Protein AF-A0A3C1SID0-F1 (afdb_monomer_lite)

Sequence (744 aa):
VKEECPIIIKNGMWEGTVKTEGSDLTQPIKFYFADDVISSLFAQLEASCTGAAIMTGTAMITVTDNKFTYTEQDTEISGTFKTAEEAEGKWFARIGDKTVSGTWTAKFKAEAATPETDGDKDGFTVSQGDCDDTKAEIKPGAAEECGSSVDKNCDGFKTTCVPDADKDKVKSGVFLFGLAKGIEYATATQAGLTDEKGKFKYLADEEITFFIGKITLGKLKAKAAITPLDLLGETDPKAAKVINLCRFLLTLDTDNDAKNGIVIPEKLRLRSYAKDVIVDFASDKFECDVRELIAILTPLRDAGLGMLALTARVDDLLKAALDEAAKYEDKDGDGYSIIDGDCDDTNKDIYPGKGDCPAKDDPTADKDKDGVTVKDGDCDDNNPAIHKGATDICGNGIDEDCDGTDLICTVPDTITSGDWSGETDQKQPISFTVKDNQVTALTIKMDYVGEFSDKCVKSNLLMTGDAVIEIKDGKFVFSKSNVEIIGTFTSAAEANGTWFYQNDVCEGKGKGTWTAKTTADASDADGDGFTKEQGDCDDTNPDVYPGASEIAGDGIDQDCDGSDLVKDDPDDVNKGTWSLLIGAENLDKAKYKAAFITVRAVAVHGEKWHGWKIIAEPKKTLKLFDIESKEAQLLLEDLKSGLDGKYDEIRLILSEKPADGEEYANYVVDADGKKHQLKVDSHHHSGIKIKYKFTIVKGKTTNMKIVVDAAKSIKEQHNYWKLEPVFKVVSSELIDTPAGTTTP

Radius of gyration: 34.82 Å; chains: 1; bounding box: 83×72×101 Å

Foldseek 3Di:
DDPDPAAPADFAKKKWWWDWPPDPDIDMWMWGDDDQWGQFTADADDDDPPDDGLDGDRAGWHQDSQKTWDDDDQKIWIKGDPHNFKMKTKMWGDDDPDIIITIIIITDDPPPPPVFDLQCPLPDGVLLQFPDSPDNQAEAQHDADACDPDRRNSQPAHAHADDPVCPVQKDKAAEQFLLEWFWWKDWNHFTDTQHSRRIGIDHAQIKMWTAQQNETLAIDGDDRYHYLCNRHVHDDCPQQLSLLSNLVQCLQAQQSQSLSGRYRDPSLSSNVSSDPAYQDSNDPSNQVRCVVVQQRRQCPGLLGRDGRHDSLVRVPRNVSSVVVVQQRDQQCPLPAGVVNVFPCSPDNQGGVPGDPSDRPDPQPDQQCPLPHGVVNQFPDSVDSQAEQPRDAPASPSHNRNNPVDRHHQQQEPAADFAKKWWAWPVRWIWIFGDDPQWTQKTWTWDQDDDDFDPQDDGDGPTDIDSHGWHQGSQKTWDDDDFKIWIKGASYNFKIKTKMWGQDPSGRDIDITMIIMTDPPDDQCQCPLRDGVVNQFPDSNHNQAEQPHDAPAPPADRRNNPVDRHHPPDVCQLWFFAEWEWEAADQDDLQWFFWKKFFFQFKWFAAPVDDDIDTQDGPRDIATNYGPVPRDTDTGDGDRDTDQFHKTFKMWRHTDQDPDPPDPGNIWTQTSVRDTFHADFPDDPRRTDMDGHIDGGGIQWYKYWYKYWHCVQQWDDDPPGIYGPTDMDTDDIDTDPDGPPDDDD

pLDDT: mean 75.94, std 15.12, range [30.05, 96.94]

Structure (mmCIF, N/CA/C/O backbone):
data_AF-A0A3C1SID0-F1
#
_entry.id   AF-A0A3C1SID0-F1
#
loop_
_atom_site.group_PDB
_atom_site.id
_atom_site.type_symbol
_atom_site.label_atom_id
_atom_site.label_alt_id
_atom_site.label_comp_id
_atom_site.label_asym_id
_atom_site.label_entity_id
_atom_site.label_seq_id
_atom_site.pdbx_PDB_ins_code
_atom_site.Cartn_x
_atom_site.Cartn_y
_atom_site.Cartn_z
_atom_site.occupancy
_atom_site.B_iso_or_equiv
_atom_site.auth_seq_id
_atom_site.auth_comp_id
_atom_site.auth_asym_id
_atom_site.auth_atom_id
_atom_site.pdbx_PDB_model_num
ATOM 1 N N . VAL A 1 1 ? 35.321 30.404 -8.728 1.00 36.41 1 VAL A N 1
ATOM 2 C CA . VAL A 1 1 ? 33.900 30.618 -9.080 1.00 36.41 1 VAL A CA 1
ATOM 3 C C . VAL A 1 1 ? 33.143 30.603 -7.762 1.00 36.41 1 VAL A C 1
ATOM 5 O O . VAL A 1 1 ? 33.511 29.799 -6.920 1.00 36.41 1 VAL A O 1
ATOM 8 N N . LYS A 1 2 ? 32.249 31.564 -7.493 1.00 37.03 2 LYS A N 1
ATOM 9 C CA . LYS A 1 2 ? 31.419 31.528 -6.277 1.00 37.03 2 LYS A CA 1
ATOM 10 C C . LYS A 1 2 ? 30.417 30.391 -6.467 1.00 37.03 2 LYS A C 1
ATOM 12 O O . LYS A 1 2 ? 29.497 30.563 -7.255 1.00 37.03 2 LYS A O 1
ATOM 17 N N . GLU A 1 3 ? 30.631 29.256 -5.819 1.00 41.12 3 GLU A N 1
ATOM 18 C CA . GLU A 1 3 ? 29.535 28.323 -5.564 1.00 41.12 3 GLU A CA 1
ATOM 19 C C . GLU A 1 3 ? 28.606 29.028 -4.572 1.00 41.12 3 GLU A C 1
ATOM 21 O O . GLU A 1 3 ? 29.029 29.443 -3.490 1.00 41.12 3 GLU A O 1
ATOM 26 N N . GLU A 1 4 ? 27.381 29.321 -5.003 1.00 51.31 4 GLU A N 1
ATOM 27 C CA . GLU A 1 4 ? 26.340 29.802 -4.101 1.00 51.31 4 GLU A CA 1
ATOM 28 C C . GLU A 1 4 ? 25.990 28.640 -3.167 1.00 51.31 4 GLU A C 1
ATOM 30 O O . GLU A 1 4 ? 25.708 27.543 -3.641 1.00 51.31 4 GLU A O 1
ATOM 35 N N . CYS A 1 5 ? 26.067 28.847 -1.848 1.00 49.78 5 CYS A N 1
ATOM 36 C CA . CYS A 1 5 ? 25.684 27.811 -0.892 1.00 49.78 5 CYS A CA 1
ATOM 37 C C . CYS A 1 5 ? 24.243 27.339 -1.174 1.00 49.78 5 CYS A C 1
ATOM 39 O O . CYS A 1 5 ? 23.394 28.188 -1.472 1.00 49.78 5 CYS A O 1
ATOM 41 N N . PRO A 1 6 ? 23.944 26.034 -1.043 1.00 60.16 6 PRO A N 1
ATOM 42 C CA . PRO A 1 6 ? 22.582 25.530 -1.181 1.00 60.16 6 PRO A CA 1
ATOM 43 C C . PRO A 1 6 ? 21.640 26.252 -0.207 1.00 60.16 6 PRO A C 1
ATOM 45 O O . PRO A 1 6 ? 21.997 26.543 0.939 1.00 60.16 6 PRO A O 1
ATOM 48 N N . ILE A 1 7 ? 20.451 26.603 -0.695 1.00 70.12 7 ILE A N 1
ATOM 49 C CA . ILE A 1 7 ? 19.401 27.236 0.099 1.00 70.12 7 ILE A CA 1
ATOM 50 C C . ILE A 1 7 ? 18.854 26.166 1.037 1.00 70.12 7 ILE A C 1
ATOM 52 O O . ILE A 1 7 ? 18.384 25.133 0.579 1.00 70.12 7 ILE A O 1
ATOM 56 N N . ILE A 1 8 ? 18.873 26.432 2.342 1.00 64.81 8 ILE A N 1
ATOM 57 C CA . ILE A 1 8 ? 18.177 25.588 3.318 1.00 64.81 8 ILE A CA 1
ATOM 58 C C . ILE A 1 8 ? 16.676 25.829 3.133 1.00 64.81 8 ILE A C 1
ATOM 60 O O . ILE A 1 8 ? 16.179 26.918 3.440 1.00 64.81 8 ILE A O 1
ATOM 64 N N . ILE A 1 9 ? 15.974 24.847 2.575 1.00 67.38 9 ILE A N 1
ATOM 65 C CA . ILE A 1 9 ? 14.542 24.931 2.272 1.00 67.38 9 ILE A CA 1
ATOM 66 C C . ILE A 1 9 ? 13.753 24.666 3.556 1.00 67.38 9 ILE A C 1
ATOM 68 O O . ILE A 1 9 ? 14.124 23.823 4.369 1.00 67.38 9 ILE A O 1
ATOM 72 N N . LYS A 1 10 ? 12.662 25.405 3.779 1.00 65.62 10 LYS A N 1
ATOM 73 C CA . LYS A 1 10 ? 11.808 25.169 4.947 1.00 65.62 10 LYS A CA 1
ATOM 74 C C . LYS A 1 10 ? 10.896 23.958 4.752 1.00 65.62 10 LYS A C 1
ATOM 76 O O . LYS A 1 10 ? 10.112 23.919 3.800 1.00 65.62 10 LYS A O 1
ATOM 81 N N . ASN A 1 11 ? 10.942 23.047 5.725 1.00 61.53 11 ASN A N 1
ATOM 82 C CA . ASN A 1 11 ? 9.984 21.955 5.875 1.00 61.53 11 ASN A CA 1
ATOM 83 C C . ASN A 1 11 ? 8.583 22.509 6.174 1.00 61.53 11 ASN A C 1
ATOM 85 O O . ASN A 1 11 ? 8.425 23.394 7.020 1.00 61.53 11 ASN A O 1
ATOM 89 N N . GLY A 1 12 ? 7.567 21.972 5.506 1.00 60.78 12 GLY A N 1
ATOM 90 C CA . GLY A 1 12 ? 6.165 22.335 5.686 1.00 60.78 12 GLY A CA 1
ATOM 91 C C . GLY A 1 12 ? 5.446 22.665 4.378 1.00 60.78 12 GLY A C 1
ATOM 92 O O . GLY A 1 12 ? 5.913 22.341 3.287 1.00 60.78 12 GLY A O 1
ATOM 93 N N . MET A 1 13 ? 4.276 23.295 4.497 1.00 67.62 13 MET A N 1
ATOM 94 C CA . MET A 1 13 ? 3.398 23.597 3.366 1.00 67.62 13 MET A CA 1
ATOM 95 C C . MET A 1 13 ? 3.890 24.817 2.582 1.00 67.62 13 MET A C 1
ATOM 97 O O . MET A 1 13 ? 4.217 25.860 3.143 1.00 67.62 13 MET A O 1
ATOM 101 N N . TRP A 1 14 ? 3.853 24.719 1.265 1.00 76.44 14 TRP A N 1
ATOM 102 C CA . TRP A 1 14 ? 4.059 25.811 0.328 1.00 76.44 14 TRP A CA 1
ATOM 103 C C . TRP A 1 14 ? 2.776 26.026 -0.457 1.00 76.44 14 TRP A C 1
ATOM 105 O O . TRP A 1 14 ? 2.171 25.066 -0.923 1.00 76.44 14 TRP A O 1
ATOM 115 N N . GLU A 1 15 ? 2.351 27.277 -0.611 1.00 79.50 15 GLU A N 1
ATOM 116 C CA . GLU A 1 15 ? 1.135 27.634 -1.344 1.00 79.50 15 GLU A CA 1
ATOM 117 C C . GLU A 1 15 ? 1.422 28.739 -2.358 1.00 79.50 15 GLU A C 1
ATOM 119 O O . GLU A 1 15 ? 2.206 29.660 -2.114 1.00 79.50 15 GLU A O 1
ATOM 124 N N . GLY A 1 16 ? 0.739 28.697 -3.494 1.00 84.25 16 GLY A N 1
ATOM 125 C CA . GLY A 1 16 ? 0.733 29.813 -4.426 1.00 84.25 16 GLY A CA 1
ATOM 126 C C . GLY A 1 16 ? -0.195 29.587 -5.599 1.00 84.25 16 GLY A C 1
ATOM 127 O O . GLY A 1 16 ? -1.290 29.051 -5.434 1.00 84.25 16 GLY A O 1
ATOM 128 N N . THR A 1 17 ? 0.225 30.010 -6.787 1.00 82.19 17 THR A N 1
ATOM 129 C CA . THR A 1 17 ? -0.633 29.992 -7.972 1.00 82.19 17 THR A CA 1
ATOM 130 C C . THR A 1 17 ? 0.069 29.443 -9.200 1.00 82.19 17 THR A C 1
ATOM 132 O O . THR A 1 17 ? 1.182 29.856 -9.519 1.00 82.19 17 THR A O 1
ATOM 135 N N . VAL A 1 18 ? -0.633 28.593 -9.940 1.00 78.62 18 VAL A N 1
ATOM 136 C CA . VAL A 1 18 ? -0.347 28.216 -11.320 1.00 78.62 18 VAL A CA 1
ATOM 137 C C . VAL A 1 18 ? -1.076 29.158 -12.268 1.00 78.62 18 VAL A C 1
ATOM 139 O O . VAL A 1 18 ? -2.241 29.495 -12.058 1.00 78.62 18 VAL A O 1
ATOM 142 N N . LYS A 1 19 ? -0.408 29.551 -13.347 1.00 82.19 19 LYS A N 1
ATOM 143 C CA . LYS A 1 19 ? -0.963 30.313 -14.461 1.00 82.19 19 LYS A CA 1
ATOM 144 C C . LYS A 1 19 ? -0.736 29.549 -15.758 1.00 82.19 19 LYS A C 1
ATOM 146 O O . LYS A 1 19 ? 0.366 29.054 -15.989 1.00 82.19 19 LYS A O 1
ATOM 151 N N . THR A 1 20 ? -1.758 29.490 -16.608 1.00 80.62 20 THR A N 1
ATOM 152 C CA . THR A 1 20 ? -1.648 28.896 -17.952 1.00 80.62 20 THR A CA 1
ATOM 153 C C . THR A 1 20 ? -1.215 29.952 -18.960 1.00 80.62 20 THR A C 1
ATOM 155 O O . THR A 1 20 ? -1.708 31.082 -18.944 1.00 80.62 20 THR A O 1
ATOM 158 N N . GLU A 1 21 ? -0.297 29.597 -19.849 1.00 80.44 21 GLU A N 1
ATOM 159 C CA . GLU A 1 21 ? 0.147 30.467 -20.930 1.00 80.44 21 GLU A CA 1
ATOM 160 C C . GLU A 1 21 ? -1.025 30.809 -21.864 1.00 80.44 21 GLU A C 1
ATOM 162 O O . GLU A 1 21 ? -1.796 29.945 -22.275 1.00 80.44 21 GLU A O 1
ATOM 167 N N . GLY A 1 22 ? -1.209 32.099 -22.161 1.00 74.38 22 GLY A N 1
ATOM 168 C CA . GLY A 1 22 ? -2.338 32.575 -22.970 1.00 74.38 22 GLY A CA 1
ATOM 169 C C . GLY A 1 22 ? -3.696 32.615 -22.253 1.00 74.38 22 GLY A C 1
ATOM 170 O O . GLY A 1 22 ? -4.696 32.910 -22.904 1.00 74.38 22 GLY A O 1
ATOM 171 N N . SER A 1 23 ? -3.745 32.367 -20.938 1.00 73.25 23 SER A N 1
ATOM 172 C CA . SER A 1 23 ? -4.952 32.484 -20.110 1.00 73.25 23 SER A CA 1
ATOM 173 C C . SER A 1 23 ? -4.747 33.439 -18.932 1.00 73.25 23 SER A C 1
ATOM 175 O O . SER A 1 23 ? -3.660 33.530 -18.356 1.00 73.25 23 SER A O 1
ATOM 177 N N . ASP A 1 24 ? -5.820 34.124 -18.538 1.00 71.56 24 ASP A N 1
ATOM 178 C CA . ASP A 1 24 ? -5.871 34.909 -17.298 1.00 71.56 24 ASP A CA 1
ATOM 179 C C . ASP A 1 24 ? -6.313 34.068 -16.089 1.00 71.56 24 ASP A C 1
ATOM 181 O O . ASP A 1 24 ? -6.341 34.565 -14.965 1.00 71.56 24 ASP A O 1
ATOM 185 N N . LEU A 1 25 ? -6.635 32.786 -16.300 1.00 59.47 25 LEU A N 1
ATOM 186 C CA . LEU A 1 25 ? -6.980 31.864 -15.223 1.00 59.47 25 LEU A CA 1
ATOM 187 C C . LEU A 1 25 ? -5.739 31.526 -14.388 1.00 59.47 25 LEU A C 1
ATOM 189 O O . LEU A 1 25 ? -4.736 31.017 -14.898 1.00 59.47 25 LEU A O 1
ATOM 193 N N . THR A 1 26 ? -5.847 31.783 -13.087 1.00 68.44 26 THR A N 1
ATOM 194 C CA . THR A 1 26 ? -4.884 31.376 -12.062 1.00 68.44 26 THR A CA 1
ATOM 195 C C . THR A 1 26 ? -5.528 30.373 -11.120 1.00 68.44 26 THR A C 1
ATOM 197 O O . THR A 1 26 ? -6.659 30.590 -10.684 1.00 68.44 26 THR A O 1
ATOM 200 N N . GLN A 1 27 ? -4.812 29.307 -10.783 1.00 65.12 27 GLN A N 1
ATOM 201 C CA . GLN A 1 27 ? -5.307 28.218 -9.938 1.00 65.12 27 GLN A CA 1
ATOM 202 C C . GLN A 1 27 ? -4.327 27.919 -8.808 1.00 65.12 27 GLN A C 1
ATOM 204 O O . GLN A 1 27 ? -3.146 28.218 -8.963 1.00 65.12 27 GLN A O 1
ATOM 209 N N . PRO A 1 28 ? -4.769 27.398 -7.656 1.00 65.06 28 PRO A N 1
ATOM 210 C CA . PRO A 1 28 ? -3.870 27.164 -6.534 1.00 65.06 28 PRO A CA 1
ATOM 211 C C . PRO A 1 28 ? -2.872 26.025 -6.814 1.00 65.06 28 PRO A C 1
ATOM 213 O O . PRO A 1 28 ? -3.239 24.979 -7.348 1.00 65.06 28 PRO A O 1
ATOM 216 N N . ILE A 1 29 ? -1.615 26.221 -6.403 1.00 68.06 29 ILE A N 1
ATOM 217 C CA . ILE A 1 29 ? -0.611 25.154 -6.247 1.00 68.06 29 ILE A CA 1
ATOM 218 C C . ILE A 1 29 ? -0.297 25.001 -4.762 1.00 68.06 29 ILE A C 1
ATOM 220 O O . ILE A 1 29 ? -0.174 26.006 -4.055 1.00 68.06 29 ILE A O 1
ATOM 224 N N . LYS A 1 30 ? -0.163 23.761 -4.294 1.00 66.31 30 LYS A N 1
ATOM 225 C CA . LYS A 1 30 ? 0.343 23.438 -2.963 1.00 66.31 30 LYS A CA 1
ATOM 226 C C . LYS A 1 30 ? 1.439 22.383 -3.065 1.00 66.31 30 LYS A C 1
ATOM 228 O O . LYS A 1 30 ? 1.326 21.470 -3.867 1.00 66.31 30 LYS A O 1
ATOM 233 N N . PHE A 1 31 ? 2.478 22.452 -2.252 1.00 66.25 31 PHE A N 1
ATOM 234 C CA . PHE A 1 31 ? 3.400 21.326 -2.085 1.00 66.25 31 PHE A CA 1
ATOM 235 C C . PHE A 1 31 ? 3.932 21.274 -0.666 1.00 66.25 31 PHE A C 1
ATOM 237 O O . PHE A 1 31 ? 4.086 22.312 -0.031 1.00 66.25 31 PHE A O 1
ATOM 244 N N . TYR A 1 32 ? 4.171 20.072 -0.156 1.00 60.19 32 TYR A N 1
ATOM 245 C CA . TYR A 1 32 ? 4.720 19.873 1.178 1.00 60.19 32 TYR A CA 1
ATOM 246 C C . TYR A 1 32 ? 6.170 19.405 1.075 1.00 60.19 32 TYR A C 1
ATOM 248 O O . TYR A 1 32 ? 6.500 18.524 0.278 1.00 60.19 32 TYR A O 1
ATOM 256 N N . PHE A 1 33 ? 7.022 20.022 1.886 1.00 59.66 33 PHE A N 1
ATOM 257 C CA . PHE A 1 33 ? 8.459 19.785 1.929 1.00 59.66 33 PHE A CA 1
ATOM 258 C C . PHE A 1 33 ? 8.845 19.120 3.253 1.00 59.66 33 PHE A C 1
ATOM 260 O O . PHE A 1 33 ? 8.410 19.585 4.310 1.00 59.66 33 PHE A O 1
ATOM 267 N N . ALA A 1 34 ? 9.652 18.059 3.219 1.00 50.84 34 ALA A N 1
ATOM 268 C CA . ALA A 1 34 ? 10.202 17.425 4.417 1.00 50.84 34 ALA A CA 1
ATOM 269 C C . ALA A 1 34 ? 11.617 16.894 4.146 1.00 50.84 34 ALA A C 1
ATOM 271 O O . ALA A 1 34 ? 11.814 16.161 3.185 1.00 50.84 34 ALA A O 1
ATOM 272 N N . ASP A 1 35 ? 12.570 17.271 5.000 1.00 49.28 35 ASP A N 1
ATOM 273 C CA . ASP A 1 35 ? 13.945 16.749 5.061 1.00 49.28 35 ASP A CA 1
ATOM 274 C C . ASP A 1 35 ? 14.668 16.736 3.702 1.00 49.28 35 ASP A C 1
ATOM 276 O O . ASP A 1 35 ? 15.162 15.715 3.239 1.00 49.28 35 ASP A O 1
ATOM 280 N N . ASP A 1 36 ? 14.700 17.906 3.053 1.00 46.41 36 ASP A N 1
ATOM 281 C CA . ASP A 1 36 ? 15.330 18.158 1.744 1.00 46.41 36 ASP A CA 1
ATOM 282 C C . ASP A 1 36 ? 14.719 17.395 0.545 1.00 46.41 36 ASP A C 1
ATOM 284 O O . ASP A 1 36 ? 15.232 17.464 -0.577 1.00 46.41 36 ASP A O 1
ATOM 288 N N . VAL A 1 37 ? 13.555 16.767 0.740 1.00 46.47 37 VAL A N 1
ATOM 289 C CA . VAL A 1 37 ? 12.754 16.111 -0.300 1.00 46.47 37 VAL A CA 1
ATOM 290 C C . VAL A 1 37 ? 11.397 16.817 -0.437 1.00 46.47 37 VAL A C 1
ATOM 292 O O . VAL A 1 37 ? 10.715 17.106 0.555 1.00 46.47 37 VAL A O 1
ATOM 295 N N . ILE A 1 38 ? 10.953 17.092 -1.674 1.00 49.75 38 ILE A N 1
ATOM 296 C CA . ILE A 1 38 ? 9.526 17.391 -1.888 1.00 49.75 38 ILE A CA 1
ATOM 297 C C . ILE A 1 38 ? 8.803 16.078 -1.657 1.00 49.75 38 ILE A C 1
ATOM 299 O O . ILE A 1 38 ? 8.960 15.160 -2.450 1.00 49.75 38 ILE A O 1
ATOM 303 N N . SER A 1 39 ? 8.045 15.978 -0.574 1.00 40.03 39 SER A N 1
ATOM 304 C CA . SER A 1 39 ? 7.340 14.751 -0.219 1.00 40.03 39 SER A CA 1
ATOM 305 C C . SER A 1 39 ? 5.943 14.717 -0.851 1.00 40.03 39 SER A C 1
ATOM 307 O O . SER A 1 39 ? 5.402 13.654 -1.134 1.00 40.03 39 SER A O 1
ATOM 309 N N . SER A 1 40 ? 5.365 15.871 -1.202 1.00 40.34 40 SER A N 1
ATOM 310 C CA . SER A 1 40 ? 4.150 15.917 -2.026 1.00 40.34 40 SER A CA 1
ATOM 311 C C . SER A 1 40 ? 4.061 17.181 -2.881 1.00 40.34 40 SER A C 1
ATOM 313 O O . SER A 1 40 ? 4.346 18.276 -2.397 1.00 40.34 40 SER A O 1
ATOM 315 N N . LEU A 1 41 ? 3.641 17.049 -4.147 1.00 43.28 41 LEU A N 1
ATOM 316 C CA . LEU A 1 41 ? 3.474 18.165 -5.083 1.00 43.28 41 LEU A CA 1
ATOM 317 C C . LEU A 1 41 ? 2.067 18.167 -5.693 1.00 43.28 41 LEU A C 1
ATOM 319 O O . LEU A 1 41 ? 1.676 17.250 -6.409 1.00 43.28 41 LEU A O 1
ATOM 323 N N . PHE A 1 42 ? 1.305 19.230 -5.435 1.00 47.84 42 PHE A N 1
ATOM 324 C CA . PHE A 1 42 ? -0.082 19.388 -5.873 1.00 47.84 42 PHE A CA 1
ATOM 325 C C . PHE A 1 42 ? -0.245 20.628 -6.756 1.00 47.84 42 PHE A C 1
ATOM 327 O O . PHE A 1 42 ? -0.273 21.756 -6.267 1.00 47.84 42 PHE A O 1
ATOM 334 N N . ALA A 1 43 ? -0.432 20.433 -8.062 1.00 42.72 43 ALA A N 1
ATOM 335 C CA . ALA A 1 43 ? -0.761 21.506 -8.999 1.00 42.72 43 ALA A CA 1
ATOM 336 C C . ALA A 1 43 ? -2.137 21.248 -9.624 1.00 42.72 43 ALA A C 1
ATOM 338 O O . ALA A 1 43 ? -2.278 20.431 -10.536 1.00 42.72 43 ALA A O 1
ATOM 339 N N . GLN A 1 44 ? -3.167 21.935 -9.120 1.00 40.75 44 GLN A N 1
ATOM 340 C CA . GLN A 1 44 ? -4.531 21.761 -9.611 1.00 40.75 44 GLN A CA 1
ATOM 341 C C . GLN A 1 44 ? -4.813 22.732 -10.758 1.00 40.75 44 GLN A C 1
ATOM 343 O O . GLN A 1 44 ? -4.573 23.933 -10.634 1.00 40.75 44 GLN A O 1
ATOM 348 N N . LEU A 1 45 ? -5.310 22.190 -11.875 1.00 37.97 45 LEU A N 1
ATOM 349 C CA . LEU A 1 45 ? -5.636 22.964 -13.070 1.00 37.97 45 LEU A CA 1
ATOM 350 C C . LEU A 1 45 ? -7.093 22.881 -13.533 1.00 37.97 45 LEU A C 1
ATOM 352 O O . LEU A 1 45 ? -7.391 23.612 -14.463 1.00 37.97 45 LEU A O 1
ATOM 356 N N . GLU A 1 46 ? -7.985 22.128 -12.865 1.00 34.78 46 GLU A N 1
ATOM 357 C CA . GLU A 1 46 ? -9.442 22.378 -12.756 1.00 34.78 46 GLU A CA 1
ATOM 358 C C . GLU A 1 46 ? -10.055 21.603 -11.554 1.00 34.78 46 GLU A C 1
ATOM 360 O O . GLU A 1 46 ? -9.436 20.720 -10.956 1.00 34.78 46 GLU A O 1
ATOM 365 N N . ALA A 1 47 ? -11.285 21.957 -11.159 1.00 33.75 47 ALA A N 1
ATOM 366 C CA . ALA A 1 47 ? -11.962 21.575 -9.910 1.00 33.75 47 ALA A CA 1
ATOM 367 C C . ALA A 1 47 ? -12.615 20.167 -9.879 1.00 33.75 47 ALA A C 1
ATOM 369 O O . ALA A 1 47 ? -13.678 20.007 -9.271 1.00 33.75 47 ALA A O 1
ATOM 370 N N . SER A 1 48 ? -12.040 19.138 -10.517 1.00 34.72 48 SER A N 1
ATOM 371 C CA . SER A 1 48 ? -12.644 17.792 -10.502 1.00 34.72 48 SER A CA 1
ATOM 372 C C . SER A 1 48 ? -11.648 16.660 -10.232 1.00 34.72 48 SER A C 1
ATOM 374 O O . SER A 1 48 ? -10.565 16.617 -10.804 1.00 34.72 48 SER A O 1
ATOM 376 N N . CYS A 1 49 ? -12.043 15.731 -9.358 1.00 45.44 49 CYS A N 1
ATOM 377 C CA . CYS A 1 49 ? -11.270 14.545 -8.970 1.00 45.44 49 CYS A CA 1
ATOM 378 C C . CYS A 1 49 ? -11.406 13.377 -9.963 1.00 45.44 49 CYS A C 1
ATOM 380 O O . CYS A 1 49 ? -10.899 12.296 -9.707 1.00 45.44 49 CYS A O 1
ATOM 382 N N . THR A 1 50 ? -12.096 13.582 -11.087 1.00 37.22 50 THR A N 1
ATOM 383 C CA . THR A 1 50 ? -12.347 12.556 -12.115 1.00 37.22 50 THR A CA 1
ATOM 384 C C . THR A 1 50 ? -12.140 13.075 -13.544 1.00 37.22 50 THR A C 1
ATOM 386 O O . THR A 1 50 ? -12.505 12.410 -14.510 1.00 37.22 50 THR A O 1
ATOM 389 N N . GLY A 1 51 ? -11.530 14.252 -13.722 1.00 31.61 51 GLY A N 1
ATOM 390 C CA . GLY A 1 51 ? -11.324 14.840 -15.044 1.00 31.61 51 GLY A CA 1
ATOM 391 C C . GLY A 1 51 ? -10.304 15.975 -15.043 1.00 31.61 51 GLY A C 1
ATOM 392 O O . GLY A 1 51 ? -10.503 16.996 -14.390 1.00 31.61 51 GLY A O 1
ATOM 393 N N . ALA A 1 52 ? -9.227 15.771 -15.807 1.00 34.62 52 ALA A N 1
ATOM 394 C CA . ALA A 1 52 ? -8.168 16.733 -16.123 1.00 34.62 52 ALA A CA 1
ATOM 395 C C . ALA A 1 52 ? -7.518 17.429 -14.909 1.00 34.62 52 ALA A C 1
ATOM 397 O O . ALA A 1 52 ? -7.442 18.655 -14.831 1.00 34.62 52 ALA A O 1
ATOM 398 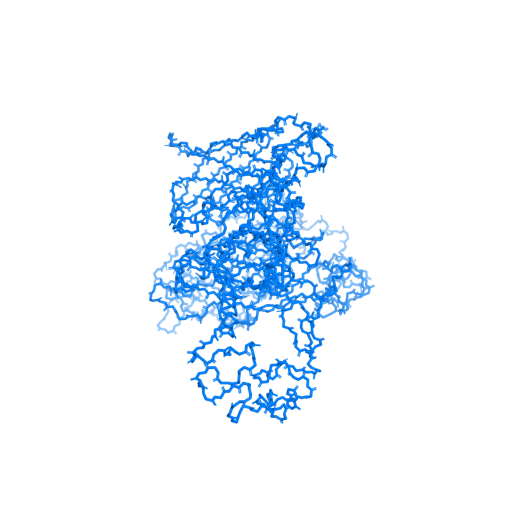N N . ALA A 1 53 ? -6.976 16.639 -13.981 1.00 34.56 53 ALA A N 1
ATOM 399 C CA . ALA A 1 53 ? -5.849 17.111 -13.187 1.00 34.56 53 ALA A CA 1
ATOM 400 C C . ALA A 1 53 ? -4.604 17.175 -14.086 1.00 34.56 53 ALA A C 1
ATOM 402 O O . ALA A 1 53 ? -4.394 16.283 -14.903 1.00 34.56 53 ALA A O 1
ATOM 403 N N . ILE A 1 54 ? -3.788 18.222 -13.949 1.00 43.56 54 ILE A N 1
ATOM 404 C CA . ILE A 1 54 ? -2.506 18.288 -14.658 1.00 43.56 54 ILE A CA 1
ATOM 405 C C . ILE A 1 54 ? -1.445 17.477 -13.909 1.00 43.56 54 ILE A C 1
ATOM 407 O O . ILE A 1 54 ? -0.714 16.732 -14.548 1.00 43.56 54 ILE A O 1
ATOM 411 N N . MET A 1 55 ? -1.434 17.519 -12.572 1.00 47.81 55 MET A N 1
ATOM 412 C CA . MET A 1 55 ? -0.608 16.653 -11.720 1.00 47.81 55 MET A CA 1
ATOM 413 C C . MET A 1 55 ? -1.341 16.348 -10.417 1.00 47.81 55 MET A C 1
ATOM 415 O O . MET A 1 55 ? -1.719 17.274 -9.692 1.00 47.81 55 MET A O 1
ATOM 419 N N . THR A 1 56 ? -1.485 15.073 -10.069 1.00 38.97 56 THR A N 1
ATOM 420 C CA . THR A 1 56 ? -1.783 14.663 -8.692 1.00 38.97 56 THR A CA 1
ATOM 421 C C . THR A 1 56 ? -0.924 13.458 -8.355 1.00 38.97 56 THR A C 1
ATOM 423 O O . THR A 1 56 ? -1.272 12.341 -8.723 1.00 38.97 56 THR A O 1
ATOM 426 N N . GLY A 1 57 ? 0.161 13.696 -7.623 1.00 41.06 57 GLY A N 1
ATOM 427 C CA . GLY A 1 57 ? 1.048 12.644 -7.150 1.00 41.06 57 GLY A CA 1
ATOM 428 C C . GLY A 1 57 ? 1.796 13.086 -5.895 1.00 41.06 57 GLY A C 1
ATOM 429 O O . GLY A 1 57 ? 2.261 14.220 -5.788 1.00 41.06 57 GLY A O 1
ATOM 430 N N . THR A 1 58 ? 1.904 12.192 -4.916 1.00 41.00 58 THR A N 1
ATOM 431 C CA . THR A 1 58 ? 3.010 12.234 -3.959 1.00 41.00 58 THR A CA 1
ATOM 432 C C . THR A 1 58 ? 4.216 11.667 -4.690 1.00 41.00 58 THR A C 1
ATOM 434 O O . THR A 1 58 ? 4.213 10.498 -5.067 1.00 41.00 58 THR A O 1
ATOM 437 N N . ALA A 1 59 ? 5.211 12.502 -4.955 1.00 42.03 59 ALA A N 1
ATOM 438 C CA . ALA A 1 59 ? 6.462 12.081 -5.556 1.00 42.03 59 ALA A CA 1
ATOM 439 C C . ALA A 1 59 ? 7.593 12.613 -4.696 1.00 42.03 59 ALA A C 1
ATOM 441 O O . ALA A 1 59 ? 7.561 13.787 -4.344 1.00 42.03 59 ALA A O 1
ATOM 442 N N . MET A 1 60 ? 8.559 11.751 -4.383 1.00 45.22 60 MET A N 1
ATOM 443 C CA . MET A 1 60 ? 9.824 12.133 -3.765 1.00 45.22 60 MET A CA 1
ATOM 444 C C . MET A 1 60 ? 10.649 12.847 -4.836 1.00 45.22 60 MET A C 1
ATOM 446 O O . MET A 1 60 ? 11.223 12.200 -5.709 1.00 45.22 60 MET A O 1
ATOM 450 N N . ILE A 1 61 ? 10.637 14.181 -4.839 1.00 54.25 61 ILE A N 1
ATOM 451 C CA . ILE A 1 61 ? 11.396 14.957 -5.826 1.00 54.25 61 ILE A CA 1
ATOM 452 C C . ILE A 1 61 ? 12.680 15.438 -5.166 1.00 54.25 61 ILE A C 1
ATOM 454 O O . ILE A 1 61 ? 12.653 16.295 -4.277 1.00 54.25 61 ILE A O 1
ATOM 458 N N . THR A 1 62 ? 13.802 14.888 -5.625 1.00 53.69 62 THR A N 1
ATOM 459 C CA . THR A 1 62 ? 15.137 15.301 -5.197 1.00 53.69 62 THR A CA 1
ATOM 460 C C . THR A 1 62 ? 15.415 16.722 -5.670 1.00 53.69 62 THR A C 1
ATOM 462 O O . THR A 1 62 ? 15.255 17.046 -6.851 1.00 53.69 62 THR A O 1
ATOM 465 N N . VAL A 1 63 ? 15.851 17.579 -4.748 1.00 59.69 63 VAL A N 1
ATOM 466 C CA . VAL A 1 63 ? 16.293 18.932 -5.080 1.00 59.69 63 VAL A CA 1
ATOM 467 C C . VAL A 1 63 ? 17.802 18.947 -5.246 1.00 59.69 63 VAL A C 1
ATOM 469 O O . VAL A 1 63 ? 18.549 18.625 -4.329 1.00 59.69 63 VAL A O 1
ATOM 472 N N . THR A 1 64 ? 18.261 19.361 -6.422 1.00 62.94 64 THR A N 1
ATOM 473 C CA . THR A 1 64 ? 19.686 19.522 -6.725 1.00 62.94 64 THR A CA 1
ATOM 474 C C . THR A 1 64 ? 19.924 20.953 -7.175 1.00 62.94 64 THR A C 1
ATOM 476 O O . THR A 1 64 ? 19.185 21.483 -8.005 1.00 62.94 64 THR A O 1
ATOM 479 N N . ASP A 1 65 ? 20.921 21.616 -6.591 1.00 74.06 65 ASP A N 1
ATOM 480 C CA . ASP A 1 65 ? 21.261 23.015 -6.885 1.00 74.06 65 ASP A CA 1
ATOM 481 C C . ASP A 1 65 ? 20.061 23.976 -6.802 1.00 74.06 65 ASP A C 1
ATOM 483 O O . ASP A 1 65 ? 19.855 24.832 -7.668 1.00 74.06 65 ASP A O 1
ATOM 487 N N . ASN A 1 66 ? 19.243 23.827 -5.751 1.00 75.81 66 ASN A N 1
ATOM 488 C CA . ASN A 1 66 ? 18.019 24.606 -5.513 1.00 75.81 66 ASN A CA 1
ATOM 489 C C . ASN A 1 66 ? 16.949 24.447 -6.609 1.00 75.81 66 ASN A C 1
ATOM 491 O O . ASN A 1 66 ? 16.061 25.296 -6.739 1.00 75.81 66 ASN A O 1
ATOM 495 N N . LYS A 1 67 ? 17.021 23.387 -7.417 1.00 78.81 67 LYS A N 1
ATOM 496 C CA . LYS A 1 67 ? 16.085 23.103 -8.506 1.00 78.81 67 LYS A CA 1
ATOM 497 C C . LYS A 1 67 ? 15.478 21.728 -8.358 1.00 78.81 67 LYS A C 1
ATOM 499 O O . LYS A 1 67 ? 16.100 20.812 -7.835 1.00 78.81 67 LYS A O 1
ATOM 504 N N . PHE A 1 68 ? 14.278 21.592 -8.894 1.00 75.25 68 PHE A N 1
ATOM 505 C CA . PHE A 1 68 ? 13.607 20.312 -8.997 1.00 75.25 68 PHE A CA 1
ATOM 506 C C . PHE A 1 68 ? 12.911 20.196 -10.345 1.00 75.25 68 PHE A C 1
ATOM 508 O O . PHE A 1 68 ? 12.486 21.201 -10.922 1.00 75.25 68 PHE A O 1
ATOM 515 N N . THR A 1 69 ? 12.797 18.970 -10.837 1.00 72.44 69 THR A N 1
ATOM 516 C CA . THR A 1 69 ? 11.965 18.625 -11.989 1.00 72.44 69 THR A CA 1
ATOM 517 C C . THR A 1 69 ? 11.216 17.358 -11.642 1.00 72.44 69 THR A C 1
ATOM 519 O O . THR A 1 69 ? 11.790 16.435 -11.074 1.00 72.44 69 THR A O 1
ATOM 522 N N . TYR A 1 70 ? 9.932 17.341 -11.950 1.00 67.69 70 TYR A N 1
ATOM 523 C CA . TYR A 1 70 ? 9.067 16.203 -11.736 1.00 67.69 70 TYR A CA 1
ATOM 524 C C . TYR A 1 70 ? 8.234 15.966 -12.982 1.00 67.69 70 TYR A C 1
ATOM 526 O O . TYR A 1 70 ? 7.567 16.880 -13.468 1.00 67.69 70 TYR A O 1
ATOM 534 N N . THR A 1 71 ? 8.270 14.732 -13.470 1.00 62.09 71 THR A N 1
ATOM 535 C CA . THR A 1 71 ? 7.601 14.316 -14.697 1.00 62.09 71 THR A CA 1
ATOM 536 C C . THR A 1 71 ? 6.694 13.134 -14.388 1.00 62.09 71 THR A C 1
ATOM 538 O O . THR A 1 71 ? 7.129 12.118 -13.845 1.00 62.09 71 THR A O 1
ATOM 541 N N . GLU A 1 72 ? 5.421 13.251 -14.748 1.00 57.22 72 GLU A N 1
ATOM 542 C CA . GLU A 1 72 ? 4.432 12.192 -14.626 1.00 57.22 72 GLU A CA 1
ATOM 543 C C . GLU A 1 72 ? 3.637 12.060 -15.925 1.00 57.22 72 GLU A C 1
ATOM 545 O O . GLU A 1 72 ? 2.880 12.951 -16.301 1.00 57.22 72 GLU A O 1
ATOM 550 N N . GLN A 1 73 ? 3.794 10.912 -16.596 1.00 64.69 73 GLN A N 1
ATOM 551 C CA . GLN A 1 73 ? 3.142 10.600 -17.872 1.00 64.69 73 GLN A CA 1
ATOM 552 C C . GLN A 1 73 ? 3.357 11.711 -18.916 1.00 64.69 73 GLN A C 1
ATOM 554 O O . GLN A 1 73 ? 4.452 11.872 -19.446 1.00 64.69 73 GLN A O 1
ATOM 559 N N . ASP A 1 74 ? 2.296 12.459 -19.199 1.00 61.47 74 ASP A N 1
ATOM 560 C CA . ASP A 1 74 ? 2.202 13.509 -20.202 1.00 61.47 74 ASP A CA 1
ATOM 561 C C . ASP A 1 74 ? 2.457 14.911 -19.618 1.00 61.47 74 ASP A C 1
ATOM 563 O O . ASP A 1 74 ? 2.331 15.911 -20.331 1.00 61.47 74 ASP A O 1
ATOM 567 N N . THR A 1 75 ? 2.820 15.000 -18.337 1.00 58.59 75 THR A N 1
ATOM 568 C CA . THR A 1 75 ? 3.001 16.255 -17.612 1.00 58.59 75 THR A CA 1
ATOM 569 C C . THR A 1 75 ? 4.387 16.368 -16.987 1.00 58.59 75 THR A C 1
ATOM 571 O O . THR A 1 75 ? 4.938 15.406 -16.467 1.00 58.59 75 THR A O 1
ATOM 574 N N . GLU A 1 76 ? 4.936 17.578 -16.969 1.00 76.44 76 GLU A N 1
ATOM 575 C CA . GLU A 1 76 ? 6.109 17.942 -16.181 1.00 76.44 76 GLU A CA 1
ATOM 576 C C . GLU A 1 76 ? 5.866 19.247 -15.429 1.00 76.44 76 GLU A C 1
ATOM 578 O O . GLU A 1 76 ? 5.186 20.166 -15.898 1.00 76.44 76 GLU A O 1
ATOM 583 N N . ILE A 1 77 ? 6.484 19.349 -14.263 1.00 78.56 77 ILE A N 1
ATOM 584 C CA . ILE A 1 77 ? 6.634 20.573 -13.502 1.00 78.56 77 ILE A CA 1
ATOM 585 C C . ILE A 1 77 ? 8.089 20.695 -13.060 1.00 78.56 77 ILE A C 1
ATOM 587 O O . ILE A 1 77 ? 8.687 19.767 -12.527 1.00 78.56 77 ILE A O 1
ATOM 591 N N . SER A 1 78 ? 8.669 21.865 -13.264 1.00 83.62 78 SER A N 1
ATOM 592 C CA . SER A 1 78 ? 10.014 22.188 -12.807 1.00 83.62 78 SER A CA 1
ATOM 593 C C . SER A 1 78 ? 9.987 23.468 -12.000 1.00 83.62 78 SER A C 1
ATOM 595 O O . SER A 1 78 ? 9.160 24.351 -12.241 1.00 83.62 78 SER A O 1
ATOM 597 N N . GLY A 1 79 ? 10.880 23.567 -11.023 1.00 85.19 79 GLY A N 1
ATOM 598 C CA . GLY A 1 79 ? 10.945 24.684 -10.095 1.00 85.19 79 GLY A CA 1
ATOM 599 C C . GLY A 1 79 ? 12.358 25.069 -9.711 1.00 85.19 79 GLY A C 1
ATOM 600 O O . GLY A 1 79 ? 13.311 24.303 -9.846 1.00 85.19 79 GLY A O 1
ATOM 601 N N . THR A 1 80 ? 12.498 26.297 -9.231 1.00 87.56 80 THR A N 1
ATOM 602 C CA . THR A 1 80 ? 13.721 26.816 -8.625 1.00 87.56 80 THR A CA 1
ATOM 603 C C . THR A 1 80 ? 13.363 27.560 -7.346 1.00 87.56 80 THR A C 1
ATOM 605 O O . THR A 1 80 ? 12.552 28.492 -7.369 1.00 87.56 80 THR A O 1
ATOM 608 N N . PHE A 1 81 ? 14.005 27.184 -6.244 1.00 83.75 81 PHE A N 1
ATOM 609 C CA . PHE A 1 81 ? 13.962 27.927 -4.992 1.00 83.75 81 PHE A CA 1
ATOM 610 C C . PHE A 1 81 ? 14.783 29.202 -5.154 1.00 83.75 81 PHE A C 1
ATOM 612 O O . PHE A 1 81 ? 15.971 29.168 -5.473 1.00 83.75 81 PHE A O 1
ATOM 619 N N . LYS A 1 82 ? 14.128 30.349 -4.985 1.00 87.31 82 LYS A N 1
ATOM 620 C CA . LYS A 1 82 ? 14.783 31.665 -5.014 1.00 87.31 82 LYS A CA 1
ATOM 621 C C . LYS A 1 82 ? 15.294 32.049 -3.639 1.00 87.31 82 LYS A C 1
ATOM 623 O O . LYS A 1 82 ? 16.312 32.725 -3.525 1.00 87.31 82 LYS A O 1
ATOM 628 N N . THR A 1 83 ? 14.564 31.635 -2.610 1.00 85.25 83 THR A N 1
ATOM 629 C CA . THR A 1 83 ? 14.902 31.818 -1.200 1.00 85.25 83 THR A CA 1
ATOM 630 C C . THR A 1 83 ? 14.419 30.602 -0.408 1.00 85.25 83 THR A C 1
ATOM 632 O O . THR A 1 83 ? 13.743 29.732 -0.957 1.00 85.25 83 THR A O 1
ATOM 635 N N . ALA A 1 84 ? 14.705 30.566 0.896 1.00 77.88 84 ALA A N 1
ATOM 636 C CA . ALA A 1 84 ? 14.175 29.550 1.810 1.00 77.88 84 ALA A CA 1
ATOM 637 C C . ALA A 1 84 ? 12.632 29.542 1.907 1.00 77.88 84 ALA A C 1
ATOM 639 O O . ALA A 1 84 ? 12.067 28.618 2.484 1.00 77.88 84 ALA A O 1
ATOM 640 N N . GLU A 1 85 ? 11.953 30.569 1.375 1.00 84.00 85 GLU A N 1
ATOM 641 C CA . GLU A 1 85 ? 10.503 30.772 1.496 1.00 84.00 85 GLU A CA 1
ATOM 642 C C . GLU A 1 85 ? 9.803 31.102 0.169 1.00 84.00 85 GLU A C 1
ATOM 644 O O . GLU A 1 85 ? 8.590 31.297 0.158 1.00 84.00 85 GLU A O 1
ATOM 649 N N . GLU A 1 86 ? 10.523 31.184 -0.953 1.00 88.56 86 GLU A N 1
ATOM 650 C CA . GLU A 1 86 ? 9.946 31.527 -2.257 1.00 88.56 86 GLU A CA 1
ATOM 651 C C . GLU A 1 86 ? 10.486 30.622 -3.364 1.00 88.56 86 GLU A C 1
ATOM 653 O O . GLU A 1 86 ? 11.698 30.441 -3.512 1.00 88.56 86 GLU A O 1
ATOM 658 N N . ALA A 1 87 ? 9.568 30.099 -4.173 1.00 88.50 87 ALA A N 1
ATOM 659 C CA . ALA A 1 87 ? 9.858 29.249 -5.313 1.00 88.50 87 ALA A CA 1
ATOM 660 C C . ALA A 1 87 ? 9.004 29.658 -6.515 1.00 88.50 87 ALA A C 1
ATOM 662 O O . ALA A 1 87 ? 7.877 30.144 -6.388 1.00 88.50 87 ALA A O 1
ATOM 663 N N . GLU A 1 88 ? 9.548 29.448 -7.703 1.00 92.38 88 GLU A N 1
ATOM 664 C CA . GLU A 1 88 ? 8.832 29.639 -8.959 1.00 92.38 88 GLU A CA 1
ATOM 665 C C . GLU A 1 88 ? 9.244 28.570 -9.955 1.00 92.38 88 GLU A C 1
ATOM 667 O O . GLU A 1 88 ? 10.305 27.954 -9.826 1.00 92.38 88 GLU A O 1
ATOM 672 N N . GLY A 1 89 ? 8.430 28.386 -10.983 1.00 90.38 89 GLY A N 1
ATOM 673 C CA . GLY A 1 89 ? 8.710 27.353 -11.949 1.00 90.38 89 GLY A CA 1
ATOM 674 C C . GLY A 1 89 ? 7.820 27.364 -13.171 1.00 90.38 89 GLY A C 1
ATOM 675 O O . GLY A 1 89 ? 7.032 28.286 -13.413 1.00 90.38 89 GLY A O 1
ATOM 676 N N . LYS A 1 90 ? 7.987 26.315 -13.967 1.00 88.44 90 LYS A N 1
ATOM 677 C CA . LYS A 1 90 ? 7.232 26.060 -15.186 1.00 88.44 90 LYS A CA 1
ATOM 678 C C . LYS A 1 90 ? 6.525 24.727 -15.080 1.00 88.44 90 LYS A C 1
ATOM 680 O O . LYS A 1 90 ? 6.922 23.861 -14.309 1.00 88.44 90 LYS A O 1
ATOM 685 N N . TRP A 1 91 ? 5.480 24.582 -15.870 1.00 83.75 91 TRP A N 1
ATOM 686 C CA . TRP A 1 91 ? 4.808 23.310 -16.052 1.00 83.75 91 TRP A CA 1
ATOM 687 C C . TRP A 1 91 ? 4.403 23.157 -17.515 1.00 83.75 91 TRP A C 1
ATOM 689 O O . TRP A 1 91 ? 4.197 24.153 -18.222 1.00 83.75 91 TRP A O 1
ATOM 699 N N . PHE A 1 92 ? 4.281 21.916 -17.962 1.00 79.06 92 PHE A N 1
ATOM 700 C CA . PHE A 1 92 ? 3.679 21.566 -19.238 1.00 79.06 92 PHE A CA 1
ATOM 701 C C . PHE A 1 92 ? 2.885 20.277 -19.110 1.00 79.06 92 PHE A C 1
ATOM 703 O O . PHE A 1 92 ? 3.257 19.417 -18.329 1.00 79.06 92 PHE A O 1
ATOM 710 N N . ALA A 1 93 ? 1.810 20.143 -19.879 1.00 66.25 93 ALA A N 1
ATOM 711 C CA . ALA A 1 93 ? 0.973 18.952 -19.925 1.00 66.25 93 ALA A CA 1
ATOM 712 C C . ALA A 1 93 ? 0.544 18.661 -21.358 1.00 66.25 93 ALA A C 1
ATOM 714 O O . ALA A 1 93 ? 0.241 19.581 -22.127 1.00 66.25 93 ALA A O 1
ATOM 715 N N . ARG A 1 94 ? 0.468 17.387 -21.721 1.00 59.88 94 ARG A N 1
ATOM 716 C CA . ARG A 1 94 ? -0.082 16.935 -22.991 1.00 59.88 94 ARG A CA 1
ATOM 717 C C . ARG A 1 94 ? -1.504 16.420 -22.771 1.00 59.88 94 ARG A C 1
ATOM 719 O O . ARG A 1 94 ? -1.753 15.517 -21.988 1.00 59.88 94 ARG A O 1
ATOM 726 N N . ILE A 1 95 ? -2.460 17.034 -23.462 1.00 56.72 95 ILE A N 1
ATOM 727 C CA . ILE A 1 95 ? -3.883 16.690 -23.415 1.00 56.72 95 ILE A CA 1
ATOM 728 C C . ILE A 1 95 ? -4.283 16.256 -24.827 1.00 56.72 95 ILE A C 1
ATOM 730 O O . ILE A 1 95 ? -4.538 17.084 -25.711 1.00 56.72 95 ILE A O 1
ATOM 734 N N . GLY A 1 96 ? -4.278 14.941 -25.059 1.00 61.00 96 GLY A N 1
ATOM 735 C CA . GLY A 1 96 ? -4.411 14.360 -26.397 1.00 61.00 96 GLY A CA 1
ATOM 736 C C . GLY A 1 96 ? -3.251 14.777 -27.312 1.00 61.00 96 GLY A C 1
ATOM 737 O O . GLY A 1 96 ? -2.081 14.577 -26.993 1.00 61.00 96 GLY A O 1
ATOM 738 N N . ASP A 1 97 ? -3.559 15.406 -28.448 1.00 63.06 97 ASP A N 1
ATOM 739 C CA . ASP A 1 97 ? -2.548 15.887 -29.408 1.00 63.06 97 ASP A CA 1
ATOM 740 C C . ASP A 1 97 ? -2.024 17.304 -29.111 1.00 63.06 97 ASP A C 1
ATOM 742 O O . ASP A 1 97 ? -1.258 17.863 -29.900 1.00 63.06 97 ASP A O 1
ATOM 746 N N . LYS A 1 98 ? -2.460 17.933 -28.014 1.00 54.59 98 LYS A N 1
ATOM 747 C CA . LYS A 1 98 ? -2.103 19.318 -27.681 1.00 54.59 98 LYS A CA 1
ATOM 748 C C . LYS A 1 98 ? -1.202 19.373 -26.461 1.00 54.59 98 LYS A C 1
ATOM 750 O O . LYS A 1 98 ? -1.487 18.729 -25.461 1.00 54.59 98 LYS A O 1
ATOM 755 N N . THR A 1 99 ? -0.184 20.222 -26.516 1.00 74.44 99 THR A N 1
ATOM 756 C CA . THR A 1 99 ? 0.613 20.600 -25.346 1.00 74.44 99 THR A CA 1
ATOM 757 C C . THR A 1 99 ? 0.120 21.939 -24.814 1.00 74.44 99 THR A C 1
ATOM 759 O O . THR A 1 99 ? -0.037 22.894 -25.578 1.00 74.44 99 THR A O 1
ATOM 762 N N . VAL A 1 100 ? -0.131 22.000 -23.512 1.00 74.38 100 VAL A N 1
ATOM 763 C CA . VAL A 1 100 ? -0.402 23.222 -22.751 1.00 74.38 100 VAL A CA 1
ATOM 764 C C . VAL A 1 100 ? 0.746 23.461 -21.777 1.00 74.38 100 VAL A C 1
ATOM 766 O O . VAL A 1 100 ? 1.367 22.515 -21.304 1.00 74.38 100 VAL A O 1
ATOM 769 N N . SER A 1 101 ? 1.055 24.720 -21.495 1.00 83.00 101 SER A N 1
ATOM 770 C CA . SER A 1 101 ? 2.174 25.108 -20.635 1.00 83.00 101 SER A CA 1
ATOM 771 C C . SER A 1 101 ? 1.821 26.318 -19.793 1.00 83.00 101 SER A C 1
ATOM 773 O O . SER A 1 101 ? 0.838 27.022 -20.043 1.00 83.00 101 SER A O 1
ATOM 775 N N . GLY A 1 102 ? 2.647 26.588 -18.790 1.00 84.19 102 GLY A N 1
ATOM 776 C CA . GLY A 1 102 ? 2.526 27.801 -18.011 1.00 84.19 102 GLY A CA 1
ATOM 777 C C . GLY A 1 102 ? 3.595 27.947 -16.941 1.00 84.19 102 GLY A C 1
ATOM 778 O O . GLY A 1 102 ? 4.639 27.296 -16.961 1.00 84.19 102 GLY A O 1
ATOM 779 N N . THR A 1 103 ? 3.329 28.850 -16.004 1.00 89.12 103 THR A N 1
ATOM 780 C CA . THR A 1 103 ? 4.239 29.201 -14.909 1.00 89.12 103 THR A CA 1
ATOM 781 C C . THR A 1 103 ? 3.534 29.056 -13.580 1.00 89.12 103 THR A C 1
ATOM 783 O O . THR A 1 103 ? 2.322 29.249 -13.506 1.00 89.12 103 THR A O 1
ATOM 786 N N . TRP A 1 104 ? 4.278 28.808 -12.515 1.00 89.31 104 TRP A N 1
ATOM 787 C CA . TRP A 1 104 ? 3.736 28.826 -11.164 1.00 89.31 104 TRP A CA 1
ATOM 788 C C . TRP A 1 104 ? 4.667 29.571 -10.211 1.00 89.31 104 TRP A C 1
ATOM 790 O O . TRP A 1 104 ? 5.864 29.716 -10.462 1.00 89.31 104 TRP A O 1
ATOM 800 N N . THR A 1 105 ? 4.092 30.055 -9.120 1.00 89.94 105 THR A N 1
ATOM 801 C CA . THR A 1 105 ? 4.806 30.631 -7.981 1.00 89.94 105 THR A CA 1
ATOM 802 C C . THR A 1 105 ? 4.265 30.015 -6.705 1.00 89.94 105 THR A C 1
ATOM 804 O O . THR A 1 105 ? 3.081 29.685 -6.637 1.00 89.94 105 THR A O 1
ATOM 807 N N . ALA A 1 106 ? 5.117 29.861 -5.699 1.00 86.19 106 ALA A N 1
ATOM 808 C CA . ALA A 1 106 ? 4.717 29.418 -4.374 1.00 86.19 106 ALA A CA 1
ATOM 809 C C . ALA A 1 106 ? 5.574 30.076 -3.299 1.00 86.19 106 ALA A C 1
ATOM 811 O O . ALA A 1 106 ? 6.743 30.406 -3.515 1.00 86.19 106 ALA A O 1
ATOM 812 N N . LYS A 1 107 ? 4.972 30.257 -2.129 1.00 87.75 107 LYS A N 1
ATOM 813 C CA . LYS A 1 107 ? 5.656 30.713 -0.928 1.00 87.75 107 LYS A CA 1
ATOM 814 C C . LYS A 1 107 ? 5.479 29.702 0.182 1.00 87.75 107 LYS A C 1
ATOM 816 O O . LYS A 1 107 ? 4.418 29.084 0.286 1.00 87.75 107 LYS A O 1
ATOM 821 N N . PHE A 1 108 ? 6.492 29.583 1.027 1.00 80.00 108 PHE A N 1
ATOM 822 C CA . PHE A 1 108 ? 6.375 28.830 2.258 1.00 80.00 108 PHE A CA 1
ATOM 823 C C . PHE A 1 108 ? 5.261 29.442 3.100 1.00 80.00 108 PHE A C 1
ATOM 825 O O . PHE A 1 108 ? 5.307 30.613 3.489 1.00 80.00 108 PHE A O 1
ATOM 832 N N . LYS A 1 109 ? 4.247 28.635 3.375 1.00 75.88 109 LYS A N 1
ATOM 833 C CA . LYS A 1 109 ? 3.242 28.939 4.369 1.00 75.88 109 LYS A CA 1
ATOM 834 C C . LYS A 1 109 ? 3.708 28.274 5.643 1.00 75.88 109 LYS A C 1
ATOM 836 O O . LYS A 1 109 ? 3.478 27.087 5.860 1.00 75.88 109 LYS A O 1
ATOM 841 N N . ALA A 1 110 ? 4.346 29.072 6.492 1.00 60.28 110 ALA A N 1
ATOM 842 C CA . ALA A 1 110 ? 4.490 28.683 7.878 1.00 60.28 110 ALA A CA 1
ATOM 843 C C . ALA A 1 110 ? 3.096 28.269 8.372 1.00 60.28 110 ALA A C 1
ATOM 845 O O . ALA A 1 110 ? 2.158 29.075 8.313 1.00 60.28 110 ALA A O 1
ATOM 846 N N . GLU A 1 111 ? 2.947 27.023 8.845 1.00 54.03 111 GLU A N 1
ATOM 847 C CA . GLU A 1 111 ? 1.917 26.773 9.850 1.00 54.03 111 GLU A CA 1
ATOM 848 C C . GLU A 1 111 ? 2.101 27.880 10.881 1.00 54.03 111 GLU A C 1
ATOM 850 O O . GLU A 1 111 ? 3.240 28.254 11.183 1.00 54.03 111 GLU A O 1
ATOM 855 N N . ALA A 1 112 ? 1.008 28.494 11.322 1.00 42.59 112 ALA A N 1
ATOM 856 C CA . ALA A 1 112 ? 1.079 29.510 12.352 1.00 42.59 112 ALA A CA 1
ATOM 857 C C . ALA A 1 112 ? 1.545 28.834 13.648 1.00 42.59 112 ALA A C 1
ATOM 859 O O . ALA A 1 112 ? 0.754 28.579 14.539 1.00 42.59 112 ALA A O 1
ATOM 860 N N . ALA A 1 113 ? 2.839 28.542 13.741 1.00 43.88 113 ALA A N 1
ATOM 861 C CA . ALA A 1 113 ? 3.547 28.426 14.981 1.00 43.88 113 ALA A CA 1
ATOM 862 C C . ALA A 1 113 ? 3.605 29.858 15.502 1.00 43.88 113 ALA A C 1
ATOM 864 O O . ALA A 1 113 ? 4.565 30.609 15.308 1.00 43.88 113 ALA A O 1
ATOM 865 N N . THR A 1 114 ? 2.534 30.257 16.180 1.00 42.06 114 THR A N 1
ATOM 866 C CA . THR A 1 114 ? 2.758 30.914 17.458 1.00 42.06 114 THR A CA 1
ATOM 867 C C . THR A 1 114 ? 3.862 30.102 18.147 1.00 42.06 114 THR A C 1
ATOM 869 O O . THR A 1 114 ? 3.755 28.877 18.191 1.00 42.06 114 THR A O 1
ATOM 872 N N . PRO A 1 115 ? 4.989 30.704 18.568 1.00 46.81 115 PRO A N 1
ATOM 873 C CA . PRO A 1 115 ? 5.903 30.011 19.459 1.00 46.81 115 PRO A CA 1
ATOM 874 C C . PRO A 1 115 ? 5.131 29.799 20.758 1.00 46.81 115 PRO A C 1
ATOM 876 O O . PRO A 1 115 ? 5.165 30.629 21.663 1.00 46.81 115 PRO A O 1
ATOM 879 N N . GLU A 1 116 ? 4.330 28.746 20.777 1.00 59.06 116 GLU A N 1
ATOM 880 C CA . GLU A 1 116 ? 3.693 28.223 21.959 1.00 59.06 116 GLU A CA 1
ATOM 881 C C . GLU A 1 116 ? 4.810 27.538 22.715 1.00 59.06 116 GLU A C 1
ATOM 883 O O . GLU A 1 116 ? 5.489 26.632 22.234 1.00 59.06 116 GLU A O 1
ATOM 888 N N . THR A 1 117 ? 5.115 28.122 23.859 1.00 75.31 117 THR A N 1
ATOM 889 C CA . THR A 1 117 ? 5.924 27.459 24.856 1.00 75.31 117 THR A CA 1
ATOM 890 C C . THR A 1 117 ? 5.033 26.415 25.493 1.00 75.31 117 THR A C 1
ATOM 892 O O . THR A 1 117 ? 4.051 26.828 26.098 1.00 75.31 117 THR A O 1
ATOM 895 N N . ASP A 1 118 ? 5.419 25.145 25.383 1.00 82.94 118 ASP A N 1
ATOM 896 C CA . ASP A 1 118 ? 4.952 24.060 26.253 1.00 82.94 118 ASP A CA 1
ATOM 897 C C . ASP A 1 118 ? 5.054 24.550 27.711 1.00 82.94 118 ASP A C 1
ATOM 899 O O . ASP A 1 118 ? 6.152 24.749 28.265 1.00 82.94 118 ASP A O 1
ATOM 903 N N . GLY A 1 119 ? 3.903 24.958 28.240 1.00 84.25 119 GLY A N 1
ATOM 904 C CA . GLY A 1 119 ? 3.781 25.820 29.406 1.00 84.25 119 GLY A CA 1
ATOM 905 C C . GLY A 1 119 ? 3.977 25.053 30.704 1.00 84.25 119 GLY A C 1
ATOM 906 O O . GLY A 1 119 ? 4.491 25.613 31.684 1.00 84.25 119 GLY A O 1
ATOM 907 N N . ASP A 1 120 ? 3.655 23.766 30.692 1.00 87.25 120 ASP A N 1
ATOM 908 C CA . ASP A 1 120 ? 3.804 22.845 31.815 1.00 87.25 120 ASP A CA 1
ATOM 909 C C . ASP A 1 120 ? 4.911 21.793 31.629 1.00 87.25 120 ASP A C 1
ATOM 911 O O . ASP A 1 120 ? 5.301 21.145 32.609 1.00 87.25 120 ASP A O 1
ATOM 915 N N . LYS A 1 121 ? 5.531 21.752 30.444 1.00 87.75 121 LYS A N 1
ATOM 916 C CA . LYS A 1 121 ? 6.680 20.914 30.069 1.00 87.75 121 LYS A CA 1
ATOM 917 C C . LYS A 1 121 ? 6.356 19.435 29.998 1.00 87.75 121 LYS A C 1
ATOM 919 O O . LYS A 1 121 ? 7.198 18.603 30.366 1.00 87.75 121 LYS A O 1
ATOM 924 N N . ASP A 1 122 ? 5.152 19.108 29.570 1.00 83.31 122 ASP A N 1
ATOM 925 C CA . ASP A 1 122 ? 4.706 17.733 29.437 1.00 83.31 122 ASP A CA 1
ATOM 926 C C . ASP A 1 122 ? 4.957 17.122 28.052 1.00 83.31 122 ASP A C 1
ATOM 928 O O . ASP A 1 122 ? 4.759 15.912 27.875 1.00 83.31 122 ASP A O 1
ATOM 932 N N . GLY A 1 123 ? 5.478 17.940 27.131 1.00 82.56 123 GLY A N 1
ATOM 933 C CA . GLY A 1 123 ? 5.806 17.584 25.760 1.00 82.56 123 GLY A CA 1
ATOM 934 C C . GLY A 1 123 ? 4.752 17.988 24.729 1.00 82.56 123 GLY A C 1
ATOM 935 O O . GLY A 1 123 ? 4.998 17.741 23.544 1.00 82.56 123 GLY A O 1
ATOM 936 N N . PHE A 1 124 ? 3.634 18.592 25.142 1.00 82.56 124 PHE A N 1
ATOM 937 C CA . PHE A 1 124 ? 2.538 19.011 24.275 1.00 82.56 124 PHE A CA 1
ATOM 938 C C . PHE A 1 124 ? 2.273 20.514 24.382 1.00 82.56 124 PHE A C 1
ATOM 940 O O . PHE A 1 124 ? 2.363 21.119 25.435 1.00 82.56 124 PHE A O 1
ATOM 947 N N . THR A 1 125 ? 1.966 21.140 23.250 1.00 84.19 125 THR A N 1
ATOM 948 C CA . THR A 1 125 ? 1.447 22.512 23.185 1.00 84.19 125 THR A CA 1
ATOM 949 C C . THR A 1 125 ? -0.037 22.503 22.838 1.00 84.19 125 THR A C 1
ATOM 951 O O . THR A 1 125 ? -0.566 21.512 22.318 1.00 84.19 125 THR A O 1
ATOM 954 N N . VAL A 1 126 ? -0.712 23.648 22.993 1.00 79.88 126 VAL A N 1
ATOM 955 C CA . VAL A 1 126 ? -2.113 23.805 22.548 1.00 79.88 126 VAL A CA 1
ATOM 956 C C . VAL A 1 126 ? -2.297 23.397 21.083 1.00 79.88 126 VAL A C 1
ATOM 958 O O . VAL A 1 126 ? -3.205 22.645 20.722 1.00 79.88 126 VAL A O 1
ATOM 961 N N . SER A 1 127 ? -1.392 23.846 20.217 1.00 70.44 127 SER A N 1
ATOM 962 C CA . SER A 1 127 ? -1.354 23.482 18.797 1.00 70.44 127 SER A CA 1
ATOM 963 C C . SER A 1 127 ? -1.048 22.007 18.523 1.00 70.44 127 SER A C 1
ATOM 965 O O . SER A 1 127 ? -1.331 21.546 17.421 1.00 70.44 127 SER A O 1
ATOM 967 N N . GLN A 1 128 ? -0.515 21.253 19.487 1.00 74.25 128 GLN A N 1
ATOM 968 C CA . GLN A 1 128 ? -0.322 19.800 19.410 1.00 74.25 128 GLN A CA 1
ATOM 969 C C . GLN A 1 128 ? -1.499 19.006 19.997 1.00 74.25 128 GLN A C 1
ATOM 971 O O . GLN A 1 128 ? -1.460 17.777 19.997 1.00 74.25 128 GLN A O 1
ATOM 976 N N . GLY A 1 129 ? -2.566 19.689 20.424 1.00 77.69 129 GLY A N 1
ATOM 977 C CA . GLY A 1 129 ? -3.773 19.063 20.954 1.00 77.69 129 GLY A CA 1
ATOM 978 C C . GLY A 1 129 ? -3.956 19.206 22.458 1.00 77.69 129 GLY A C 1
ATOM 979 O O . GLY A 1 129 ? -4.939 18.678 22.972 1.00 77.69 129 GLY A O 1
ATOM 980 N N . ASP A 1 130 ? -3.055 19.905 23.151 1.00 86.50 130 ASP A N 1
ATOM 981 C CA . ASP A 1 130 ? -3.205 20.169 24.576 1.00 86.50 130 ASP A CA 1
ATOM 982 C C . ASP A 1 130 ? -4.380 21.122 24.846 1.00 86.50 130 ASP A C 1
ATOM 984 O O . ASP A 1 130 ? -4.454 22.252 24.355 1.00 86.50 130 ASP A O 1
ATOM 988 N N . CYS A 1 131 ? -5.348 20.639 25.616 1.00 86.94 131 CYS A N 1
ATOM 989 C CA . CYS A 1 131 ? -6.532 21.390 25.986 1.00 86.94 131 CYS A CA 1
ATOM 990 C C . CYS A 1 131 ? -6.326 22.285 27.226 1.00 86.94 131 CYS A C 1
ATOM 992 O O . CYS A 1 131 ? -7.168 23.159 27.470 1.00 86.94 131 CYS A O 1
ATOM 994 N N . ASP A 1 132 ? -5.225 22.129 27.973 1.00 89.19 132 ASP A N 1
ATOM 995 C CA . ASP A 1 132 ? -4.791 23.001 29.071 1.00 89.19 132 ASP A CA 1
ATOM 996 C C . ASP A 1 132 ? -3.262 22.938 29.289 1.00 89.19 132 ASP A C 1
ATOM 998 O O . ASP A 1 132 ? -2.804 22.372 30.278 1.00 89.19 132 ASP A O 1
ATOM 1002 N N . ASP A 1 133 ? -2.518 23.661 28.439 1.00 87.12 133 ASP A N 1
ATOM 1003 C CA . ASP A 1 133 ? -1.039 23.847 28.398 1.00 87.12 133 ASP A CA 1
ATOM 1004 C C . ASP A 1 133 ? -0.442 24.553 29.645 1.00 87.12 133 ASP A C 1
ATOM 1006 O O . ASP A 1 133 ? 0.573 25.253 29.625 1.00 87.12 133 ASP A O 1
ATOM 1010 N N . THR A 1 134 ? -1.154 24.484 30.768 1.00 92.00 134 THR A N 1
ATOM 1011 C CA . THR A 1 134 ? -0.698 24.909 32.092 1.00 92.00 134 THR A CA 1
ATOM 1012 C C . THR A 1 134 ? -0.691 23.765 33.107 1.00 92.00 134 THR A C 1
ATOM 1014 O O . THR A 1 134 ? -0.298 23.992 34.262 1.00 92.00 134 THR A O 1
ATOM 1017 N N . LYS A 1 135 ? -1.121 22.558 32.714 1.00 91.44 135 LYS A N 1
ATOM 1018 C CA . LYS A 1 135 ? -1.236 21.369 33.562 1.00 91.44 135 LYS A CA 1
ATOM 1019 C C . LYS A 1 135 ? -0.759 20.100 32.847 1.00 91.44 135 LYS A C 1
ATOM 1021 O O . LYS A 1 135 ? -1.538 19.445 32.173 1.00 91.44 135 LYS A O 1
ATOM 1026 N N . ALA A 1 136 ? 0.431 19.629 33.222 1.00 91.25 136 ALA A N 1
ATOM 1027 C CA . ALA A 1 136 ? 1.094 18.465 32.623 1.00 91.25 136 ALA A CA 1
ATOM 1028 C C . ALA A 1 136 ? 0.328 17.120 32.694 1.00 91.25 136 ALA A C 1
ATOM 1030 O O . ALA A 1 136 ? 0.761 16.094 32.144 1.00 91.25 136 ALA A O 1
ATOM 1031 N N . GLU A 1 137 ? -0.742 17.068 33.493 1.00 89.62 137 GLU A N 1
ATOM 1032 C CA . GLU A 1 137 ? -1.675 15.947 33.598 1.00 89.62 137 GLU A CA 1
ATOM 1033 C C . GLU A 1 137 ? -2.879 16.012 32.637 1.00 89.62 137 GLU A C 1
ATOM 1035 O O . GLU A 1 137 ? -3.659 15.056 32.617 1.00 89.62 137 GLU A O 1
ATOM 1040 N N . ILE A 1 138 ? -3.055 17.113 31.900 1.00 90.25 138 ILE A N 1
ATOM 1041 C CA . ILE A 1 138 ? -4.093 17.323 30.887 1.00 90.25 138 ILE A CA 1
ATOM 1042 C C . ILE A 1 138 ? -3.389 17.422 29.538 1.00 90.25 138 ILE A C 1
ATOM 1044 O O . ILE A 1 138 ? -2.804 18.444 29.240 1.00 90.25 138 ILE A O 1
ATOM 1048 N N . LYS A 1 139 ? -3.432 16.355 28.742 1.00 87.56 139 LYS A N 1
ATOM 1049 C CA . LYS A 1 139 ? -2.806 16.294 27.419 1.00 87.56 139 LYS A CA 1
ATOM 1050 C C . LYS A 1 139 ? -3.353 15.142 26.591 1.00 87.56 139 LYS A C 1
ATOM 1052 O O . LYS A 1 139 ? -3.800 14.147 27.168 1.00 87.56 139 LYS A O 1
ATOM 1057 N N . PRO A 1 140 ? -3.227 15.198 25.259 1.00 84.44 140 PRO A N 1
ATOM 1058 C CA . PRO A 1 140 ? -3.540 14.086 24.375 1.00 84.44 140 PRO A CA 1
ATOM 1059 C C . PRO A 1 140 ? -3.040 12.726 24.888 1.00 84.44 140 PRO A C 1
ATOM 1061 O O . PRO A 1 140 ? -1.853 12.536 25.153 1.00 84.44 140 PRO A O 1
ATOM 1064 N N . GLY A 1 141 ? -3.955 11.763 25.024 1.00 75.19 141 GLY A N 1
ATOM 1065 C CA . GLY A 1 141 ? -3.624 10.388 25.420 1.00 75.19 141 GLY A CA 1
ATOM 1066 C C . GLY A 1 141 ? -3.364 10.160 26.917 1.00 75.19 141 GLY A C 1
ATOM 1067 O O . GLY A 1 141 ? -2.981 9.049 27.297 1.00 75.19 141 GLY A O 1
ATOM 1068 N N . ALA A 1 142 ? -3.579 11.155 27.787 1.00 84.31 142 ALA A N 1
ATOM 1069 C CA . ALA A 1 142 ? -3.538 10.945 29.235 1.00 84.31 142 ALA A CA 1
ATOM 1070 C C . ALA A 1 142 ? -4.549 9.875 29.701 1.00 84.31 142 ALA A C 1
ATOM 1072 O O . ALA A 1 142 ? -5.530 9.561 29.034 1.00 84.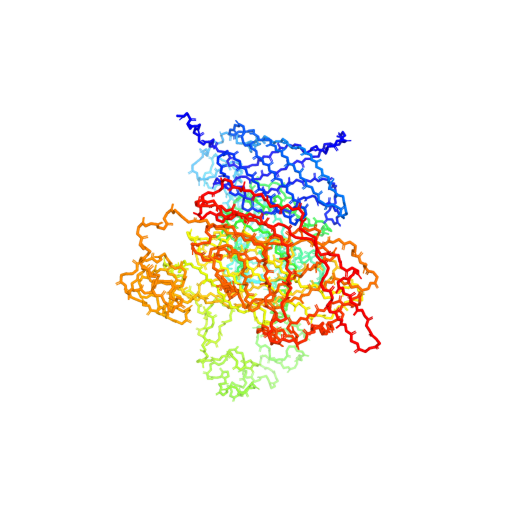31 142 ALA A O 1
ATOM 1073 N N . ALA A 1 143 ? -4.334 9.302 30.886 1.00 78.94 143 ALA A N 1
ATOM 1074 C CA . ALA A 1 143 ? -5.333 8.421 31.481 1.00 78.94 143 ALA A CA 1
ATOM 1075 C C . ALA A 1 143 ? -6.481 9.243 32.090 1.00 78.94 143 ALA A C 1
ATOM 1077 O O . ALA A 1 143 ? -6.255 10.104 32.944 1.00 78.94 143 ALA A O 1
ATOM 1078 N N . GLU A 1 144 ? -7.713 8.922 31.702 1.00 79.94 144 GLU A N 1
ATOM 1079 C CA . GLU A 1 144 ? -8.919 9.530 32.256 1.00 79.94 144 GLU A CA 1
ATOM 1080 C C . GLU A 1 144 ? -9.131 9.157 33.731 1.00 79.94 144 GLU A C 1
ATOM 1082 O O . GLU A 1 144 ? -9.085 7.987 34.130 1.00 79.94 144 GLU A O 1
ATOM 1087 N N . GLU A 1 145 ? -9.423 10.162 34.560 1.00 74.56 145 GLU A N 1
ATOM 1088 C CA . GLU A 1 145 ? -9.855 9.943 35.938 1.00 74.56 145 GLU A CA 1
ATOM 1089 C C . GLU A 1 145 ? -11.379 9.829 36.003 1.00 74.56 145 GLU A C 1
ATOM 1091 O O . GLU A 1 145 ? -12.113 10.813 35.943 1.00 74.56 145 GLU A O 1
ATOM 1096 N N . CYS A 1 146 ? -11.838 8.596 36.201 1.00 71.69 146 CYS A N 1
ATOM 1097 C CA . CYS A 1 146 ? -13.209 8.225 36.539 1.00 71.69 146 CYS A CA 1
ATOM 1098 C C . CYS A 1 146 ? -13.910 9.258 37.445 1.00 71.69 146 CYS A C 1
ATOM 1100 O O . CYS A 1 146 ? -13.499 9.483 38.587 1.00 71.69 146 CYS A O 1
ATOM 1102 N N . GLY A 1 147 ? -15.015 9.837 36.960 1.00 68.38 147 GLY A N 1
ATOM 1103 C CA . GLY A 1 147 ? -15.869 10.736 37.749 1.00 68.38 147 GLY A CA 1
ATOM 1104 C C . GLY A 1 147 ? -15.360 12.177 37.855 1.00 68.38 147 GLY A C 1
ATOM 1105 O O . GLY A 1 147 ? -15.997 12.997 38.522 1.00 68.38 147 GLY A O 1
ATOM 1106 N N . SER A 1 148 ? -14.252 12.498 37.184 1.00 76.62 148 SER A N 1
ATOM 1107 C CA . SER A 1 148 ? -13.809 13.869 36.957 1.00 76.62 148 SER A CA 1
ATOM 1108 C C . SER A 1 148 ? -14.681 14.553 35.900 1.00 76.62 148 SER A C 1
ATOM 1110 O O . SER A 1 148 ? -15.152 13.938 34.947 1.00 76.62 148 SER A O 1
ATOM 1112 N N . SER A 1 149 ? -14.902 15.861 36.050 1.00 76.62 149 SER A N 1
ATOM 1113 C CA . SER A 1 149 ? -15.496 16.694 34.993 1.00 76.62 149 SER A CA 1
ATOM 1114 C C . SER A 1 149 ? -14.450 17.280 34.037 1.00 76.62 149 SER A C 1
ATOM 1116 O O . SER A 1 149 ? -14.809 18.077 33.161 1.00 76.62 149 SER A O 1
ATOM 1118 N N . VAL A 1 150 ? -13.175 16.965 34.268 1.00 84.81 150 VAL A N 1
ATOM 1119 C CA . VAL A 1 150 ? -12.023 17.369 33.462 1.00 84.81 150 VAL A CA 1
ATOM 1120 C C . VAL A 1 150 ? -11.756 16.263 32.455 1.00 84.81 150 VAL A C 1
ATOM 1122 O O . VAL A 1 150 ? -11.592 15.121 32.863 1.00 84.81 150 VAL A O 1
ATOM 1125 N N . ASP A 1 151 ? -11.742 16.643 31.186 1.00 85.62 151 ASP A N 1
ATOM 1126 C CA . ASP A 1 151 ? -11.224 15.843 30.079 1.00 85.62 151 ASP A CA 1
ATOM 1127 C C . ASP A 1 151 ? -9.698 15.975 30.144 1.00 85.62 151 ASP A C 1
ATOM 1129 O O . ASP A 1 151 ? -9.166 17.068 29.940 1.00 85.62 151 ASP A O 1
ATOM 1133 N N . LYS A 1 152 ? -9.026 14.925 30.618 1.00 87.06 152 LYS A N 1
ATOM 1134 C CA . LYS A 1 152 ? -7.572 14.903 30.800 1.00 87.06 152 LYS A CA 1
ATOM 1135 C C . LYS A 1 152 ? -6.864 14.496 29.528 1.00 87.06 152 LYS A C 1
ATOM 1137 O O . LYS A 1 152 ? -5.729 14.906 29.338 1.00 87.06 152 LYS A O 1
ATOM 1142 N N . ASN A 1 153 ? -7.481 13.652 28.713 1.00 83.88 153 ASN A N 1
ATOM 1143 C CA . ASN A 1 153 ? -6.846 13.116 27.517 1.00 83.88 153 ASN A CA 1
ATOM 1144 C C . ASN A 1 153 ? -7.136 13.937 26.251 1.00 83.88 153 ASN A C 1
ATOM 1146 O O . ASN A 1 153 ? -6.660 13.574 25.177 1.00 83.88 153 ASN A O 1
ATOM 1150 N N . CYS A 1 154 ? -7.873 15.041 26.400 1.00 85.81 154 CYS A N 1
ATOM 1151 C CA . CYS A 1 154 ? -8.251 15.996 25.366 1.00 85.81 154 CYS A CA 1
ATOM 1152 C C . CYS A 1 154 ? -9.013 15.357 24.192 1.00 85.81 154 CYS A C 1
ATOM 1154 O O . CYS A 1 154 ? -8.969 15.863 23.064 1.00 85.81 154 CYS A O 1
ATOM 1156 N N . ASP A 1 155 ? -9.728 14.259 24.458 1.00 81.88 155 ASP A N 1
ATOM 1157 C CA . ASP A 1 155 ? -10.509 13.520 23.463 1.00 81.88 155 ASP A CA 1
ATOM 1158 C C . ASP A 1 155 ? -11.938 14.059 23.277 1.00 81.88 155 ASP A C 1
ATOM 1160 O O . ASP A 1 155 ? -12.660 13.657 22.360 1.00 81.88 155 ASP A O 1
ATOM 1164 N N . GLY A 1 156 ? -12.344 15.030 24.101 1.00 82.62 156 GLY A N 1
ATOM 1165 C CA . GLY A 1 156 ? -13.678 15.624 24.086 1.00 82.62 156 GLY A CA 1
ATOM 1166 C C . GLY A 1 156 ? -14.738 14.780 24.798 1.00 82.62 156 GLY A C 1
ATOM 1167 O O . GLY A 1 156 ? -15.898 15.206 24.895 1.00 82.62 156 GLY A O 1
ATOM 1168 N N . PHE A 1 157 ? -14.364 13.615 25.324 1.00 81.75 157 PHE A N 1
ATOM 1169 C CA . PHE A 1 157 ? -15.188 12.731 26.131 1.00 81.75 157 PHE A CA 1
ATOM 1170 C C . PHE A 1 157 ? -14.816 12.863 27.609 1.00 81.75 157 PHE A C 1
ATOM 1172 O O . PHE A 1 157 ? -13.745 13.297 28.009 1.00 81.75 157 PHE A O 1
ATOM 1179 N N . LYS A 1 158 ? -15.789 12.570 28.472 1.00 82.88 158 LYS A N 1
ATOM 1180 C CA . LYS A 1 158 ? -15.604 12.618 29.925 1.00 82.88 158 LYS A CA 1
ATOM 1181 C C . LYS A 1 158 ? -16.098 11.322 30.498 1.00 82.88 158 LYS A C 1
ATOM 1183 O O . LYS A 1 158 ? -17.289 11.013 30.396 1.00 82.88 158 LYS A O 1
ATOM 1188 N N . THR A 1 159 ? -15.189 10.585 31.113 1.00 77.69 159 THR A N 1
ATOM 1189 C CA . THR A 1 159 ? -15.499 9.237 31.565 1.00 77.69 159 THR A CA 1
ATOM 1190 C C . THR A 1 159 ? -16.187 9.287 32.925 1.00 77.69 159 THR A C 1
ATOM 1192 O O . THR A 1 159 ? -15.608 9.693 33.940 1.00 77.69 159 THR A O 1
ATOM 1195 N N . THR A 1 160 ? -17.454 8.874 32.978 1.00 81.00 160 THR A N 1
ATOM 1196 C CA . THR A 1 160 ? -18.157 8.745 34.259 1.00 81.00 160 THR A CA 1
ATOM 1197 C C . THR A 1 160 ? -17.761 7.452 34.953 1.00 81.00 160 THR A C 1
ATOM 1199 O O . THR A 1 160 ? -17.369 6.474 34.320 1.00 81.00 160 THR A O 1
ATOM 1202 N N . CYS A 1 161 ? -17.842 7.430 36.281 1.00 77.44 161 CYS A N 1
ATOM 1203 C CA . CYS A 1 161 ? -17.486 6.220 36.994 1.00 77.44 161 CYS A CA 1
ATOM 1204 C C . CYS A 1 161 ? -18.463 5.081 36.763 1.00 77.44 161 CYS A C 1
ATOM 1206 O O . CYS A 1 161 ? -19.666 5.247 36.954 1.00 77.44 161 CYS A O 1
ATOM 1208 N N . VAL A 1 162 ? -17.906 3.897 36.492 1.00 78.38 162 VAL A N 1
ATOM 1209 C CA . VAL A 1 162 ? -18.629 2.636 36.641 1.00 78.38 162 VAL A CA 1
ATOM 1210 C C . VAL A 1 162 ? -19.037 2.501 38.110 1.00 78.38 162 VAL A C 1
ATOM 1212 O O . VAL A 1 162 ? -18.155 2.477 38.979 1.00 78.38 162 VAL A O 1
ATOM 1215 N N . PRO A 1 163 ? -20.341 2.419 38.426 1.00 76.06 163 PRO A N 1
ATOM 1216 C CA . PRO A 1 163 ? -20.784 2.125 39.783 1.00 76.06 163 PRO A CA 1
ATOM 1217 C C . PRO A 1 163 ? -20.137 0.828 40.287 1.00 76.06 163 PRO A C 1
ATOM 1219 O O . PRO A 1 163 ? -20.005 -0.124 39.525 1.00 76.06 163 PRO A O 1
ATOM 1222 N N . ASP A 1 164 ? -19.769 0.737 41.571 1.00 72.62 164 ASP A N 1
ATOM 1223 C CA . ASP A 1 164 ? -19.107 -0.467 42.117 1.00 72.62 164 ASP A CA 1
ATOM 1224 C C . ASP A 1 164 ? -19.893 -1.764 41.845 1.00 72.62 164 ASP A C 1
ATOM 1226 O O . ASP A 1 164 ? -19.297 -2.810 41.615 1.00 72.62 164 ASP A O 1
ATOM 1230 N N . ALA A 1 165 ? -21.227 -1.686 41.811 1.00 75.69 165 ALA A N 1
ATOM 1231 C CA . ALA A 1 165 ? -22.113 -2.810 41.499 1.00 75.69 165 ALA A CA 1
ATOM 1232 C C . ALA A 1 165 ? -22.041 -3.296 40.036 1.00 75.69 165 ALA A C 1
ATOM 1234 O O . ALA A 1 165 ? -22.530 -4.384 39.728 1.00 75.69 165 ALA A O 1
ATOM 1235 N N . ASP A 1 166 ? -21.463 -2.492 39.143 1.00 80.06 166 ASP A N 1
ATOM 1236 C CA . ASP A 1 166 ? -21.383 -2.742 37.705 1.00 80.06 166 ASP A CA 1
ATOM 1237 C C . ASP A 1 166 ? -19.942 -2.998 37.229 1.00 80.06 166 ASP A C 1
ATOM 1239 O O . ASP A 1 166 ? -19.742 -3.346 36.069 1.00 80.06 166 ASP A O 1
ATOM 1243 N N . LYS A 1 167 ? -18.934 -2.910 38.113 1.00 79.25 167 LYS A N 1
ATOM 1244 C CA . LYS A 1 167 ? -17.526 -3.196 37.770 1.00 79.25 167 LYS A CA 1
ATOM 1245 C C . LYS A 1 167 ? -17.329 -4.608 37.222 1.00 79.25 167 LYS A C 1
ATOM 1247 O O . LYS A 1 167 ? -16.649 -4.781 36.217 1.00 79.25 167 LYS A O 1
ATOM 1252 N N . ASP A 1 168 ? -17.990 -5.594 37.824 1.00 84.44 168 ASP A N 1
ATOM 1253 C CA . ASP A 1 168 ? -17.945 -6.992 37.374 1.00 84.44 168 ASP A CA 1
ATOM 1254 C C . ASP A 1 168 ? -18.771 -7.238 36.094 1.00 84.44 168 ASP A C 1
ATOM 1256 O O . ASP A 1 168 ? -18.755 -8.339 35.545 1.00 84.44 168 ASP A O 1
ATOM 1260 N N . LYS A 1 169 ? -19.513 -6.227 35.614 1.00 88.06 169 LYS A N 1
ATOM 1261 C CA . LYS A 1 169 ? -20.319 -6.287 34.384 1.00 88.06 169 LYS A CA 1
ATOM 1262 C C . LYS A 1 169 ? -19.607 -5.689 33.175 1.00 88.06 169 LYS A C 1
ATOM 1264 O O . LYS A 1 169 ? -20.168 -5.748 32.080 1.00 88.06 169 LYS A O 1
ATOM 1269 N N . VAL A 1 170 ? -18.416 -5.108 33.356 1.00 90.50 170 VAL A N 1
ATOM 1270 C CA . VAL A 1 170 ? -17.594 -4.611 32.247 1.00 90.50 170 VAL A CA 1
ATOM 1271 C C . VAL A 1 170 ? -17.247 -5.789 31.345 1.00 90.50 170 VAL A C 1
ATOM 1273 O O . VAL A 1 170 ? -16.630 -6.764 31.773 1.00 90.50 170 VAL A O 1
ATOM 1276 N N . LYS A 1 171 ? -17.678 -5.695 30.091 1.00 92.44 171 LYS A N 1
ATOM 1277 C CA . LYS A 1 171 ? -17.412 -6.677 29.046 1.00 92.44 171 LYS A CA 1
ATOM 1278 C C . LYS A 1 171 ? -16.236 -6.213 28.197 1.00 92.44 171 LYS A C 1
ATOM 1280 O O . LYS A 1 171 ? -15.912 -5.025 28.148 1.00 92.44 171 LYS A O 1
ATOM 1285 N N . SER A 1 172 ? -15.639 -7.165 27.495 1.00 92.56 172 SER A N 1
ATOM 1286 C CA . SER A 1 172 ? -14.691 -6.885 26.423 1.00 92.56 172 SER A CA 1
ATOM 1287 C C . SER A 1 172 ? -15.344 -7.178 25.078 1.00 92.56 172 SER A C 1
ATOM 1289 O O . SER A 1 172 ? -16.108 -8.136 24.958 1.00 92.56 172 SER A O 1
ATOM 1291 N N . GLY A 1 173 ? -15.056 -6.347 24.084 1.00 94.06 173 GLY A N 1
ATOM 1292 C CA . GLY A 1 173 ? -15.415 -6.565 22.685 1.00 94.06 173 GLY A CA 1
ATOM 1293 C C . GLY A 1 173 ? -14.180 -6.479 21.797 1.00 94.06 173 GLY A C 1
ATOM 1294 O O . GLY A 1 173 ? -13.093 -6.174 22.289 1.00 94.06 173 GLY A O 1
ATOM 1295 N N . VAL A 1 174 ? -14.344 -6.764 20.508 1.00 94.38 174 VAL A N 1
ATOM 1296 C CA . VAL A 1 174 ? -13.274 -6.739 19.505 1.00 94.38 174 VAL A CA 1
ATOM 1297 C C . VAL A 1 174 ? -13.686 -5.879 18.315 1.00 94.38 174 VAL A C 1
ATOM 1299 O O . VAL A 1 174 ? -14.784 -6.039 17.778 1.00 94.38 174 VAL A O 1
ATOM 1302 N N . PHE A 1 175 ? -12.817 -4.954 17.912 1.00 95.69 175 PHE A N 1
ATOM 1303 C CA . PHE A 1 175 ? -12.933 -4.245 16.643 1.00 95.69 175 PHE A CA 1
ATOM 1304 C C . PHE A 1 175 ? -12.309 -5.101 15.534 1.00 95.69 175 PHE A C 1
ATOM 1306 O O . PHE A 1 175 ? -11.098 -5.328 15.508 1.00 95.69 175 PHE A O 1
ATOM 1313 N N . LEU A 1 176 ? -13.147 -5.614 14.637 1.00 92.94 176 LEU A N 1
ATOM 1314 C CA . LEU A 1 176 ? -12.771 -6.573 13.605 1.00 92.94 176 LEU A CA 1
ATOM 1315 C C . LEU A 1 176 ? -12.521 -5.847 12.285 1.00 92.94 176 LEU A C 1
ATOM 1317 O O . LEU A 1 176 ? -13.436 -5.631 11.496 1.00 92.94 176 LEU A O 1
ATOM 1321 N N . PHE A 1 177 ? -11.266 -5.456 12.076 1.00 91.62 177 PHE A N 1
ATOM 1322 C CA . PHE A 1 177 ? -10.682 -5.096 10.782 1.00 91.62 177 PHE A CA 1
ATOM 1323 C C . PHE A 1 177 ? -9.159 -5.056 10.952 1.00 91.62 177 PHE A C 1
ATOM 1325 O O . PHE A 1 177 ? -8.642 -4.127 11.571 1.00 91.62 177 PHE A O 1
ATOM 1332 N N . GLY A 1 178 ? -8.459 -6.107 10.508 1.00 82.81 178 GLY A N 1
ATOM 1333 C CA . GLY A 1 178 ? -7.006 -6.239 10.690 1.00 82.81 178 GLY A CA 1
ATOM 1334 C C . GLY A 1 178 ? -6.539 -6.129 12.149 1.00 82.81 178 GLY A C 1
ATOM 1335 O O . GLY A 1 178 ? -5.489 -5.558 12.387 1.00 82.81 178 GLY A O 1
ATOM 1336 N N . LEU A 1 179 ? -7.344 -6.572 13.129 1.00 82.56 179 LEU A N 1
ATOM 1337 C CA . LEU A 1 179 ? -7.041 -6.500 14.575 1.00 82.56 179 LEU A CA 1
ATOM 1338 C C . LEU A 1 179 ? -6.469 -5.142 15.037 1.00 82.56 179 LEU A C 1
ATOM 1340 O O . LEU A 1 179 ? -5.526 -5.089 15.822 1.00 82.56 179 LEU A O 1
ATOM 1344 N N . ALA A 1 180 ? -7.040 -4.043 14.537 1.00 86.38 180 ALA A N 1
ATOM 1345 C CA . ALA A 1 180 ? -6.421 -2.729 14.632 1.00 86.38 180 ALA A CA 1
ATOM 1346 C C . ALA A 1 180 ? -6.079 -2.297 16.073 1.00 86.38 180 ALA A C 1
ATOM 1348 O O . ALA A 1 180 ? -6.974 -2.071 16.897 1.00 86.38 180 ALA A O 1
ATOM 1349 N N . LYS A 1 181 ? -4.784 -2.119 16.351 1.00 93.25 181 LYS A N 1
ATOM 1350 C CA . LYS A 1 181 ? -4.218 -1.607 17.603 1.00 93.25 181 LYS A CA 1
ATOM 1351 C C . LYS A 1 181 ? -4.157 -0.088 17.582 1.00 93.25 181 LYS A C 1
ATOM 1353 O O . LYS A 1 181 ? -3.696 0.529 16.620 1.00 93.25 181 LYS A O 1
ATOM 1358 N N . GLY A 1 182 ? -4.516 0.520 18.707 1.00 91.75 182 GLY A N 1
ATOM 1359 C CA . GLY A 1 182 ? -4.338 1.950 18.907 1.00 91.75 182 GLY A CA 1
ATOM 1360 C C . GLY A 1 182 ? -5.422 2.818 18.274 1.00 91.75 182 GLY A C 1
ATOM 1361 O O . GLY A 1 182 ? -5.181 4.011 18.111 1.00 91.75 182 GLY A O 1
ATOM 1362 N N . ILE A 1 183 ? -6.591 2.261 17.943 1.00 95.00 183 ILE A N 1
ATOM 1363 C CA . ILE A 1 183 ? -7.805 3.053 17.715 1.00 95.00 183 ILE A CA 1
ATOM 1364 C C . ILE A 1 183 ? -8.339 3.478 19.084 1.00 95.00 183 ILE A C 1
ATOM 1366 O O . ILE A 1 183 ? -8.430 2.659 20.003 1.00 95.00 183 ILE A O 1
ATOM 1370 N N . GLU A 1 184 ? -8.687 4.750 19.232 1.00 93.38 184 GLU A N 1
ATOM 1371 C CA . GLU A 1 184 ? -9.282 5.264 20.462 1.00 93.38 184 GLU A CA 1
ATOM 1372 C C . GLU A 1 184 ? -10.772 4.926 20.505 1.00 93.38 184 GLU A C 1
ATOM 1374 O O . GLU A 1 184 ? -11.473 4.964 19.488 1.00 93.38 184 GLU A O 1
ATOM 1379 N N . TYR A 1 185 ? -11.263 4.572 21.690 1.00 94.00 185 TYR A N 1
ATOM 1380 C CA . TYR A 1 185 ? -12.680 4.348 21.926 1.00 94.00 185 TYR A CA 1
ATOM 1381 C C . TYR A 1 185 ? -13.137 5.017 23.215 1.00 94.00 185 TYR A C 1
ATOM 1383 O O . TYR A 1 185 ? -12.411 5.045 24.209 1.00 94.00 185 TYR A O 1
ATOM 1391 N N . ALA A 1 186 ? -14.383 5.482 23.210 1.00 92.38 186 ALA A N 1
ATOM 1392 C CA . ALA A 1 186 ? -15.046 6.016 24.389 1.00 92.38 186 ALA A CA 1
ATOM 1393 C C . ALA A 1 186 ? -16.519 5.597 24.440 1.00 92.38 186 ALA A C 1
ATOM 1395 O O . ALA A 1 186 ? -17.231 5.564 23.433 1.00 92.38 186 ALA A O 1
ATOM 1396 N N . THR A 1 187 ? -16.975 5.305 25.649 1.00 92.06 187 THR A N 1
ATOM 1397 C CA . THR A 1 187 ? -18.368 5.094 26.054 1.00 92.06 187 THR A CA 1
ATOM 1398 C C . THR A 1 187 ? -18.684 6.060 27.199 1.00 92.06 187 THR A C 1
ATOM 1400 O O . THR A 1 187 ? -17.848 6.874 27.591 1.00 92.06 187 THR A O 1
ATOM 1403 N N . ALA A 1 188 ? -19.876 5.972 27.790 1.00 87.88 188 ALA A N 1
ATOM 1404 C CA . ALA A 1 188 ? -20.195 6.780 28.966 1.00 87.88 188 ALA A CA 1
ATOM 1405 C C . ALA A 1 188 ? -19.282 6.478 30.176 1.00 87.88 188 ALA A C 1
ATOM 1407 O O . ALA A 1 188 ? -19.072 7.366 31.010 1.00 87.88 188 ALA A O 1
ATOM 1408 N N . THR A 1 189 ? -18.755 5.250 30.291 1.00 88.12 189 THR A N 1
ATOM 1409 C CA . THR A 1 189 ? -18.003 4.800 31.479 1.00 88.12 189 THR A CA 1
ATOM 1410 C C . THR A 1 189 ? -16.637 4.170 31.204 1.00 88.12 189 THR A C 1
ATOM 1412 O O . THR A 1 189 ? -15.848 4.006 32.135 1.00 88.12 189 THR A O 1
ATOM 1415 N N . GLN A 1 190 ? -16.345 3.808 29.957 1.00 89.00 190 GLN A N 1
ATOM 1416 C CA . GLN A 1 190 ? -15.064 3.261 29.501 1.00 89.00 190 GLN A CA 1
ATOM 1417 C C . GLN A 1 190 ? -14.436 4.187 28.465 1.00 89.00 190 GLN A C 1
ATOM 1419 O O . GLN A 1 190 ? -15.142 4.668 27.582 1.00 89.00 190 GLN A O 1
ATOM 1424 N N . ALA A 1 191 ? -13.119 4.343 28.511 1.00 89.06 191 ALA A N 1
ATOM 1425 C CA . ALA A 1 191 ? -12.328 4.938 27.443 1.00 89.06 191 ALA A CA 1
ATOM 1426 C C . ALA A 1 191 ? -10.970 4.231 27.364 1.00 89.06 191 ALA A C 1
ATOM 1428 O O . ALA A 1 191 ? -10.504 3.660 28.358 1.00 89.06 191 ALA A O 1
ATOM 1429 N N . GLY A 1 192 ? -10.342 4.239 26.193 1.00 89.50 192 GLY A N 1
ATOM 1430 C CA . GLY A 1 192 ? -9.006 3.683 26.024 1.00 89.50 192 GLY A CA 1
ATOM 1431 C C . GLY A 1 192 ? -8.611 3.461 24.572 1.00 89.50 192 GLY A C 1
ATOM 1432 O O . GLY A 1 192 ? -9.224 3.986 23.648 1.00 89.50 192 GLY A O 1
ATOM 1433 N N . LEU A 1 193 ? -7.571 2.650 24.393 1.00 92.38 193 LEU A N 1
ATOM 1434 C CA . LEU A 1 193 ? -7.055 2.227 23.094 1.00 92.38 193 LEU A CA 1
ATOM 1435 C C . LEU A 1 193 ? -7.373 0.755 22.860 1.00 92.38 193 LEU A C 1
ATOM 1437 O O . LEU A 1 193 ? -7.317 -0.045 23.801 1.00 92.38 193 LEU A O 1
ATOM 1441 N N . THR A 1 194 ? -7.666 0.393 21.614 1.00 95.50 194 THR A N 1
ATOM 1442 C CA . THR A 1 194 ? -7.690 -1.011 21.210 1.00 95.50 194 THR A CA 1
ATOM 1443 C C . THR A 1 194 ? -6.304 -1.641 21.369 1.00 95.50 194 THR A C 1
ATOM 1445 O O . THR A 1 194 ? -5.284 -1.011 21.066 1.00 95.50 194 THR A O 1
ATOM 1448 N N . ASP A 1 195 ? -6.252 -2.874 21.877 1.00 90.81 195 ASP A N 1
ATOM 1449 C CA . ASP A 1 195 ? -4.999 -3.628 22.018 1.00 90.81 195 ASP A CA 1
ATOM 1450 C C . ASP A 1 195 ? -4.574 -4.320 20.705 1.00 90.81 195 ASP A C 1
ATOM 1452 O O . ASP A 1 195 ? -5.199 -4.137 19.665 1.00 90.81 195 ASP A O 1
ATOM 1456 N N . GLU A 1 196 ? -3.506 -5.123 20.748 1.00 87.88 196 GLU A N 1
ATOM 1457 C CA . GLU A 1 196 ? -2.976 -5.905 19.606 1.00 87.88 196 GLU A CA 1
ATOM 1458 C C . GLU A 1 196 ? -3.979 -6.884 18.987 1.00 87.88 196 GLU A C 1
ATOM 1460 O O . GLU A 1 196 ? -3.749 -7.407 17.904 1.00 87.88 196 GLU A O 1
ATOM 1465 N N . LYS A 1 197 ? -5.089 -7.158 19.676 1.00 87.06 197 LYS A N 1
ATOM 1466 C CA . LYS A 1 197 ? -6.166 -8.024 19.197 1.00 87.06 197 LYS A CA 1
ATOM 1467 C C . LYS A 1 197 ? -7.431 -7.224 18.899 1.00 87.06 197 LYS A C 1
ATOM 1469 O O . LYS A 1 197 ? -8.509 -7.808 18.871 1.00 87.06 197 LYS A O 1
ATOM 1474 N N . GLY A 1 198 ? -7.331 -5.900 18.760 1.00 92.00 198 GLY A N 1
ATOM 1475 C CA . GLY A 1 198 ? -8.468 -5.008 18.550 1.00 92.00 198 GLY A CA 1
ATOM 1476 C C . GLY A 1 198 ? -9.420 -4.906 19.749 1.00 92.00 198 GLY A C 1
ATOM 1477 O O . GLY A 1 198 ? -10.560 -4.466 19.577 1.00 92.00 198 GLY A O 1
ATOM 1478 N N . LYS A 1 199 ? -9.030 -5.342 20.958 1.00 94.81 199 LYS A N 1
ATOM 1479 C CA . LYS A 1 199 ? -9.970 -5.423 22.087 1.00 94.81 199 LYS A CA 1
ATOM 1480 C C . LYS A 1 199 ? -10.253 -4.069 22.712 1.00 94.81 199 LYS A C 1
ATOM 1482 O O . LYS A 1 199 ? -9.344 -3.293 22.984 1.00 94.81 199 LYS A O 1
ATOM 1487 N N . PHE A 1 200 ? -11.514 -3.852 23.061 1.00 95.12 200 PHE A N 1
ATOM 1488 C CA . PHE A 1 200 ? -11.994 -2.690 23.806 1.00 95.12 200 PHE A CA 1
ATOM 1489 C C . PHE A 1 200 ? -12.892 -3.123 24.971 1.00 95.12 200 PHE A C 1
ATOM 1491 O O . PHE A 1 200 ? -13.338 -4.271 25.035 1.00 95.12 200 PHE A O 1
ATOM 1498 N N . LYS A 1 201 ? -13.169 -2.210 25.905 1.00 94.00 201 LYS A N 1
ATOM 1499 C CA . LYS A 1 201 ? -14.046 -2.441 27.064 1.00 94.00 201 LYS A CA 1
ATOM 1500 C C . LYS A 1 201 ? -15.333 -1.636 26.947 1.00 94.00 201 LYS A C 1
ATOM 1502 O O . LYS A 1 201 ? -15.312 -0.511 26.458 1.00 94.00 201 LYS A O 1
ATOM 1507 N N . TYR A 1 202 ? -16.439 -2.193 27.430 1.00 94.25 202 TYR A N 1
ATOM 1508 C CA . TYR A 1 202 ? -17.743 -1.522 27.437 1.00 94.25 202 TYR A CA 1
ATOM 1509 C C . TYR A 1 202 ? -18.675 -2.107 28.509 1.00 94.25 202 TYR A C 1
ATOM 1511 O O . TYR A 1 202 ? -18.498 -3.253 28.934 1.00 94.25 202 TYR A O 1
ATOM 1519 N N . LEU A 1 203 ? -19.699 -1.359 28.927 1.00 92.12 203 LEU A N 1
ATOM 1520 C CA . LEU A 1 203 ? -20.884 -1.943 29.565 1.00 92.12 203 LEU A CA 1
ATOM 1521 C C . LEU A 1 203 ? -21.982 -2.167 28.523 1.00 92.12 203 LEU A C 1
ATOM 1523 O O . LEU A 1 203 ? -22.124 -1.410 27.565 1.00 92.12 203 LEU A O 1
ATOM 1527 N N . ALA A 1 204 ? -22.780 -3.221 28.711 1.00 89.31 204 ALA A N 1
ATOM 1528 C CA . ALA A 1 204 ? -23.907 -3.505 27.826 1.00 89.31 204 ALA A CA 1
ATOM 1529 C C . ALA A 1 204 ? -24.858 -2.296 27.721 1.00 89.31 204 ALA A C 1
ATOM 1531 O O . ALA A 1 204 ? -25.053 -1.572 28.695 1.00 89.31 204 ALA A O 1
ATOM 1532 N N . ASP A 1 205 ? -25.448 -2.111 26.539 1.00 88.50 205 ASP A N 1
ATOM 1533 C CA . ASP A 1 205 ? -26.349 -1.003 26.182 1.00 88.50 205 ASP A CA 1
ATOM 1534 C C . ASP A 1 205 ? -25.726 0.401 26.117 1.00 88.50 205 ASP A C 1
ATOM 1536 O O . ASP A 1 205 ? -26.413 1.340 25.701 1.00 88.50 205 ASP A O 1
ATOM 1540 N N . GLU A 1 206 ? -24.442 0.565 26.448 1.00 93.69 206 GLU A N 1
ATOM 1541 C CA . GLU A 1 206 ? -23.740 1.822 26.199 1.00 93.69 206 GLU A CA 1
ATOM 1542 C C . GLU A 1 206 ? -23.515 2.052 24.705 1.00 93.69 206 GLU A C 1
ATOM 1544 O O . GLU A 1 206 ? -23.350 1.130 23.904 1.00 93.69 206 GLU A O 1
ATOM 1549 N N . GLU A 1 207 ? -23.489 3.323 24.330 1.00 95.69 207 GLU A N 1
ATOM 1550 C CA . GLU A 1 207 ? -23.038 3.739 23.015 1.00 95.69 207 GLU A CA 1
ATOM 1551 C C . GLU A 1 207 ? -21.517 3.901 23.043 1.00 95.69 207 GLU A C 1
ATOM 1553 O O . GLU A 1 207 ? -20.978 4.535 23.952 1.00 95.69 207 GLU A O 1
ATOM 1558 N N . ILE A 1 208 ? -20.836 3.324 22.058 1.00 96.50 208 ILE A N 1
ATOM 1559 C CA . ILE A 1 208 ? -19.391 3.413 21.874 1.00 96.50 208 ILE A CA 1
ATOM 1560 C C . ILE A 1 208 ? -19.080 4.239 20.632 1.00 96.50 208 ILE A C 1
ATOM 1562 O O . ILE A 1 208 ? -19.736 4.102 19.597 1.00 96.50 208 ILE A O 1
ATOM 1566 N N . THR A 1 209 ? -18.079 5.105 20.748 1.00 95.88 209 THR A N 1
ATOM 1567 C CA . THR A 1 209 ? -17.521 5.898 19.649 1.00 95.88 209 THR A CA 1
ATOM 1568 C C . THR A 1 209 ? -16.088 5.451 19.423 1.00 95.88 209 THR A C 1
ATOM 1570 O O . THR A 1 209 ? -15.343 5.359 20.395 1.00 95.88 209 THR A O 1
ATOM 1573 N N . PHE A 1 210 ? -15.710 5.198 18.170 1.00 96.12 210 PHE A N 1
ATOM 1574 C CA . PHE A 1 210 ? -14.320 4.953 17.778 1.00 96.12 210 PHE A CA 1
ATOM 1575 C C . PHE A 1 210 ? -13.770 6.168 17.034 1.00 96.12 210 PHE A C 1
ATOM 1577 O O . PHE A 1 210 ? -14.469 6.756 16.200 1.00 96.12 210 PHE A O 1
ATOM 1584 N N . PHE A 1 211 ? -12.529 6.545 17.327 1.00 93.69 211 PHE A N 1
ATOM 1585 C CA . PHE A 1 211 ? -11.887 7.734 16.778 1.00 93.69 211 PHE A CA 1
ATOM 1586 C C . PHE A 1 211 ? -10.355 7.608 16.736 1.00 93.69 211 PHE A C 1
ATOM 1588 O O . PHE A 1 211 ? -9.767 6.667 17.266 1.00 93.69 211 PHE A O 1
ATOM 1595 N N . ILE A 1 212 ? -9.719 8.540 16.026 1.00 91.75 212 ILE A N 1
ATOM 1596 C CA . ILE A 1 212 ? -8.264 8.705 15.932 1.00 91.75 212 ILE A CA 1
ATOM 1597 C C . ILE A 1 212 ? -7.987 10.195 16.104 1.00 91.75 212 ILE A C 1
ATOM 1599 O O . ILE A 1 212 ? -8.271 10.992 15.205 1.00 91.75 212 ILE A O 1
ATOM 1603 N N . GLY A 1 213 ? -7.484 10.594 17.266 1.00 86.56 213 GLY A N 1
ATOM 1604 C CA . GLY A 1 213 ? -7.464 11.993 17.669 1.00 86.56 213 GLY A CA 1
ATOM 1605 C C . GLY A 1 213 ? -8.854 12.619 17.552 1.00 86.56 213 GLY A C 1
ATOM 1606 O O . GLY A 1 213 ? -9.841 12.096 18.056 1.00 86.56 213 GLY A O 1
ATOM 1607 N N . LYS A 1 214 ? -8.975 13.710 16.792 1.00 83.62 214 LYS A N 1
ATOM 1608 C CA . LYS A 1 214 ? -10.274 14.358 16.526 1.00 83.62 214 LYS A CA 1
ATOM 1609 C C . LYS A 1 214 ? -11.105 13.713 15.409 1.00 83.62 214 LYS A C 1
ATOM 1611 O O . LYS A 1 214 ? -12.232 14.143 15.157 1.00 83.62 214 LYS A O 1
ATOM 1616 N N . ILE A 1 215 ? -10.583 12.699 14.720 1.00 90.44 215 ILE A N 1
ATOM 1617 C CA . ILE A 1 215 ? -11.264 12.068 13.586 1.00 90.44 215 ILE A CA 1
ATOM 1618 C C . ILE A 1 215 ? -12.194 10.978 14.107 1.00 90.44 215 ILE A C 1
ATOM 1620 O O . ILE A 1 215 ? -11.753 9.902 14.499 1.00 90.44 215 ILE A O 1
ATOM 1624 N N . THR A 1 216 ? -13.499 11.234 14.080 1.00 92.88 216 THR A N 1
ATOM 1625 C CA . THR A 1 216 ? -14.504 10.219 14.423 1.00 92.88 216 THR A CA 1
ATOM 1626 C C . THR A 1 216 ? -14.636 9.195 13.296 1.00 92.88 216 THR A C 1
ATOM 1628 O O . THR A 1 216 ? -14.956 9.562 12.169 1.00 92.88 216 THR A O 1
ATOM 1631 N N . LEU A 1 217 ? -14.440 7.910 13.606 1.00 95.69 217 LEU A N 1
ATOM 1632 C CA . LEU A 1 217 ? -14.622 6.799 12.663 1.00 95.69 217 LEU A CA 1
ATOM 1633 C C . LEU A 1 217 ? -16.086 6.353 12.591 1.00 95.69 217 LEU A C 1
ATOM 1635 O O . LEU A 1 217 ? -16.590 6.018 11.522 1.00 95.69 217 LEU A O 1
ATOM 1639 N N . GLY A 1 218 ? -16.778 6.371 13.731 1.00 94.94 218 GLY A N 1
ATOM 1640 C CA . GLY A 1 218 ? -18.211 6.111 13.813 1.00 94.94 218 GLY A CA 1
ATOM 1641 C C . GLY A 1 218 ? -18.683 5.829 15.234 1.00 94.94 218 GLY A C 1
ATOM 1642 O O . GLY A 1 218 ? -17.917 5.919 16.199 1.00 94.94 218 GLY A O 1
ATOM 1643 N N . LYS A 1 219 ? -19.973 5.508 15.358 1.00 95.44 219 LYS A N 1
ATOM 1644 C CA . LYS A 1 219 ? -20.657 5.358 16.642 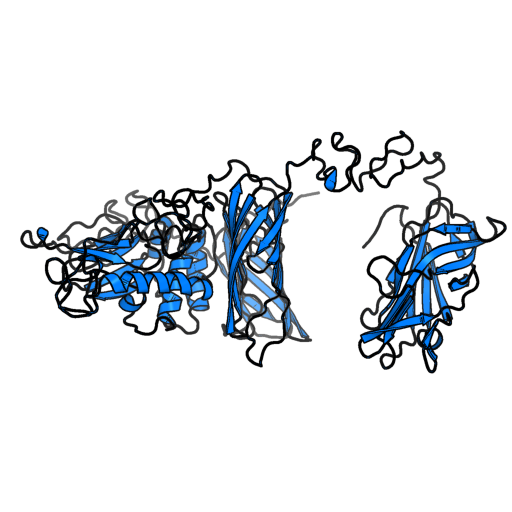1.00 95.44 219 LYS A CA 1
ATOM 1645 C C . LYS A 1 219 ? -21.801 4.356 16.547 1.00 95.44 219 LYS A C 1
ATOM 1647 O O . LYS A 1 219 ? -22.569 4.389 15.589 1.00 95.44 219 LYS A O 1
ATOM 1652 N N . LEU A 1 220 ? -21.945 3.508 17.559 1.00 96.94 220 LEU A N 1
ATOM 1653 C CA . LEU A 1 220 ? -22.998 2.494 17.641 1.00 96.94 220 LEU A CA 1
ATOM 1654 C C . LEU A 1 220 ? -23.227 2.038 19.082 1.00 96.94 220 LEU A C 1
ATOM 1656 O O . LEU A 1 220 ? -22.457 2.362 19.982 1.00 96.94 220 LEU A O 1
ATOM 1660 N N . LYS A 1 221 ? -24.261 1.224 19.307 1.00 96.69 221 LYS A N 1
ATOM 1661 C CA . LYS A 1 221 ? -24.382 0.473 20.563 1.00 96.69 221 LYS A CA 1
ATOM 1662 C C . LYS A 1 221 ? -23.272 -0.568 20.661 1.00 96.69 221 LYS A C 1
ATOM 1664 O O . LYS A 1 221 ? -23.085 -1.356 19.736 1.00 96.69 221 LYS A O 1
ATOM 1669 N N . ALA A 1 222 ? -22.573 -0.583 21.788 1.00 95.00 222 ALA A N 1
ATOM 1670 C CA . ALA A 1 222 ? -21.468 -1.493 22.021 1.00 95.00 222 ALA A CA 1
ATOM 1671 C C . ALA A 1 222 ? -21.937 -2.959 22.006 1.00 95.00 222 ALA A C 1
ATOM 1673 O O . ALA A 1 222 ? -22.953 -3.316 22.610 1.00 95.00 222 ALA A O 1
ATOM 1674 N N . LYS A 1 223 ? -21.177 -3.807 21.310 1.00 93.94 223 LYS A N 1
ATOM 1675 C CA . LYS A 1 223 ? -21.402 -5.253 21.187 1.00 93.94 223 LYS A CA 1
ATOM 1676 C C . LYS A 1 223 ? -20.071 -6.009 21.194 1.00 93.94 223 LYS A C 1
ATOM 1678 O O . LYS A 1 223 ? -19.011 -5.394 21.158 1.00 93.94 223 LYS A O 1
ATOM 1683 N N . ALA A 1 224 ? -20.123 -7.339 21.278 1.00 92.00 224 ALA A N 1
ATOM 1684 C CA . ALA A 1 224 ? -18.934 -8.183 21.432 1.00 92.00 224 ALA A CA 1
ATOM 1685 C C . ALA A 1 224 ? -17.984 -8.145 20.220 1.00 92.00 224 ALA A C 1
ATOM 1687 O O . ALA A 1 224 ? -16.775 -8.227 20.406 1.00 92.00 224 ALA A O 1
ATOM 1688 N N . ALA A 1 225 ? -18.518 -7.960 19.014 1.00 93.62 225 ALA A N 1
ATOM 1689 C CA . ALA A 1 225 ? -17.758 -7.847 17.774 1.00 93.62 225 ALA A CA 1
ATOM 1690 C C . ALA A 1 225 ? -18.300 -6.683 16.941 1.00 93.62 225 ALA A C 1
ATOM 1692 O O . ALA A 1 225 ? -19.503 -6.622 16.681 1.00 93.62 225 ALA A O 1
ATOM 1693 N N . ILE A 1 226 ? -17.430 -5.747 16.561 1.00 96.12 226 ILE A N 1
ATOM 1694 C CA . ILE A 1 226 ? -17.781 -4.549 15.790 1.00 96.12 226 ILE A CA 1
ATOM 1695 C C . ILE A 1 226 ? -16.922 -4.510 14.532 1.00 96.12 226 ILE A C 1
ATOM 1697 O O . ILE A 1 226 ? -15.701 -4.426 14.621 1.00 96.12 226 ILE A O 1
ATOM 1701 N N . THR A 1 227 ? -17.563 -4.537 13.369 1.00 96.19 227 THR A N 1
ATOM 1702 C CA . THR A 1 227 ? -16.917 -4.369 12.059 1.00 96.19 227 THR A CA 1
ATOM 1703 C C . THR A 1 227 ? -17.049 -2.921 11.558 1.00 96.19 227 THR A C 1
ATOM 1705 O O . THR A 1 227 ? -17.895 -2.168 12.056 1.00 96.19 227 THR A O 1
ATOM 1708 N N . PRO A 1 228 ? -16.294 -2.510 10.521 1.00 96.50 228 PRO A N 1
ATOM 1709 C CA . PRO A 1 228 ? -16.531 -1.247 9.813 1.00 96.50 228 PRO A CA 1
ATOM 1710 C C . PRO A 1 228 ? -17.971 -1.094 9.295 1.00 96.50 228 PRO A C 1
ATOM 1712 O O . PRO A 1 228 ? -18.491 0.019 9.226 1.00 96.50 228 PRO A O 1
ATOM 1715 N N . LEU A 1 229 ? -18.629 -2.211 8.964 1.00 95.88 229 LEU A N 1
ATOM 1716 C CA . LEU A 1 229 ? -20.021 -2.244 8.520 1.00 95.88 229 LEU A CA 1
ATOM 1717 C C . LEU A 1 229 ? -20.974 -1.816 9.639 1.00 95.88 229 LEU A C 1
ATOM 1719 O O . LEU A 1 229 ? -21.787 -0.908 9.462 1.00 95.88 229 LEU A O 1
ATOM 1723 N N . ASP A 1 230 ? -20.802 -2.423 10.815 1.00 95.75 230 ASP A N 1
ATOM 1724 C CA . ASP A 1 230 ? -21.580 -2.116 12.014 1.00 95.75 230 ASP A CA 1
ATOM 1725 C C . ASP A 1 230 ? -21.384 -0.671 12.458 1.00 95.75 230 ASP A C 1
ATOM 1727 O O . ASP A 1 230 ? -22.348 0.031 12.765 1.00 95.75 230 ASP A O 1
ATOM 1731 N N . LEU A 1 231 ? -20.121 -0.232 12.479 1.00 96.44 231 LEU A N 1
ATOM 1732 C CA . LEU A 1 231 ? -19.712 1.086 12.950 1.00 96.44 231 LEU A CA 1
ATOM 1733 C C . LEU A 1 231 ? -20.368 2.217 12.145 1.00 96.44 231 LEU A C 1
ATOM 1735 O O . LEU A 1 231 ? -20.663 3.281 12.693 1.00 96.44 231 LEU A O 1
ATOM 1739 N N . LEU A 1 232 ? -20.613 1.975 10.854 1.00 96.00 232 LEU A N 1
ATOM 1740 C CA . LEU A 1 232 ? -21.250 2.922 9.942 1.00 96.00 232 LEU A CA 1
ATOM 1741 C C . LEU A 1 232 ? -22.748 2.652 9.726 1.00 96.00 232 LEU A C 1
ATOM 1743 O O . LEU A 1 232 ? -23.386 3.400 8.977 1.00 96.00 232 LEU A O 1
ATOM 1747 N N . GLY A 1 233 ? -23.309 1.617 10.359 1.00 94.75 233 GLY A N 1
ATOM 1748 C CA . GLY A 1 233 ? -24.710 1.220 10.217 1.00 94.75 233 GLY A CA 1
ATOM 1749 C C . GLY A 1 233 ? -25.077 0.773 8.800 1.00 94.75 233 GLY A C 1
ATOM 1750 O O . GLY A 1 233 ? -26.151 1.122 8.313 1.00 94.75 233 GLY A O 1
ATOM 1751 N N . GLU A 1 234 ? -24.174 0.063 8.123 1.00 95.81 234 GLU A N 1
ATOM 1752 C CA . GLU A 1 234 ? -24.382 -0.461 6.771 1.00 95.81 234 GLU A CA 1
ATOM 1753 C C . GLU A 1 234 ? -24.677 -1.953 6.747 1.00 95.81 234 GLU A C 1
ATOM 1755 O O . GLU A 1 234 ? -24.452 -2.680 7.709 1.00 95.81 234 GLU A O 1
ATOM 1760 N N . THR A 1 235 ? -25.189 -2.402 5.603 1.00 92.38 235 THR A N 1
ATOM 1761 C CA . THR A 1 235 ? -25.408 -3.830 5.314 1.00 92.38 235 THR A CA 1
ATOM 1762 C C . THR A 1 235 ? -24.672 -4.292 4.062 1.00 92.38 235 THR A C 1
ATOM 1764 O O . THR A 1 235 ? -24.430 -5.484 3.904 1.00 92.38 235 THR A O 1
ATOM 1767 N N . ASP A 1 236 ? -24.290 -3.362 3.182 1.00 93.88 236 ASP A N 1
ATOM 1768 C CA . ASP A 1 236 ? -23.526 -3.663 1.978 1.00 93.88 236 ASP A CA 1
ATOM 1769 C C . ASP A 1 236 ? -22.027 -3.423 2.229 1.00 93.88 236 ASP A C 1
ATOM 1771 O O . ASP A 1 236 ? -21.620 -2.266 2.381 1.00 93.88 236 ASP A O 1
ATOM 1775 N N . PRO A 1 237 ? -21.175 -4.467 2.240 1.00 92.06 237 PRO A N 1
ATOM 1776 C CA . PRO A 1 237 ? -19.728 -4.303 2.395 1.00 92.06 237 PRO A CA 1
ATOM 1777 C C . PRO A 1 237 ? -19.074 -3.519 1.257 1.00 92.06 237 PRO A C 1
ATOM 1779 O O . PRO A 1 237 ? -17.945 -3.059 1.403 1.00 92.06 237 PRO A O 1
ATOM 1782 N N . LYS A 1 238 ? -19.779 -3.319 0.139 1.00 91.50 238 LYS A N 1
ATOM 1783 C CA . LYS A 1 238 ? -19.324 -2.501 -0.990 1.00 91.50 238 LYS A CA 1
ATOM 1784 C C . LYS A 1 238 ? -19.790 -1.047 -0.910 1.00 91.50 238 LYS A C 1
ATOM 1786 O O . LYS A 1 238 ? -19.465 -0.266 -1.806 1.00 91.50 238 LYS A O 1
ATOM 1791 N N . ALA A 1 239 ? -20.523 -0.656 0.137 1.00 94.38 239 ALA A N 1
ATOM 1792 C CA . ALA A 1 239 ? -20.941 0.727 0.326 1.00 94.38 239 ALA A CA 1
ATOM 1793 C C . ALA A 1 239 ? -19.718 1.660 0.385 1.00 94.38 239 ALA A C 1
ATOM 1795 O O . ALA A 1 239 ? -18.756 1.399 1.108 1.00 94.38 239 ALA A O 1
ATOM 1796 N N . ALA A 1 240 ? -19.774 2.784 -0.339 1.00 91.94 240 ALA A N 1
ATOM 1797 C CA . ALA A 1 240 ? -18.633 3.691 -0.501 1.00 91.94 240 ALA A CA 1
ATOM 1798 C C . ALA A 1 240 ? -18.012 4.123 0.837 1.00 91.94 240 ALA A C 1
ATOM 1800 O O . ALA A 1 240 ? -16.796 4.084 0.982 1.00 91.94 240 ALA A O 1
ATOM 1801 N N . LYS A 1 241 ? -18.832 4.441 1.849 1.00 95.50 241 LYS A N 1
ATOM 1802 C CA . LYS A 1 241 ? -18.325 4.831 3.174 1.00 95.50 241 LYS A CA 1
ATOM 1803 C C . LYS A 1 241 ? -17.616 3.719 3.939 1.00 95.50 241 LYS A C 1
ATOM 1805 O O . LYS A 1 241 ? -16.671 4.010 4.662 1.00 95.50 241 LYS A O 1
ATOM 1810 N N . VAL A 1 242 ? -18.026 2.465 3.751 1.00 96.62 242 VAL A N 1
ATOM 1811 C CA . VAL A 1 242 ? -17.364 1.301 4.358 1.00 96.62 242 VAL A CA 1
ATOM 1812 C C . VAL A 1 242 ? -15.992 1.136 3.725 1.00 96.62 242 VAL A C 1
ATOM 1814 O O . VAL A 1 242 ? -14.987 1.106 4.427 1.00 96.62 242 VAL A O 1
ATOM 1817 N N . ILE A 1 243 ? -15.941 1.144 2.391 1.00 94.12 243 ILE A N 1
ATOM 1818 C CA . ILE A 1 243 ? -14.685 1.069 1.645 1.00 94.12 243 ILE A CA 1
ATOM 1819 C C . ILE A 1 243 ? -13.761 2.237 2.008 1.00 94.12 243 ILE A C 1
ATOM 1821 O O . ILE A 1 243 ? -12.579 2.021 2.249 1.00 94.12 243 ILE A O 1
ATOM 1825 N N . ASN A 1 244 ? -14.279 3.460 2.105 1.00 95.00 244 ASN A N 1
ATOM 1826 C CA . ASN A 1 244 ? -13.493 4.644 2.449 1.00 95.00 244 ASN A CA 1
ATOM 1827 C C . ASN A 1 244 ? -12.948 4.600 3.885 1.00 95.00 244 ASN A C 1
ATOM 1829 O O . ASN A 1 244 ? -11.785 4.945 4.088 1.00 95.00 244 ASN A O 1
ATOM 1833 N N . LEU A 1 245 ? -13.730 4.123 4.863 1.00 96.56 245 LEU A N 1
ATOM 1834 C CA . LEU A 1 245 ? -13.243 3.894 6.228 1.00 96.56 245 LEU A CA 1
ATOM 1835 C C . LEU A 1 245 ? -12.124 2.846 6.249 1.00 96.56 245 LEU A C 1
ATOM 1837 O O . LEU A 1 245 ? -11.067 3.087 6.828 1.00 96.56 245 LEU A O 1
ATOM 1841 N N . CYS A 1 246 ? -12.323 1.714 5.575 1.00 95.94 246 CYS A N 1
ATOM 1842 C CA . CYS A 1 246 ? -11.316 0.660 5.490 1.00 95.94 246 CYS A CA 1
ATOM 1843 C C . CYS A 1 246 ? -10.026 1.155 4.821 1.00 95.94 246 CYS A C 1
ATOM 1845 O O . CYS A 1 246 ? -8.944 0.963 5.369 1.00 95.94 246 CYS A O 1
ATOM 1847 N N . ARG A 1 247 ? -10.127 1.849 3.677 1.00 93.38 247 ARG A N 1
ATOM 1848 C CA . ARG A 1 247 ? -8.973 2.463 2.994 1.00 93.38 247 ARG A CA 1
ATOM 1849 C C . ARG A 1 247 ? -8.234 3.422 3.916 1.00 93.38 247 ARG A C 1
ATOM 1851 O O . ARG A 1 247 ? -7.012 3.396 3.959 1.00 93.38 247 ARG A O 1
ATOM 1858 N N . PHE A 1 248 ? -8.971 4.247 4.656 1.00 95.00 248 PHE A N 1
ATOM 1859 C CA . PHE A 1 248 ? -8.381 5.190 5.594 1.00 95.00 248 PHE A CA 1
ATOM 1860 C C . PHE A 1 248 ? -7.586 4.469 6.685 1.00 95.00 248 PHE A C 1
ATOM 1862 O O . PHE A 1 248 ? -6.425 4.799 6.880 1.00 95.00 248 PHE A O 1
ATOM 1869 N N . LEU A 1 249 ? -8.152 3.440 7.323 1.00 95.38 249 LEU A N 1
ATOM 1870 C CA . LEU A 1 249 ? -7.449 2.657 8.348 1.00 95.38 249 LEU A CA 1
ATOM 1871 C C . LEU A 1 249 ? -6.186 1.973 7.806 1.00 95.38 249 LEU A C 1
ATOM 1873 O O . LEU A 1 249 ? -5.136 2.071 8.433 1.00 95.38 249 LEU A O 1
ATOM 1877 N N . LEU A 1 250 ? -6.258 1.365 6.618 1.00 92.69 250 LEU A N 1
ATOM 1878 C CA . LEU A 1 250 ? -5.096 0.756 5.954 1.00 92.69 250 LEU A CA 1
ATOM 1879 C C . LEU A 1 250 ? -3.996 1.777 5.637 1.00 92.69 250 LEU A C 1
ATOM 1881 O O . LEU A 1 250 ? -2.816 1.446 5.657 1.00 92.69 250 LEU A O 1
ATOM 1885 N N . THR A 1 251 ? -4.370 3.026 5.361 1.00 90.19 251 THR A N 1
ATOM 1886 C CA . THR A 1 251 ? -3.426 4.132 5.155 1.00 90.19 251 THR A CA 1
ATOM 1887 C C . THR A 1 251 ? -2.824 4.662 6.449 1.00 90.19 251 THR A C 1
ATOM 1889 O O . THR A 1 251 ? -1.817 5.355 6.403 1.00 90.19 251 THR A O 1
ATOM 1892 N N . LEU A 1 252 ? -3.391 4.395 7.620 1.00 92.62 252 LEU A N 1
ATOM 1893 C CA . LEU A 1 252 ? -2.795 4.858 8.880 1.00 92.62 252 LEU A CA 1
ATOM 1894 C C . LEU A 1 252 ? -1.878 3.823 9.527 1.00 92.62 252 LEU A C 1
ATOM 1896 O O . LEU A 1 252 ? -1.177 4.155 10.481 1.00 92.62 252 LEU A O 1
ATOM 1900 N N . ASP A 1 253 ? -1.865 2.616 8.976 1.00 92.25 253 ASP A N 1
ATOM 1901 C CA . ASP A 1 253 ? -1.047 1.506 9.426 1.00 92.25 253 ASP A CA 1
ATOM 1902 C C . ASP A 1 253 ? 0.456 1.819 9.389 1.00 92.25 253 ASP A C 1
ATOM 1904 O O . ASP A 1 253 ? 0.955 2.384 8.410 1.00 92.25 253 ASP A O 1
ATOM 1908 N N . THR A 1 254 ? 1.172 1.479 10.464 1.00 88.12 254 THR A N 1
ATOM 1909 C CA . THR A 1 254 ? 2.543 1.954 10.704 1.00 88.12 254 THR A CA 1
ATOM 1910 C C . THR A 1 254 ? 3.525 1.487 9.635 1.00 88.12 254 THR A C 1
ATOM 1912 O O . THR A 1 254 ? 4.410 2.249 9.256 1.00 88.12 254 THR A O 1
ATOM 1915 N N . ASP A 1 255 ? 3.360 0.281 9.103 1.00 78.25 255 ASP A N 1
ATOM 1916 C CA . ASP A 1 255 ? 4.292 -0.341 8.162 1.00 78.25 255 ASP A CA 1
ATOM 1917 C C . ASP A 1 255 ? 3.637 -0.697 6.816 1.00 78.25 255 ASP A C 1
ATOM 1919 O O . ASP A 1 255 ? 4.280 -1.297 5.953 1.00 78.25 255 ASP A O 1
ATOM 1923 N N . ASN A 1 256 ? 2.387 -0.259 6.608 1.00 79.88 256 ASN A N 1
ATOM 1924 C CA . ASN A 1 256 ? 1.551 -0.578 5.450 1.00 79.88 256 ASN A CA 1
ATOM 1925 C C . ASN A 1 256 ? 1.266 -2.086 5.263 1.00 79.88 256 ASN A C 1
ATOM 1927 O O . ASN A 1 256 ? 0.735 -2.464 4.212 1.00 79.88 256 ASN A O 1
ATOM 1931 N N . ASP A 1 257 ? 1.541 -2.933 6.253 1.00 77.75 257 ASP A N 1
ATOM 1932 C CA . ASP A 1 257 ? 1.358 -4.379 6.206 1.00 77.75 257 ASP A CA 1
ATOM 1933 C C . ASP A 1 257 ? 0.255 -4.847 7.162 1.00 77.75 257 ASP A C 1
ATOM 1935 O O . ASP A 1 257 ? 0.468 -5.514 8.170 1.00 77.75 257 ASP A O 1
ATOM 1939 N N . ALA A 1 258 ? -0.985 -4.578 6.762 1.00 82.69 258 ALA A N 1
ATOM 1940 C CA . ALA A 1 258 ? -2.162 -4.892 7.563 1.00 82.69 258 ALA A CA 1
ATOM 1941 C C . ALA A 1 258 ? -2.376 -6.395 7.857 1.00 82.69 258 ALA A C 1
ATOM 1943 O O . ALA A 1 258 ? -3.325 -6.739 8.567 1.00 82.69 258 ALA A O 1
ATOM 1944 N N . LYS A 1 259 ? -1.542 -7.295 7.313 1.00 75.38 259 LYS A N 1
ATOM 1945 C CA . LYS A 1 259 ? -1.597 -8.728 7.617 1.00 75.38 259 LYS A CA 1
ATOM 1946 C C . LYS A 1 259 ? -1.042 -9.055 9.002 1.00 75.38 259 LYS A C 1
ATOM 1948 O O . LYS A 1 259 ? -1.572 -9.942 9.660 1.00 75.38 259 LYS A O 1
ATOM 1953 N N . ASN A 1 260 ? -0.040 -8.304 9.465 1.00 71.62 260 ASN A N 1
ATOM 1954 C CA . ASN A 1 260 ? 0.483 -8.426 10.831 1.00 71.62 260 ASN A CA 1
ATOM 1955 C C . ASN A 1 260 ? -0.359 -7.645 11.867 1.00 71.62 260 ASN A C 1
ATOM 1957 O O . ASN A 1 260 ? -0.057 -7.639 13.061 1.00 71.62 260 ASN A O 1
ATOM 1961 N N . GLY A 1 261 ? -1.459 -7.048 11.403 1.00 85.19 261 GLY A N 1
ATOM 1962 C CA . GLY A 1 261 ? -2.366 -6.218 12.173 1.00 85.19 261 GLY A CA 1
ATOM 1963 C C . GLY A 1 261 ? -2.166 -4.733 11.883 1.00 85.19 261 GLY A C 1
ATOM 1964 O O . GLY A 1 261 ? -1.062 -4.262 11.667 1.00 85.19 261 GLY A O 1
ATOM 1965 N N . ILE A 1 262 ? -3.249 -3.961 11.898 1.00 91.44 262 ILE A N 1
ATOM 1966 C CA . ILE A 1 262 ? -3.185 -2.515 11.672 1.00 91.44 262 ILE A CA 1
ATOM 1967 C C . ILE A 1 262 ? -2.695 -1.843 12.953 1.00 91.44 262 ILE A C 1
ATOM 1969 O O . ILE A 1 262 ? -3.373 -1.896 13.982 1.00 91.44 262 ILE A O 1
ATOM 1973 N N . VAL A 1 263 ? -1.560 -1.154 12.906 1.00 93.44 263 VAL A N 1
ATOM 1974 C CA . VAL A 1 263 ? -1.029 -0.421 14.063 1.00 93.44 263 VAL A CA 1
ATOM 1975 C C . VAL A 1 263 ? -1.098 1.075 13.808 1.00 93.44 263 VAL A C 1
ATOM 1977 O O . VAL A 1 263 ? -0.404 1.599 12.943 1.00 93.44 263 VAL A O 1
ATOM 1980 N N . ILE A 1 264 ? -1.891 1.789 14.614 1.00 93.44 264 ILE A N 1
ATOM 1981 C CA . ILE A 1 264 ? -1.955 3.254 14.557 1.00 93.44 264 ILE A CA 1
ATOM 1982 C C . ILE A 1 264 ? -0.981 3.848 15.587 1.00 93.44 264 ILE A C 1
ATOM 1984 O O . ILE A 1 264 ? -1.218 3.736 16.801 1.00 93.44 264 ILE A O 1
ATOM 1988 N N . PRO A 1 265 ? 0.122 4.486 15.146 1.00 88.88 265 PRO A N 1
ATOM 1989 C CA . PRO A 1 265 ? 1.157 4.955 16.054 1.00 88.88 265 PRO A CA 1
ATOM 1990 C C . PRO A 1 265 ? 0.700 6.181 16.851 1.00 88.88 265 PRO A C 1
ATOM 1992 O O . PRO A 1 265 ? -0.056 7.030 16.376 1.00 88.88 265 PRO A O 1
ATOM 1995 N N . GLU A 1 266 ? 1.208 6.308 18.077 1.00 85.12 266 GLU A N 1
ATOM 1996 C CA . GLU A 1 266 ? 0.862 7.404 18.990 1.00 85.12 266 GLU A CA 1
ATOM 1997 C C . GLU A 1 266 ? 1.154 8.780 18.376 1.00 85.12 266 GLU A C 1
ATOM 1999 O O . GLU A 1 266 ? 0.265 9.623 18.328 1.00 85.12 266 GLU A O 1
ATOM 2004 N N . LYS A 1 267 ? 2.344 8.966 17.786 1.00 81.44 267 LYS A N 1
ATOM 2005 C CA . LYS A 1 267 ? 2.736 10.183 17.046 1.00 81.44 267 LYS A CA 1
ATOM 2006 C C . LYS A 1 267 ? 1.679 10.638 16.028 1.00 81.44 267 LYS A C 1
ATOM 2008 O O . LYS A 1 267 ? 1.427 11.836 15.901 1.00 81.44 267 LYS A O 1
ATOM 2013 N N . LEU A 1 268 ? 1.029 9.699 15.338 1.00 87.69 268 LEU A N 1
ATOM 2014 C CA . LEU A 1 268 ? -0.012 9.989 14.352 1.00 87.69 268 LEU A CA 1
ATOM 2015 C C . LEU A 1 268 ? -1.314 10.441 15.020 1.00 87.69 268 LEU A C 1
ATOM 2017 O O . LEU A 1 268 ? -1.875 11.458 14.607 1.00 87.69 268 LEU A O 1
ATOM 2021 N N . ARG A 1 269 ? -1.763 9.751 16.079 1.00 86.94 269 ARG A N 1
ATOM 2022 C CA . ARG A 1 269 ? -2.936 10.174 16.869 1.00 86.94 269 ARG A CA 1
ATOM 2023 C C . ARG A 1 269 ? -2.760 11.587 17.416 1.00 86.94 269 ARG A C 1
ATOM 2025 O O . ARG A 1 269 ? -3.617 12.441 17.207 1.00 86.94 269 ARG A O 1
ATOM 2032 N N . LEU A 1 270 ? -1.604 11.845 18.027 1.00 79.19 270 LEU A N 1
ATOM 2033 C CA . LEU A 1 270 ? -1.213 13.147 18.571 1.00 79.19 270 LEU A CA 1
ATOM 2034 C C . LEU A 1 270 ? -1.270 14.242 17.500 1.00 79.19 270 LEU A C 1
ATOM 2036 O O . LEU A 1 270 ? -1.911 15.275 17.682 1.00 79.19 270 LEU A O 1
ATOM 2040 N N . ARG A 1 271 ? -0.701 13.984 16.315 1.00 79.19 271 ARG A N 1
ATOM 2041 C CA . ARG A 1 271 ? -0.780 14.917 15.181 1.00 79.19 271 ARG A CA 1
ATOM 2042 C C . ARG A 1 271 ? -2.213 15.168 14.717 1.00 79.19 271 ARG A C 1
ATOM 2044 O O . ARG A 1 271 ? -2.503 16.261 14.231 1.00 79.19 271 ARG A O 1
ATOM 2051 N N . SER A 1 272 ? -3.103 14.193 14.862 1.00 82.19 272 SER A N 1
ATOM 2052 C CA . SER A 1 272 ? -4.511 14.367 14.523 1.00 82.19 272 SER A CA 1
ATOM 2053 C C . SER A 1 272 ? -5.263 15.279 15.502 1.00 82.19 272 SER A C 1
ATOM 2055 O O . SER A 1 272 ? -6.241 15.896 15.089 1.00 82.19 272 SER A O 1
ATOM 2057 N N . TYR A 1 273 ? -4.834 15.420 16.762 1.00 75.38 273 TYR A N 1
ATOM 2058 C CA . TYR A 1 273 ? -5.463 16.347 17.721 1.00 75.38 273 TYR A CA 1
ATOM 2059 C C . TYR A 1 273 ? -5.229 17.826 17.374 1.00 75.38 273 TYR A C 1
ATOM 2061 O O . TYR A 1 273 ? -6.097 18.677 17.597 1.00 75.38 273 TYR A O 1
ATOM 2069 N N . ALA A 1 274 ? -4.094 18.115 16.734 1.00 65.75 274 ALA A N 1
ATOM 2070 C CA . ALA A 1 274 ? -3.733 19.427 16.197 1.00 65.75 274 ALA A CA 1
ATOM 2071 C C . ALA A 1 274 ? -4.607 19.887 15.012 1.00 65.75 274 ALA A C 1
ATOM 2073 O O . ALA A 1 274 ? -4.441 20.999 14.502 1.00 65.75 274 ALA A O 1
ATOM 2074 N N . LYS A 1 275 ? -5.489 19.020 14.499 1.00 68.75 275 LYS A N 1
ATOM 2075 C CA . LYS A 1 275 ? -6.238 19.245 13.263 1.00 68.75 275 LYS A CA 1
ATOM 2076 C C . LYS A 1 275 ? -7.737 19.152 13.524 1.00 68.75 275 LYS A C 1
ATOM 2078 O O . LYS A 1 275 ? -8.270 18.085 13.801 1.00 68.75 275 LYS A O 1
ATOM 2083 N N . ASP A 1 276 ? -8.435 20.270 13.358 1.00 67.75 276 ASP A N 1
ATOM 2084 C CA . ASP A 1 276 ? -9.900 20.297 13.334 1.00 67.75 276 ASP A CA 1
ATOM 2085 C C . ASP A 1 276 ? -10.399 19.861 11.945 1.00 67.75 276 ASP A C 1
ATOM 2087 O O . ASP A 1 276 ? -10.856 20.674 11.140 1.00 67.75 276 ASP A O 1
ATOM 2091 N N . VAL A 1 277 ? -10.242 18.571 11.631 1.00 71.19 277 VAL A N 1
ATOM 2092 C CA . VAL A 1 277 ? -10.634 17.984 10.341 1.00 71.19 277 VAL A CA 1
ATOM 2093 C C . VAL A 1 277 ? -11.775 16.997 10.549 1.00 71.19 277 VAL A C 1
ATOM 2095 O O . VAL A 1 277 ? -11.656 16.034 11.301 1.00 71.19 277 VAL A O 1
ATOM 2098 N N . ILE A 1 278 ? -12.881 17.229 9.842 1.00 79.88 278 ILE A N 1
ATOM 2099 C CA . ILE A 1 278 ? -13.997 16.287 9.749 1.00 79.88 278 ILE A CA 1
ATOM 2100 C C . ILE A 1 278 ? -13.776 15.440 8.499 1.00 79.88 278 ILE A C 1
ATOM 2102 O O . ILE A 1 278 ? -13.700 15.977 7.395 1.00 79.88 278 ILE A O 1
ATOM 2106 N N . VAL A 1 279 ? -13.687 14.124 8.676 1.00 90.62 279 VAL A N 1
ATOM 2107 C CA . VAL A 1 279 ? -13.571 13.168 7.573 1.00 90.62 279 VAL A CA 1
ATOM 2108 C C . VAL A 1 279 ? -14.962 12.647 7.224 1.00 90.62 279 VAL A C 1
ATOM 2110 O O . VAL A 1 279 ? -15.594 11.963 8.026 1.00 90.62 279 VAL A O 1
ATOM 2113 N N . ASP A 1 280 ? -15.450 12.977 6.029 1.00 92.44 280 ASP A N 1
ATOM 2114 C CA . ASP A 1 280 ? -16.712 12.446 5.512 1.00 92.44 280 ASP A CA 1
ATOM 2115 C C . ASP A 1 280 ? -16.460 11.183 4.683 1.00 92.44 280 ASP A C 1
ATOM 2117 O O . ASP A 1 280 ? -16.185 11.244 3.484 1.00 92.44 280 ASP A O 1
ATOM 2121 N N . PHE A 1 281 ? -16.583 10.015 5.315 1.00 95.19 281 PHE A N 1
ATOM 2122 C CA . PHE A 1 281 ? -16.416 8.734 4.628 1.00 95.19 281 PHE A CA 1
ATOM 2123 C C . PHE A 1 281 ? -17.447 8.507 3.513 1.00 95.19 281 PHE A C 1
ATOM 2125 O O . PHE A 1 281 ? -17.180 7.730 2.599 1.00 95.19 281 PHE A O 1
ATOM 2132 N N . ALA A 1 282 ? -18.601 9.182 3.531 1.00 93.56 282 ALA A N 1
ATOM 2133 C CA . ALA A 1 282 ? -19.612 9.050 2.483 1.00 93.56 282 ALA A CA 1
ATOM 2134 C C . ALA A 1 282 ? -19.307 9.870 1.220 1.00 93.56 282 ALA A C 1
ATOM 2136 O O . ALA A 1 282 ? -20.035 9.738 0.234 1.00 93.56 282 ALA A O 1
ATOM 2137 N N . SER A 1 283 ? -18.248 10.683 1.231 1.00 87.38 283 SER A N 1
ATOM 2138 C CA . SER A 1 283 ? -17.885 11.528 0.100 1.00 87.38 283 SER A CA 1
ATOM 2139 C C . SER A 1 283 ? -17.588 10.723 -1.172 1.00 87.38 283 SER A C 1
ATOM 2141 O O . SER A 1 283 ? -16.820 9.758 -1.171 1.00 87.38 283 SER A O 1
ATOM 2143 N N . ASP A 1 284 ? -18.149 11.177 -2.295 1.00 80.00 284 ASP A N 1
ATOM 2144 C CA . ASP A 1 284 ? -17.832 10.687 -3.642 1.00 80.00 284 ASP A CA 1
ATOM 2145 C C . ASP A 1 284 ? -16.455 11.167 -4.136 1.00 80.00 284 ASP A C 1
ATOM 2147 O O . ASP A 1 284 ? -15.921 10.652 -5.119 1.00 80.00 284 ASP A O 1
ATOM 2151 N N . LYS A 1 285 ? -15.858 12.130 -3.426 1.00 77.81 285 LYS A N 1
ATOM 2152 C CA . LYS A 1 285 ? -14.515 12.680 -3.646 1.00 77.81 285 LYS A CA 1
ATOM 2153 C C . LYS A 1 285 ? -13.598 12.405 -2.463 1.00 77.81 285 LYS A C 1
ATOM 2155 O O . LYS A 1 285 ? -12.629 13.133 -2.265 1.00 77.81 285 LYS A O 1
ATOM 2160 N N . PHE A 1 286 ? -13.875 11.342 -1.709 1.00 84.31 286 PHE A N 1
ATOM 2161 C CA . PHE A 1 286 ? -13.171 11.011 -0.475 1.00 84.31 286 PHE A CA 1
ATOM 2162 C C . PHE A 1 286 ? -11.651 11.140 -0.588 1.00 84.31 286 PHE A C 1
ATOM 2164 O O . PHE A 1 286 ? -11.027 11.803 0.230 1.00 84.31 286 PHE A O 1
ATOM 2171 N N . GLU A 1 287 ? -11.058 10.592 -1.650 1.00 77.75 287 GLU A N 1
ATOM 2172 C CA . GLU A 1 287 ? -9.614 10.657 -1.883 1.00 77.75 287 GLU A CA 1
ATOM 2173 C C . GLU A 1 287 ? -9.059 12.084 -1.978 1.00 77.75 287 GLU A C 1
ATOM 2175 O O . GLU A 1 287 ? -7.945 12.343 -1.529 1.00 77.75 287 GLU A O 1
ATOM 2180 N N . CYS A 1 288 ? -9.823 13.019 -2.538 1.00 66.69 288 CYS A N 1
ATOM 2181 C CA . CYS A 1 288 ? -9.459 14.430 -2.549 1.00 66.69 288 CYS A CA 1
ATOM 2182 C C . CYS A 1 288 ? -9.622 15.062 -1.168 1.00 66.69 288 CYS A C 1
ATOM 2184 O O . CYS A 1 288 ? -8.758 15.831 -0.747 1.00 66.69 288 CYS A O 1
ATOM 2186 N N . ASP A 1 289 ? -10.696 14.715 -0.464 1.00 76.19 289 ASP A N 1
ATOM 2187 C CA . ASP A 1 289 ? -11.033 15.311 0.826 1.00 76.19 289 ASP A CA 1
ATOM 2188 C C . ASP A 1 289 ? -10.016 14.933 1.913 1.00 76.19 289 ASP A C 1
ATOM 2190 O O . ASP A 1 289 ? -9.653 15.771 2.738 1.00 76.19 289 ASP A O 1
ATOM 2194 N N . VAL A 1 290 ? -9.489 13.702 1.882 1.00 80.25 290 VAL A N 1
ATOM 2195 C CA . VAL A 1 290 ? -8.495 13.233 2.865 1.00 80.25 290 VAL A CA 1
ATOM 2196 C C . VAL A 1 290 ? -7.044 13.439 2.435 1.00 80.25 290 VAL A C 1
ATOM 2198 O O . VAL A 1 290 ? -6.130 13.147 3.202 1.00 80.25 290 VAL A O 1
ATOM 2201 N N . ARG A 1 291 ? -6.787 13.963 1.234 1.00 72.19 291 ARG A N 1
ATOM 2202 C CA . ARG A 1 291 ? -5.432 14.043 0.665 1.00 72.19 291 ARG A CA 1
ATOM 2203 C C . ARG A 1 291 ? -4.455 14.853 1.517 1.00 72.19 291 ARG A C 1
ATOM 2205 O O . ARG A 1 291 ? -3.340 14.405 1.770 1.00 72.19 291 ARG A O 1
ATOM 2212 N N . GLU A 1 292 ? -4.874 16.038 1.962 1.00 70.31 292 GLU A N 1
ATOM 2213 C CA . GLU A 1 292 ? -4.052 16.907 2.820 1.00 70.31 292 GLU A CA 1
ATOM 2214 C C . GLU A 1 292 ? -3.808 16.252 4.184 1.00 70.31 292 GLU A C 1
ATOM 2216 O O . GLU A 1 292 ? -2.704 16.306 4.718 1.00 70.31 292 GLU A O 1
ATOM 2221 N N . LEU A 1 293 ? -4.821 15.562 4.710 1.00 78.88 293 LEU A N 1
ATOM 2222 C CA . LEU A 1 293 ? -4.728 14.841 5.971 1.00 78.88 293 LEU A CA 1
ATOM 2223 C C . LEU A 1 293 ? -3.727 13.679 5.886 1.00 78.88 293 LEU A C 1
ATOM 2225 O O . LEU A 1 293 ? -2.852 13.561 6.740 1.00 78.88 293 LEU A O 1
ATOM 2229 N N . ILE A 1 294 ? -3.796 12.868 4.830 1.00 80.88 294 ILE A N 1
ATOM 2230 C CA . ILE A 1 294 ? -2.867 11.756 4.580 1.00 80.88 294 ILE A CA 1
ATOM 2231 C C . ILE A 1 294 ? -1.431 12.264 4.473 1.00 80.88 294 ILE A C 1
ATOM 2233 O O . ILE A 1 294 ? -0.541 11.696 5.104 1.00 80.88 294 ILE A O 1
ATOM 2237 N N . ALA A 1 295 ? -1.201 13.363 3.751 1.00 66.81 295 ALA A N 1
ATOM 2238 C CA . ALA A 1 295 ? 0.132 13.944 3.601 1.00 66.81 295 ALA A CA 1
ATOM 2239 C C . ALA A 1 295 ? 0.740 14.435 4.929 1.00 66.81 295 ALA A C 1
ATOM 2241 O O . ALA A 1 295 ? 1.959 14.501 5.059 1.00 66.81 295 ALA A O 1
ATOM 2242 N N . ILE A 1 296 ? -0.094 14.765 5.919 1.00 70.50 296 ILE A N 1
ATOM 2243 C CA . ILE A 1 296 ? 0.343 15.220 7.246 1.00 70.50 296 ILE A CA 1
ATOM 2244 C C . ILE A 1 296 ? 0.533 14.047 8.214 1.00 70.50 296 ILE A C 1
ATOM 2246 O O . ILE A 1 296 ? 1.454 14.071 9.032 1.00 70.50 296 ILE A O 1
ATOM 2250 N N . LEU A 1 297 ? -0.346 13.045 8.153 1.00 82.44 297 LEU A N 1
ATOM 2251 C CA . LEU A 1 297 ? -0.360 11.926 9.097 1.00 82.44 297 LEU A CA 1
ATOM 2252 C C . LEU A 1 297 ? 0.624 10.822 8.711 1.00 82.44 297 LEU A C 1
ATOM 2254 O O . LEU A 1 297 ? 1.348 10.317 9.564 1.00 82.44 297 LEU A O 1
ATOM 2258 N N . THR A 1 298 ? 0.674 10.454 7.431 1.00 80.00 298 THR A N 1
ATOM 2259 C CA . THR A 1 298 ? 1.445 9.287 6.989 1.00 80.00 298 THR A CA 1
ATOM 2260 C C . THR A 1 298 ? 2.964 9.411 7.119 1.00 80.00 298 THR A C 1
ATOM 2262 O O . THR A 1 298 ? 3.564 8.385 7.425 1.00 80.00 298 THR A O 1
ATOM 2265 N N . PRO A 1 299 ? 3.615 10.594 7.032 1.00 72.69 299 PRO A N 1
ATOM 2266 C CA . PRO A 1 299 ? 5.052 10.711 7.311 1.00 72.69 299 PRO A CA 1
ATOM 2267 C C . PRO A 1 299 ? 5.450 10.276 8.725 1.00 72.69 299 PRO A C 1
ATOM 2269 O O . PRO A 1 299 ? 6.620 10.029 8.988 1.00 72.69 299 PRO A O 1
ATOM 2272 N N . LEU A 1 300 ? 4.483 10.203 9.645 1.00 78.06 300 LEU A N 1
ATOM 2273 C CA . LEU A 1 300 ? 4.691 9.758 11.018 1.00 78.06 300 LEU A CA 1
ATOM 2274 C C . LEU A 1 300 ? 4.619 8.237 11.160 1.00 78.06 300 LEU A C 1
ATOM 2276 O O . LEU A 1 300 ? 4.691 7.746 12.275 1.00 78.06 300 LEU A O 1
ATOM 2280 N N . ARG A 1 301 ? 4.463 7.478 10.083 1.00 82.50 301 ARG A N 1
ATOM 2281 C CA . ARG A 1 301 ? 4.477 6.011 10.093 1.00 82.50 301 ARG A CA 1
ATOM 2282 C C . ARG A 1 301 ? 5.887 5.516 9.786 1.00 82.50 301 ARG A C 1
ATOM 2284 O O . ARG A 1 301 ? 6.708 6.277 9.273 1.00 82.50 301 ARG A O 1
ATOM 2291 N N . ASP A 1 302 ? 6.170 4.262 10.084 1.00 76.88 302 ASP A N 1
ATOM 2292 C CA . ASP A 1 302 ? 7.485 3.666 9.828 1.00 76.88 302 ASP A CA 1
ATOM 2293 C C . ASP A 1 302 ? 7.671 3.392 8.326 1.00 76.88 302 ASP A C 1
ATOM 2295 O O . ASP A 1 302 ? 8.730 3.673 7.774 1.00 76.88 302 ASP A O 1
ATOM 2299 N N . ALA A 1 303 ? 6.583 3.070 7.616 1.00 68.75 303 ALA A N 1
ATOM 2300 C CA . ALA A 1 303 ? 6.511 3.083 6.152 1.00 68.75 303 ALA A CA 1
ATOM 2301 C C . ALA A 1 303 ? 6.694 4.484 5.527 1.00 68.75 303 ALA A C 1
ATOM 2303 O O . ALA A 1 303 ? 6.736 4.618 4.305 1.00 68.75 303 ALA A O 1
ATOM 2304 N N . GLY A 1 304 ? 6.770 5.545 6.337 1.00 65.31 304 GLY A N 1
ATOM 2305 C CA . GLY A 1 304 ? 6.872 6.919 5.863 1.00 65.31 304 GLY A CA 1
ATOM 2306 C C . GLY A 1 304 ? 5.617 7.396 5.131 1.00 65.31 304 GLY A C 1
ATOM 2307 O O . GLY A 1 304 ? 4.509 6.881 5.316 1.00 65.31 304 GLY A O 1
ATOM 2308 N N . LEU A 1 305 ? 5.781 8.437 4.312 1.00 64.25 305 LEU A N 1
ATOM 2309 C CA . LEU A 1 305 ? 4.681 9.025 3.553 1.00 64.25 305 LEU A CA 1
ATOM 2310 C C . LEU A 1 305 ? 4.015 7.972 2.651 1.00 64.25 305 LEU A C 1
ATOM 2312 O O . LEU A 1 305 ? 4.689 7.261 1.915 1.00 64.25 305 LEU A O 1
ATOM 2316 N N . GLY A 1 306 ? 2.684 7.921 2.672 1.00 66.06 306 GLY A N 1
ATOM 2317 C CA . GLY A 1 306 ? 1.894 7.030 1.824 1.00 66.06 306 GLY A CA 1
ATOM 2318 C C . GLY A 1 306 ? 0.750 7.748 1.122 1.00 66.06 306 GLY A C 1
ATOM 2319 O O . GLY A 1 306 ? 0.388 8.873 1.466 1.00 66.06 306 GLY A O 1
ATOM 2320 N N . MET A 1 307 ? 0.166 7.074 0.134 1.00 73.31 307 MET A N 1
ATOM 2321 C CA . MET A 1 307 ? -1.097 7.474 -0.485 1.00 73.31 307 MET A CA 1
ATOM 2322 C C . MET A 1 307 ? -2.289 6.816 0.226 1.00 73.31 307 MET A C 1
ATOM 2324 O O . MET A 1 307 ? -2.131 5.916 1.055 1.00 73.31 307 MET A O 1
ATOM 2328 N N . LEU A 1 308 ? -3.503 7.256 -0.117 1.00 83.44 308 LEU A N 1
ATOM 2329 C CA . LEU A 1 308 ? -4.709 6.533 0.274 1.00 83.44 308 LEU A CA 1
ATOM 2330 C C . LEU A 1 308 ? -4.659 5.117 -0.317 1.00 83.44 308 LEU A C 1
ATOM 2332 O O . LEU A 1 308 ? -4.458 4.966 -1.520 1.00 83.44 308 LEU A O 1
ATOM 2336 N N . ALA A 1 309 ? -4.881 4.104 0.517 1.00 86.94 309 ALA A N 1
ATOM 2337 C CA . ALA A 1 309 ? -4.825 2.703 0.136 1.00 86.94 309 ALA A CA 1
ATOM 2338 C C . ALA A 1 309 ? -5.797 2.444 -1.015 1.00 86.94 309 ALA A C 1
ATOM 2340 O O . ALA A 1 309 ? -6.911 2.985 -1.037 1.00 86.94 309 ALA A O 1
ATOM 2341 N N . LEU A 1 310 ? -5.401 1.616 -1.979 1.00 82.88 310 LEU A N 1
ATOM 2342 C CA . LEU A 1 310 ? -6.287 1.262 -3.087 1.00 82.88 310 LEU A CA 1
ATOM 2343 C C . LEU A 1 310 ? -7.500 0.474 -2.585 1.00 82.88 310 LEU A C 1
ATOM 2345 O O . LEU A 1 310 ? -7.416 -0.291 -1.624 1.00 82.88 310 LEU A O 1
ATOM 2349 N N . THR A 1 311 ? -8.643 0.601 -3.268 1.00 83.75 311 THR A N 1
ATOM 2350 C CA . THR A 1 311 ? -9.853 -0.147 -2.873 1.00 83.75 311 THR A CA 1
ATOM 2351 C C . THR A 1 311 ? -9.626 -1.664 -2.922 1.00 83.75 311 THR A C 1
ATOM 2353 O O . THR A 1 311 ? -10.235 -2.388 -2.146 1.00 83.75 311 THR A O 1
ATOM 2356 N N . ALA A 1 312 ? -8.708 -2.137 -3.774 1.00 80.12 312 ALA A N 1
ATOM 2357 C CA . ALA A 1 312 ? -8.319 -3.543 -3.878 1.00 80.12 312 ALA A CA 1
ATOM 2358 C C . ALA A 1 312 ? -7.690 -4.113 -2.588 1.00 80.12 312 ALA A C 1
ATOM 2360 O O . ALA A 1 312 ? -7.757 -5.322 -2.372 1.00 80.12 312 ALA A O 1
ATOM 2361 N N . ARG A 1 313 ? -7.116 -3.266 -1.715 1.00 83.44 313 ARG A N 1
ATOM 2362 C CA . ARG A 1 313 ? -6.562 -3.688 -0.414 1.00 83.44 313 ARG A CA 1
ATOM 2363 C C . ARG A 1 313 ? -7.642 -4.040 0.611 1.00 83.44 313 ARG A C 1
ATOM 2365 O O . ARG A 1 313 ? -7.365 -4.750 1.570 1.00 83.44 313 ARG A O 1
ATOM 2372 N N . VAL A 1 314 ? -8.866 -3.541 0.427 1.00 89.00 314 VAL A N 1
ATOM 2373 C CA . VAL A 1 314 ? -9.947 -3.685 1.412 1.00 89.00 314 VAL A CA 1
ATOM 2374 C C . VAL A 1 314 ? -10.573 -5.077 1.381 1.00 89.00 314 VAL A C 1
ATOM 2376 O O . VAL A 1 314 ? -10.970 -5.580 2.428 1.00 89.00 314 VAL A O 1
ATOM 2379 N N . ASP A 1 315 ? -10.665 -5.694 0.201 1.00 82.81 315 ASP A N 1
ATOM 2380 C CA . ASP A 1 315 ? -11.575 -6.818 -0.037 1.00 82.81 315 ASP A CA 1
ATOM 2381 C C . ASP A 1 315 ? -11.317 -8.029 0.883 1.00 82.81 315 ASP A C 1
ATOM 2383 O O . ASP A 1 315 ? -12.264 -8.529 1.491 1.00 82.81 315 ASP A O 1
ATOM 2387 N N . ASP A 1 316 ? -10.065 -8.484 1.034 1.00 81.81 316 ASP A N 1
ATOM 2388 C CA . ASP A 1 316 ? -9.769 -9.674 1.858 1.00 81.81 316 ASP A CA 1
ATOM 2389 C C . ASP A 1 316 ? -9.893 -9.384 3.346 1.00 81.81 316 ASP A C 1
ATOM 2391 O O . ASP A 1 316 ? -10.483 -10.174 4.078 1.00 81.81 316 ASP A O 1
ATOM 2395 N N . LEU A 1 317 ? -9.378 -8.237 3.796 1.00 85.50 317 LEU A N 1
ATOM 2396 C CA . LEU A 1 317 ? -9.406 -7.880 5.212 1.00 85.50 317 LEU A CA 1
ATOM 2397 C C . LEU A 1 317 ? -10.829 -7.616 5.694 1.00 85.50 317 LEU A C 1
ATOM 2399 O O . LEU A 1 317 ? -11.190 -8.019 6.799 1.00 85.50 317 LEU A O 1
ATOM 2403 N N . LEU A 1 318 ? -11.651 -6.967 4.866 1.00 91.56 318 LEU A N 1
ATOM 2404 C CA . LEU A 1 318 ? -13.055 -6.758 5.191 1.00 91.56 318 LEU A CA 1
ATOM 2405 C C . LEU A 1 318 ? -13.818 -8.083 5.180 1.00 91.56 318 LEU A C 1
ATOM 2407 O O . LEU A 1 318 ? -14.641 -8.306 6.061 1.00 91.56 318 LEU A O 1
ATOM 2411 N N . LYS A 1 319 ? -13.531 -8.983 4.233 1.00 89.25 319 LYS A N 1
ATOM 2412 C CA . LYS A 1 319 ? -14.142 -10.315 4.223 1.00 89.25 319 LYS A CA 1
ATOM 2413 C C . LYS A 1 319 ? -13.767 -11.118 5.472 1.00 89.25 319 LYS A C 1
ATOM 2415 O O . LYS A 1 319 ? -14.666 -11.594 6.153 1.00 89.25 319 LYS A O 1
ATOM 2420 N N . ALA A 1 320 ? -12.481 -11.200 5.810 1.00 87.56 320 ALA A N 1
ATOM 2421 C CA . ALA A 1 320 ? -12.006 -11.899 7.004 1.00 87.56 320 ALA A CA 1
ATOM 2422 C C . ALA A 1 320 ? -12.634 -11.329 8.286 1.00 87.56 320 ALA A C 1
ATOM 2424 O O . ALA A 1 320 ? -13.059 -12.079 9.160 1.00 87.56 320 ALA A O 1
ATOM 2425 N N . ALA A 1 321 ? -12.770 -10.003 8.373 1.00 90.00 321 ALA A N 1
ATOM 2426 C CA . ALA A 1 321 ? -13.463 -9.347 9.476 1.00 90.00 321 ALA A CA 1
ATOM 2427 C C . ALA A 1 321 ? -14.942 -9.746 9.591 1.00 90.00 321 ALA A C 1
ATOM 2429 O O . ALA A 1 321 ? -15.433 -9.942 10.701 1.00 90.00 321 ALA A O 1
ATOM 2430 N N . LEU A 1 322 ? -15.655 -9.851 8.466 1.00 91.56 322 LEU A N 1
ATOM 2431 C CA . LEU A 1 322 ? -17.063 -10.256 8.439 1.00 91.56 322 LEU A CA 1
ATOM 2432 C C . LEU A 1 322 ? -17.232 -11.742 8.779 1.00 91.56 322 LEU A C 1
ATOM 2434 O O . LEU A 1 322 ? -18.124 -12.085 9.553 1.00 91.56 322 LEU A O 1
ATOM 2438 N N . ASP A 1 323 ? -16.359 -12.601 8.251 1.00 87.81 323 ASP A N 1
ATOM 2439 C CA . ASP A 1 323 ? -16.351 -14.038 8.544 1.00 87.81 323 ASP A CA 1
ATOM 2440 C C . ASP A 1 323 ? -16.049 -14.291 10.034 1.00 87.81 323 ASP A C 1
ATOM 2442 O O . ASP A 1 323 ? -16.696 -15.126 10.668 1.00 87.81 323 ASP A O 1
ATOM 2446 N N . GLU A 1 324 ? -15.127 -13.526 10.627 1.00 88.19 324 GLU A N 1
ATOM 2447 C CA . GLU A 1 324 ? -14.844 -13.578 12.065 1.00 88.19 324 GLU A CA 1
ATOM 2448 C C . GLU A 1 324 ? -16.012 -13.034 12.897 1.00 88.19 324 GLU A C 1
ATOM 2450 O O . GLU A 1 324 ? -16.406 -13.648 13.888 1.00 88.19 324 GLU A O 1
ATOM 2455 N N . ALA A 1 325 ? -16.625 -11.920 12.484 1.00 89.50 325 ALA A N 1
ATOM 2456 C CA . ALA A 1 325 ? -17.771 -11.338 13.184 1.00 89.50 325 ALA A CA 1
ATOM 2457 C C . ALA A 1 325 ? -18.964 -12.300 13.236 1.00 89.50 325 ALA A C 1
ATOM 2459 O O . ALA A 1 325 ? -19.639 -12.386 14.262 1.00 89.50 325 ALA A O 1
ATOM 2460 N N . ALA A 1 326 ? -19.176 -13.072 12.168 1.00 86.56 326 ALA A N 1
ATOM 2461 C CA . ALA A 1 326 ? -20.240 -14.065 12.079 1.00 86.56 326 ALA A CA 1
ATOM 2462 C C . ALA A 1 326 ? -20.112 -15.212 13.099 1.00 86.56 326 ALA A C 1
ATOM 2464 O O . ALA A 1 326 ? -21.077 -15.956 13.266 1.00 86.56 326 ALA A O 1
ATOM 2465 N N . LYS A 1 327 ? -18.958 -15.370 13.768 1.00 86.31 327 LYS A N 1
ATOM 2466 C CA . LYS A 1 327 ? -18.751 -16.350 14.853 1.00 86.31 327 LYS A CA 1
ATOM 2467 C C . LYS A 1 327 ? -19.283 -15.877 16.211 1.00 86.31 327 LYS A C 1
ATOM 2469 O O . LYS A 1 327 ? -19.383 -16.684 17.130 1.00 86.31 327 LYS A O 1
ATOM 2474 N N . TYR A 1 328 ? -19.580 -14.584 16.346 1.00 88.00 328 TYR A N 1
ATOM 2475 C CA . TYR A 1 328 ? -20.123 -13.966 17.563 1.00 88.00 328 TYR A CA 1
ATOM 2476 C C . TYR A 1 328 ? -21.647 -13.819 17.533 1.00 88.00 328 TYR A C 1
ATOM 2478 O O . TYR A 1 328 ? -22.246 -13.403 18.527 1.00 88.00 328 TYR A O 1
ATOM 2486 N N . GLU A 1 329 ? -22.267 -14.065 16.381 1.00 86.00 329 GLU A N 1
ATOM 2487 C CA . GLU A 1 329 ? -23.717 -14.069 16.245 1.00 86.00 329 GLU A CA 1
ATOM 2488 C C . GLU A 1 329 ? -24.261 -15.417 16.722 1.00 86.00 329 GLU A C 1
ATOM 2490 O O . GLU A 1 329 ? -23.646 -16.441 16.468 1.00 86.00 329 GLU A O 1
ATOM 2495 N N . ASP A 1 330 ? -25.390 -15.382 17.426 1.00 83.62 330 ASP A N 1
ATOM 2496 C CA . ASP A 1 330 ? -26.218 -16.546 17.759 1.00 83.62 330 ASP A CA 1
ATOM 2497 C C . ASP A 1 330 ? -27.328 -16.596 16.700 1.00 83.62 330 ASP A C 1
ATOM 2499 O O . ASP A 1 330 ? -28.290 -15.811 16.758 1.00 83.62 330 ASP A O 1
ATOM 2503 N N . LYS A 1 331 ? -27.135 -17.392 15.642 1.00 85.44 331 LYS A N 1
ATOM 2504 C CA . LYS A 1 331 ? -28.004 -17.317 14.449 1.00 85.44 331 LYS A CA 1
ATOM 2505 C C . LYS A 1 331 ? -29.310 -18.075 14.621 1.00 85.44 331 LYS A C 1
ATOM 2507 O O . LYS A 1 331 ? -30.291 -17.738 13.946 1.00 85.44 331 LYS A O 1
ATOM 2512 N N . ASP A 1 332 ? -29.355 -19.076 15.488 1.00 82.94 332 ASP A N 1
ATOM 2513 C CA . ASP A 1 332 ? -30.555 -19.877 15.725 1.00 82.94 332 ASP A CA 1
ATOM 2514 C C . ASP A 1 332 ? -31.338 -19.483 16.994 1.00 82.94 332 ASP A C 1
ATOM 2516 O O . ASP A 1 332 ? -32.511 -19.868 17.143 1.00 82.94 332 ASP A O 1
ATOM 2520 N N . GLY A 1 333 ? -30.750 -18.622 17.828 1.00 84.56 333 GLY A N 1
ATOM 2521 C CA . GLY A 1 333 ? -31.366 -17.993 18.988 1.00 84.56 333 GLY A CA 1
ATOM 2522 C C . GLY A 1 333 ? -31.412 -18.879 20.230 1.00 84.56 333 GLY A C 1
ATOM 2523 O O . GLY A 1 333 ? -32.325 -18.701 21.053 1.00 84.56 333 GLY A O 1
ATOM 2524 N N . ASP A 1 334 ? -30.518 -19.858 20.358 1.00 80.69 334 ASP A N 1
ATOM 2525 C CA . ASP A 1 334 ? -30.448 -20.742 21.522 1.00 80.69 334 ASP A CA 1
ATOM 2526 C C . ASP A 1 334 ? -29.613 -20.191 22.693 1.00 80.69 334 ASP A C 1
ATOM 2528 O O . ASP A 1 334 ? -29.710 -20.695 23.823 1.00 80.69 334 ASP A O 1
ATOM 2532 N N . GLY A 1 335 ? -28.902 -19.087 22.454 1.00 83.56 335 GLY A N 1
ATOM 2533 C CA . GLY A 1 335 ? -28.072 -18.384 23.421 1.00 83.56 335 GLY A CA 1
ATOM 2534 C C . GLY A 1 335 ? -26.578 -18.711 23.359 1.00 83.56 335 GLY A C 1
ATOM 2535 O O . GLY A 1 335 ? -25.855 -18.188 24.214 1.00 83.56 335 GLY A O 1
ATOM 2536 N N . TYR A 1 336 ? -26.117 -19.533 22.411 1.00 79.50 336 TYR A N 1
ATOM 2537 C CA . TYR A 1 336 ? -24.709 -19.859 22.192 1.00 79.50 336 TYR A CA 1
ATOM 2538 C C . TYR A 1 336 ? -24.292 -19.512 20.759 1.00 79.50 336 TYR A C 1
ATOM 2540 O O . TYR A 1 336 ? -24.871 -19.989 19.802 1.00 79.50 336 TYR A O 1
ATOM 2548 N N . SER A 1 337 ? -23.250 -18.694 20.606 1.00 83.94 337 SER A N 1
ATOM 2549 C CA . SER A 1 337 ? -22.570 -18.522 19.316 1.00 83.94 337 SER A CA 1
ATOM 2550 C C . SER A 1 337 ? -21.450 -19.555 19.131 1.00 83.94 337 SER A C 1
ATOM 2552 O O . SER A 1 337 ? -21.059 -20.261 20.072 1.00 83.94 337 SER A O 1
ATOM 2554 N N . ILE A 1 338 ? -20.821 -19.574 17.951 1.00 80.19 338 ILE A N 1
ATOM 2555 C CA . ILE A 1 338 ? -19.612 -20.382 17.697 1.00 80.19 338 ILE A CA 1
ATOM 2556 C C . ILE A 1 338 ? -18.511 -20.085 18.734 1.00 80.19 338 ILE A C 1
ATOM 2558 O O . ILE A 1 338 ? -17.850 -20.997 19.240 1.00 80.19 338 ILE A O 1
ATOM 2562 N N . ILE A 1 339 ? -18.324 -18.812 19.104 1.00 79.38 339 ILE A N 1
ATOM 2563 C CA . ILE A 1 339 ? -17.351 -18.396 20.131 1.00 79.38 339 ILE A CA 1
ATOM 2564 C C . ILE A 1 339 ? -17.734 -18.931 21.523 1.00 79.38 339 ILE A C 1
ATOM 2566 O O . ILE A 1 339 ? -16.849 -19.239 22.328 1.00 79.38 339 ILE A O 1
ATOM 2570 N N . ASP A 1 340 ? -19.031 -19.089 21.802 1.00 78.31 340 ASP A N 1
ATOM 2571 C CA . ASP A 1 340 ? -19.544 -19.657 23.056 1.00 78.31 340 ASP A CA 1
ATOM 2572 C C . ASP A 1 340 ? -19.480 -21.197 23.090 1.00 78.31 340 ASP A C 1
ATOM 2574 O O . ASP A 1 340 ? -19.834 -21.819 24.097 1.00 78.31 340 ASP A O 1
ATOM 2578 N N . GLY A 1 341 ? -18.953 -21.811 22.025 1.00 71.38 341 GLY A N 1
ATOM 2579 C CA . GLY A 1 341 ? -18.722 -23.246 21.902 1.00 71.38 341 GLY A CA 1
ATOM 2580 C C . GLY A 1 341 ? -19.793 -23.989 21.111 1.00 71.38 341 GLY A C 1
ATOM 2581 O O . GLY A 1 341 ? -19.781 -25.221 21.138 1.00 71.38 341 GLY A O 1
ATOM 2582 N N . ASP A 1 342 ? -20.698 -23.277 20.438 1.00 78.81 342 ASP A N 1
ATOM 2583 C CA . ASP A 1 342 ? -21.655 -23.900 19.536 1.00 78.81 342 ASP A CA 1
ATOM 2584 C C . ASP A 1 342 ? -20.959 -24.483 18.296 1.00 78.81 342 ASP A C 1
ATOM 2586 O O . ASP A 1 342 ? -20.174 -23.824 17.613 1.00 78.81 342 ASP A O 1
ATOM 2590 N N . CYS A 1 343 ? -21.217 -25.760 18.038 1.00 77.62 343 CYS A N 1
ATOM 2591 C CA . CYS A 1 343 ? -20.672 -26.491 16.905 1.00 77.62 343 CYS A CA 1
ATOM 2592 C C . CYS A 1 343 ? -21.605 -26.490 15.680 1.00 77.62 343 CYS A C 1
ATOM 2594 O O . CYS A 1 343 ? -21.153 -26.873 14.599 1.00 77.62 343 CYS A O 1
ATOM 2596 N N . ASP A 1 344 ? -22.871 -26.078 15.824 1.00 80.38 344 ASP A N 1
ATOM 2597 C CA . ASP A 1 344 ? -23.819 -25.854 14.726 1.00 80.38 344 ASP A CA 1
ATOM 2598 C C . ASP A 1 344 ? -24.777 -24.709 15.085 1.00 80.38 344 ASP A C 1
ATOM 2600 O O . ASP A 1 344 ? -25.968 -24.922 15.284 1.00 80.38 344 ASP A O 1
ATOM 2604 N N . ASP A 1 345 ? -24.247 -23.485 15.036 1.00 79.00 345 ASP A N 1
ATOM 2605 C CA . ASP A 1 345 ? -24.947 -22.203 15.258 1.00 79.00 345 ASP A CA 1
ATOM 2606 C C . ASP A 1 345 ? -26.115 -21.949 14.272 1.00 79.00 345 ASP A C 1
ATOM 2608 O O . ASP A 1 345 ? -26.726 -20.888 14.240 1.00 79.00 345 ASP A O 1
ATOM 2612 N N . THR A 1 346 ? -26.449 -22.905 13.400 1.00 84.81 346 THR A N 1
ATOM 2613 C CA . THR A 1 346 ? -27.652 -22.848 12.552 1.00 84.81 346 THR A CA 1
ATOM 2614 C C . THR A 1 346 ? -28.791 -23.733 13.062 1.00 84.81 346 THR A C 1
ATOM 2616 O O . THR A 1 346 ? -29.860 -23.793 12.435 1.00 84.81 346 THR A O 1
ATOM 2619 N N . ASN A 1 347 ? -28.588 -24.420 14.185 1.00 82.56 347 ASN A N 1
ATOM 2620 C CA . ASN A 1 347 ? -29.468 -25.440 14.716 1.00 82.56 347 ASN A CA 1
ATOM 2621 C C . ASN A 1 347 ? -29.554 -25.431 16.252 1.00 82.56 347 ASN A C 1
ATOM 2623 O O . ASN A 1 347 ? -28.894 -26.212 16.930 1.00 82.56 347 ASN A O 1
ATOM 2627 N N . LYS A 1 348 ? -30.575 -24.727 16.753 1.00 88.56 348 LYS A N 1
ATOM 2628 C CA . LYS A 1 348 ? -30.926 -24.515 18.176 1.00 88.56 348 LYS A CA 1
ATOM 2629 C C . LYS A 1 348 ? -31.039 -25.745 19.095 1.00 88.56 348 LYS A C 1
ATOM 2631 O O . LYS A 1 348 ? -31.462 -25.660 20.257 1.00 88.56 348 LYS A O 1
ATOM 2636 N N . ASP A 1 349 ? -30.912 -26.944 18.538 1.00 85.56 349 ASP A N 1
ATOM 2637 C CA . ASP A 1 349 ? -30.958 -28.215 19.253 1.00 85.56 349 ASP A CA 1
ATOM 2638 C C . ASP A 1 349 ? -29.567 -28.850 19.445 1.00 85.56 349 ASP A C 1
ATOM 2640 O O . ASP A 1 349 ? -29.479 -29.871 20.140 1.00 85.56 349 ASP A O 1
ATOM 2644 N N . ILE A 1 350 ? -28.511 -28.249 18.890 1.00 80.12 350 ILE A N 1
ATOM 2645 C CA . ILE A 1 350 ? -27.113 -28.672 18.972 1.00 80.12 350 ILE A CA 1
ATOM 2646 C C . ILE A 1 350 ? -26.304 -27.502 19.537 1.00 80.12 350 ILE A C 1
ATOM 2648 O O . ILE A 1 350 ? -26.105 -26.538 18.836 1.00 80.12 350 ILE A O 1
ATOM 2652 N N . TYR A 1 351 ? -25.842 -27.604 20.785 1.00 78.75 351 TYR A N 1
ATOM 2653 C CA . TYR A 1 351 ? -25.042 -26.567 21.456 1.00 78.75 351 TYR A CA 1
ATOM 2654 C C . TYR A 1 351 ? -24.318 -27.161 22.680 1.00 78.75 351 TYR A C 1
ATOM 2656 O O . TYR A 1 351 ? -24.562 -28.324 23.043 1.00 78.75 351 TYR A O 1
ATOM 2664 N N . PRO A 1 352 ? -23.442 -26.423 23.392 1.00 74.75 352 PRO A N 1
ATOM 2665 C CA . PRO A 1 352 ? -22.749 -26.938 24.571 1.00 74.75 352 PRO A CA 1
ATOM 2666 C C . PRO A 1 352 ? -23.696 -27.523 25.631 1.00 74.75 352 PRO A C 1
ATOM 2668 O O . PRO A 1 352 ? -24.386 -26.817 26.366 1.00 74.75 352 PRO A O 1
ATOM 2671 N N . GLY A 1 353 ? -23.694 -28.854 25.753 1.00 70.44 353 GLY A N 1
ATOM 2672 C CA . GLY A 1 353 ? -24.515 -29.587 26.722 1.00 70.44 353 GLY A CA 1
ATOM 2673 C C . GLY A 1 353 ? -25.858 -30.120 26.201 1.00 70.44 353 GLY A C 1
ATOM 2674 O O . GLY A 1 353 ? -26.601 -30.700 27.001 1.00 70.44 353 GLY A O 1
ATOM 2675 N N . LYS A 1 354 ? -26.170 -29.995 24.899 1.00 72.75 354 LYS A N 1
ATOM 2676 C CA . LYS A 1 354 ? -27.357 -30.602 24.264 1.00 72.75 354 LYS A CA 1
ATOM 2677 C C . LYS A 1 354 ? -27.094 -30.977 22.790 1.00 72.75 354 LYS A C 1
ATOM 2679 O O . LYS A 1 354 ? -26.461 -30.233 22.061 1.00 72.75 354 LYS A O 1
ATOM 2684 N N . GLY A 1 355 ? -27.613 -32.131 22.353 1.00 69.19 355 GLY A N 1
ATOM 2685 C CA . GLY A 1 355 ? -27.397 -32.665 20.997 1.00 69.19 355 GLY A CA 1
ATOM 2686 C C . GLY A 1 355 ? -26.076 -33.432 20.844 1.00 69.19 355 GLY A C 1
ATOM 2687 O O . GLY A 1 355 ? -25.288 -33.508 21.787 1.00 69.19 355 GLY A O 1
ATOM 2688 N N . ASP A 1 356 ? -25.837 -34.018 19.665 1.00 67.44 356 ASP A N 1
ATOM 2689 C CA . ASP A 1 356 ? -24.532 -34.589 19.279 1.00 67.44 356 ASP A CA 1
ATOM 2690 C C . ASP A 1 356 ? -23.575 -33.447 18.903 1.00 67.44 356 ASP A C 1
ATOM 2692 O O . ASP A 1 356 ? -23.035 -33.434 17.805 1.00 67.44 356 ASP A O 1
ATOM 2696 N N . CYS A 1 357 ? -23.403 -32.459 19.788 1.00 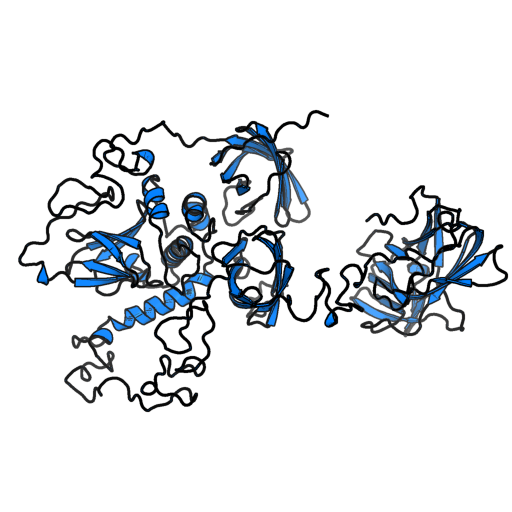61.38 357 CYS A N 1
ATOM 2697 C CA . CYS A 1 357 ? -22.344 -31.471 19.652 1.00 61.38 357 CYS A CA 1
ATOM 2698 C C . CYS A 1 357 ? -21.053 -32.141 20.133 1.00 61.38 357 CYS A C 1
ATOM 2700 O O . CYS A 1 357 ? -20.859 -32.283 21.351 1.00 61.38 357 CYS A O 1
ATOM 2702 N N . PRO A 1 358 ? -20.219 -32.690 19.229 1.00 54.69 358 PRO A N 1
ATOM 2703 C CA . PRO A 1 358 ? -19.018 -33.392 19.635 1.00 54.69 358 PRO A CA 1
ATOM 2704 C C . PRO A 1 358 ? -18.081 -32.353 20.250 1.00 54.69 358 PRO A C 1
ATOM 2706 O O . PRO A 1 358 ? -18.088 -31.186 19.862 1.00 54.69 358 PRO A O 1
ATOM 2709 N N . ALA A 1 359 ? -17.260 -32.756 21.216 1.00 47.31 359 ALA A N 1
ATOM 2710 C CA . ALA A 1 359 ? -16.156 -31.900 21.631 1.00 47.31 359 ALA A CA 1
ATOM 2711 C C . ALA A 1 359 ? -15.348 -31.504 20.379 1.00 47.31 359 ALA A C 1
ATOM 2713 O O . ALA A 1 359 ? -15.001 -32.403 19.618 1.00 47.31 359 ALA A O 1
ATOM 2714 N N . LYS A 1 360 ? -15.142 -30.188 20.188 1.00 48.38 360 LYS A N 1
ATOM 2715 C CA . LYS A 1 360 ? -14.331 -29.512 19.154 1.00 48.38 360 LYS A CA 1
ATOM 2716 C C . LYS A 1 360 ? -13.538 -30.452 18.243 1.00 48.38 360 LYS A C 1
ATOM 2718 O O . LYS A 1 360 ? -12.617 -31.082 18.756 1.00 48.38 360 LYS A O 1
ATOM 2723 N N . ASP A 1 361 ? -13.881 -30.410 16.949 1.00 50.34 361 ASP A N 1
ATOM 2724 C CA . ASP A 1 361 ? -13.194 -30.986 15.784 1.00 50.34 361 ASP A CA 1
ATOM 2725 C C . ASP A 1 361 ? -12.879 -32.483 15.914 1.00 50.34 361 ASP A C 1
ATOM 2727 O O . ASP A 1 361 ? -12.276 -32.901 16.889 1.00 50.34 361 ASP A O 1
ATOM 2731 N N . ASP A 1 362 ? -13.249 -33.336 14.946 1.00 58.88 362 ASP A N 1
ATOM 2732 C CA . ASP A 1 362 ? -12.569 -34.637 14.859 1.00 58.88 362 ASP A CA 1
ATOM 2733 C C . ASP A 1 362 ? -11.150 -34.321 14.412 1.00 58.88 362 ASP A C 1
ATOM 2735 O O . ASP A 1 362 ? -10.913 -34.129 13.217 1.00 58.88 362 ASP A O 1
ATOM 2739 N N . PRO A 1 363 ? -10.191 -34.230 15.340 1.00 63.34 363 PRO A N 1
ATOM 2740 C CA . PRO A 1 363 ? -8.917 -33.656 15.013 1.00 63.34 363 PRO A CA 1
ATOM 2741 C C . PRO A 1 363 ? -8.067 -34.729 14.311 1.00 63.34 363 PRO A C 1
ATOM 2743 O O . PRO A 1 363 ? -6.889 -34.527 14.098 1.00 63.34 363 PRO A O 1
ATOM 2746 N N . THR A 1 364 ? -8.641 -35.896 13.977 1.00 71.31 364 THR A N 1
ATOM 2747 C CA . THR A 1 364 ? -7.982 -37.002 13.275 1.00 71.31 364 THR A CA 1
ATOM 2748 C C . THR A 1 364 ? -8.335 -37.092 11.791 1.00 71.31 364 THR A C 1
ATOM 2750 O O . THR A 1 364 ? -7.816 -37.977 11.107 1.00 71.31 364 THR A O 1
ATOM 2753 N N . ALA A 1 365 ? -9.213 -36.218 11.291 1.00 77.50 365 ALA A N 1
ATOM 2754 C CA . ALA A 1 365 ? -9.460 -36.078 9.863 1.00 77.50 365 ALA A CA 1
ATOM 2755 C C . ALA A 1 365 ? -8.384 -35.179 9.233 1.00 77.50 365 ALA A C 1
ATOM 2757 O O . ALA A 1 365 ? -8.040 -34.158 9.811 1.00 77.50 365 ALA A O 1
ATOM 2758 N N . ASP A 1 366 ? -7.871 -35.609 8.081 1.00 81.75 366 ASP A N 1
ATOM 2759 C CA . ASP A 1 366 ? -6.959 -34.873 7.193 1.00 81.75 366 ASP A CA 1
ATOM 2760 C C . ASP A 1 366 ? -7.777 -34.545 5.932 1.00 81.75 366 ASP A C 1
ATOM 2762 O O . ASP A 1 366 ? -8.055 -35.427 5.098 1.00 81.75 366 ASP A O 1
ATOM 2766 N N . LYS A 1 367 ? -8.346 -33.337 5.885 1.00 83.06 367 LYS A N 1
ATOM 2767 C CA . LYS A 1 367 ? -9.347 -32.955 4.877 1.00 83.06 367 LYS A CA 1
ATOM 2768 C C . LYS A 1 367 ? -8.708 -32.482 3.574 1.00 83.06 367 LYS A C 1
ATOM 2770 O O . LYS A 1 367 ? -9.264 -32.782 2.506 1.00 83.06 367 LYS A O 1
ATOM 2775 N N . ASP A 1 368 ? -7.579 -31.790 3.632 1.00 82.19 368 ASP A N 1
ATOM 2776 C CA . ASP A 1 368 ? -6.872 -31.285 2.453 1.00 82.19 368 ASP A CA 1
ATOM 2777 C C . ASP A 1 368 ? -5.811 -32.245 1.887 1.00 82.19 368 ASP A C 1
ATOM 2779 O O . ASP A 1 368 ? -5.443 -32.123 0.711 1.00 82.19 368 ASP A O 1
ATOM 2783 N N . LYS A 1 369 ? -5.482 -33.302 2.642 1.00 87.94 369 LYS A N 1
ATOM 2784 C CA . LYS A 1 369 ? -4.636 -34.440 2.257 1.00 87.94 369 LYS A CA 1
ATOM 2785 C C . LYS A 1 369 ? -3.154 -34.112 2.175 1.00 87.94 369 LYS A C 1
ATOM 2787 O O . LYS A 1 369 ? -2.457 -34.713 1.344 1.00 87.94 369 LYS A O 1
ATOM 2792 N N . ASP A 1 370 ? -2.673 -33.212 3.019 1.00 86.88 370 ASP A N 1
ATOM 2793 C CA . ASP A 1 370 ? -1.239 -32.992 3.216 1.00 86.88 370 ASP A CA 1
ATOM 2794 C C . ASP A 1 370 ? -0.579 -34.036 4.146 1.00 86.88 370 ASP A C 1
ATOM 2796 O O . ASP A 1 370 ? 0.643 -34.223 4.122 1.00 86.88 370 ASP A O 1
ATOM 2800 N N . GLY A 1 371 ? -1.390 -34.815 4.871 1.00 87.56 371 GLY A N 1
ATOM 2801 C CA . GLY A 1 371 ? -0.942 -35.860 5.789 1.00 87.56 371 GLY A CA 1
ATOM 2802 C C . GLY A 1 371 ? -0.736 -35.404 7.236 1.00 87.56 371 GLY A C 1
ATOM 2803 O O . GLY A 1 371 ? -0.247 -36.206 8.043 1.00 87.56 371 GLY A O 1
ATOM 2804 N N . VAL A 1 372 ? -1.102 -34.170 7.574 1.00 86.31 372 VAL A N 1
ATOM 2805 C CA . VAL A 1 372 ? -1.179 -33.613 8.923 1.00 86.31 372 VAL A CA 1
ATOM 2806 C C . VAL A 1 372 ? -2.659 -33.418 9.259 1.00 86.31 372 VAL A C 1
ATOM 2808 O O . VAL A 1 372 ? -3.490 -33.155 8.411 1.00 86.31 372 VAL A O 1
ATOM 2811 N N . THR A 1 373 ? -3.031 -33.671 10.508 1.00 88.81 373 THR A N 1
ATOM 2812 C CA . THR A 1 373 ? -4.407 -33.466 10.977 1.00 88.81 373 THR A CA 1
ATOM 2813 C C . THR A 1 373 ? -4.431 -32.310 11.963 1.00 88.81 373 THR A C 1
ATOM 2815 O O . THR A 1 373 ? -3.406 -31.995 12.580 1.00 88.81 373 THR A O 1
ATOM 2818 N N . VAL A 1 374 ? -5.608 -31.742 12.235 1.00 81.06 374 VAL A N 1
ATOM 2819 C CA . VAL A 1 374 ? -5.766 -30.704 13.275 1.00 81.06 374 VAL A CA 1
ATOM 2820 C C . VAL A 1 374 ? -5.177 -31.151 14.630 1.00 81.06 374 VAL A C 1
ATOM 2822 O O . VAL A 1 374 ? -4.609 -30.355 15.377 1.00 81.06 374 VAL A O 1
ATOM 2825 N N . LYS A 1 375 ? -5.234 -32.451 14.965 1.00 82.06 375 LYS A N 1
ATOM 2826 C CA . LYS A 1 375 ? -4.623 -33.020 16.186 1.00 82.06 375 LYS A CA 1
ATOM 2827 C C . LYS A 1 375 ? -3.103 -33.032 16.135 1.00 82.06 375 LYS A C 1
ATOM 2829 O O . LYS A 1 375 ? -2.462 -32.908 17.181 1.00 82.06 375 LYS A O 1
ATOM 2834 N N . ASP A 1 376 ? -2.549 -33.265 14.955 1.00 85.06 376 ASP A N 1
ATOM 2835 C CA . ASP A 1 376 ? -1.111 -33.348 14.729 1.00 85.06 376 ASP A CA 1
ATOM 2836 C C . ASP A 1 376 ? -0.474 -31.955 14.549 1.00 85.06 376 ASP A C 1
ATOM 2838 O O . ASP A 1 376 ? 0.753 -31.830 14.626 1.00 85.06 376 ASP A O 1
ATOM 2842 N N . GLY A 1 377 ? -1.301 -30.906 14.469 1.00 81.12 377 GLY A N 1
ATOM 2843 C CA . GLY A 1 377 ? -0.903 -29.501 14.560 1.00 81.12 377 GLY A CA 1
ATOM 2844 C C . GLY A 1 377 ? -1.199 -28.672 13.316 1.00 81.12 377 GLY A C 1
ATOM 2845 O O . GLY A 1 377 ? -0.550 -27.654 13.134 1.00 81.12 377 GLY A O 1
ATOM 2846 N N . ASP A 1 378 ? -2.121 -29.109 12.468 1.00 86.25 378 ASP A N 1
ATOM 2847 C CA . ASP A 1 378 ? -2.597 -28.341 11.321 1.00 86.25 378 ASP A CA 1
ATOM 2848 C C . ASP A 1 378 ? -3.583 -27.236 11.760 1.00 86.25 378 ASP A C 1
ATOM 2850 O O . ASP A 1 378 ? -4.540 -27.484 12.505 1.00 86.25 378 ASP A O 1
ATOM 2854 N N . CYS A 1 379 ? -3.295 -26.000 11.349 1.00 84.69 379 CYS A N 1
ATOM 2855 C CA . CYS A 1 379 ? -4.058 -24.801 11.667 1.00 84.69 379 CYS A CA 1
ATOM 2856 C C . CYS A 1 379 ? -5.016 -24.355 10.546 1.00 84.69 379 CYS A C 1
ATOM 2858 O O . CYS A 1 379 ? -5.884 -23.520 10.823 1.00 84.69 379 CYS A O 1
ATOM 2860 N N . ASP A 1 380 ? -4.939 -24.939 9.343 1.00 81.88 380 ASP A N 1
ATOM 2861 C CA . ASP A 1 380 ? -5.921 -24.781 8.264 1.00 81.88 380 ASP A CA 1
ATOM 2862 C C . ASP A 1 380 ? -6.071 -26.078 7.448 1.00 81.88 380 ASP A C 1
ATOM 2864 O O . ASP A 1 380 ? -5.632 -26.167 6.309 1.00 81.88 380 ASP A O 1
ATOM 2868 N N . ASP A 1 381 ? -6.843 -27.019 8.001 1.00 82.38 381 ASP A N 1
ATOM 2869 C CA . ASP A 1 381 ? -7.220 -28.331 7.430 1.00 82.38 381 ASP A CA 1
ATOM 2870 C C . ASP A 1 381 ? -8.047 -28.242 6.124 1.00 82.38 381 ASP A C 1
ATOM 2872 O O . ASP A 1 381 ? -8.776 -29.154 5.748 1.00 82.38 381 ASP A O 1
ATOM 2876 N N . ASN A 1 382 ? -8.039 -27.114 5.415 1.00 84.25 382 ASN A N 1
ATOM 2877 C CA . ASN A 1 382 ? -8.554 -27.005 4.048 1.00 84.25 382 ASN A CA 1
ATOM 2878 C C . ASN A 1 382 ? -7.481 -26.543 3.051 1.00 84.25 382 ASN A C 1
ATOM 2880 O O . ASN A 1 382 ? -7.800 -26.381 1.863 1.00 84.25 382 ASN A O 1
ATOM 2884 N N . ASN A 1 383 ? -6.251 -26.314 3.505 1.00 80.56 383 ASN A N 1
ATOM 2885 C CA . ASN A 1 383 ? -5.163 -25.768 2.725 1.00 80.56 383 ASN A CA 1
ATOM 2886 C C . ASN A 1 383 ? -3.859 -26.559 2.947 1.00 80.56 383 ASN A C 1
ATOM 2888 O O . ASN A 1 383 ? -3.120 -26.268 3.883 1.00 80.56 383 ASN A O 1
ATOM 2892 N N . PRO A 1 384 ? -3.457 -27.417 1.987 1.00 88.38 384 PRO A N 1
ATOM 2893 C CA . PRO A 1 384 ? -2.342 -28.353 2.160 1.00 88.38 384 PRO A CA 1
ATOM 2894 C C . PRO A 1 384 ? -0.952 -27.685 2.163 1.00 88.38 384 PRO A C 1
ATOM 2896 O O . PRO A 1 384 ? 0.070 -28.354 2.017 1.00 88.38 384 PRO A O 1
ATOM 2899 N N . ALA A 1 385 ? -0.906 -26.351 2.198 1.00 86.56 385 ALA A N 1
ATOM 2900 C CA . ALA A 1 385 ? 0.298 -25.545 2.348 1.00 86.56 385 ALA A CA 1
ATOM 2901 C C . ALA A 1 385 ? 0.461 -24.969 3.768 1.00 86.56 385 ALA A C 1
ATOM 2903 O O . ALA A 1 385 ? 1.502 -24.375 4.035 1.00 86.56 385 ALA A O 1
ATOM 2904 N N . ILE A 1 386 ? -0.543 -25.116 4.640 1.00 88.06 386 ILE A N 1
ATOM 2905 C CA . ILE A 1 386 ? -0.571 -24.572 6.000 1.00 88.06 386 ILE A CA 1
ATOM 2906 C C . ILE A 1 386 ? -0.708 -25.746 6.963 1.00 88.06 386 ILE A C 1
ATOM 2908 O O . ILE A 1 386 ? -1.798 -26.251 7.180 1.00 88.06 386 ILE A O 1
ATOM 2912 N N . HIS A 1 387 ? 0.403 -26.194 7.528 1.00 87.00 387 HIS A N 1
ATOM 2913 C CA . HIS A 1 387 ? 0.426 -27.288 8.483 1.00 87.00 387 HIS A CA 1
ATOM 2914 C C . HIS A 1 387 ? 1.737 -27.310 9.258 1.00 87.00 387 HIS A C 1
ATOM 2916 O O . HIS A 1 387 ? 2.791 -26.870 8.796 1.00 87.00 387 HIS A O 1
ATOM 2922 N N . LYS A 1 388 ? 1.738 -27.989 10.406 1.00 88.00 388 LYS A N 1
ATOM 2923 C CA . LYS A 1 388 ? 2.964 -28.196 11.175 1.00 88.00 388 LYS A CA 1
ATOM 2924 C C . LYS A 1 388 ? 4.088 -28.819 10.342 1.00 88.00 388 LYS A C 1
ATOM 2926 O O . LYS A 1 388 ? 3.972 -29.948 9.861 1.00 88.00 388 LYS A O 1
ATOM 2931 N N . GLY A 1 389 ? 5.208 -28.107 10.228 1.00 79.00 389 GLY A N 1
ATOM 2932 C CA . GLY A 1 389 ? 6.370 -28.523 9.435 1.00 79.00 389 GLY A CA 1
ATOM 2933 C C . GLY A 1 389 ? 6.345 -28.089 7.966 1.00 79.00 389 GLY A C 1
ATOM 2934 O O . GLY A 1 389 ? 7.264 -28.466 7.229 1.00 79.00 389 GLY A O 1
ATOM 2935 N N . ALA A 1 390 ? 5.347 -27.306 7.544 1.00 86.62 390 ALA A N 1
ATOM 2936 C CA . ALA A 1 390 ? 5.473 -26.452 6.370 1.00 86.62 390 ALA A CA 1
ATOM 2937 C C . ALA A 1 390 ? 6.623 -25.447 6.574 1.00 86.62 390 ALA A C 1
ATOM 2939 O O . ALA A 1 390 ? 7.180 -25.311 7.663 1.00 86.62 390 ALA A O 1
ATOM 2940 N N . THR A 1 391 ? 7.070 -24.816 5.491 1.00 83.06 391 THR A N 1
ATOM 2941 C CA . THR A 1 391 ? 8.094 -23.768 5.575 1.00 83.06 391 THR A CA 1
ATOM 2942 C C . THR A 1 391 ? 7.400 -22.426 5.542 1.00 83.06 391 THR A C 1
ATOM 2944 O O . THR A 1 391 ? 6.817 -22.096 4.510 1.00 83.06 391 THR A O 1
ATOM 2947 N N . ASP A 1 392 ? 7.533 -21.668 6.624 1.00 77.50 392 ASP A N 1
ATOM 2948 C CA . ASP A 1 392 ? 7.048 -20.297 6.683 1.00 77.50 392 ASP A CA 1
ATOM 2949 C C . ASP A 1 392 ? 7.647 -19.431 5.580 1.00 77.50 392 ASP A C 1
ATOM 2951 O O . ASP A 1 392 ? 8.868 -19.375 5.356 1.00 77.50 392 ASP A O 1
ATOM 2955 N N . ILE A 1 393 ? 6.762 -18.708 4.907 1.00 71.38 393 ILE A N 1
ATOM 2956 C CA . ILE A 1 393 ? 7.122 -17.636 4.000 1.00 71.38 393 ILE A CA 1
ATOM 2957 C C . ILE A 1 393 ? 7.106 -16.353 4.822 1.00 71.38 393 ILE A C 1
ATOM 2959 O O . ILE A 1 393 ? 6.082 -15.686 4.919 1.00 71.38 393 ILE A O 1
ATOM 2963 N N . CYS A 1 394 ? 8.273 -15.982 5.354 1.00 69.25 394 CYS A N 1
ATOM 2964 C CA . CYS A 1 394 ? 8.364 -14.860 6.285 1.00 69.25 394 CYS A CA 1
ATOM 2965 C C . CYS A 1 394 ? 7.632 -13.599 5.788 1.00 69.25 394 CYS A C 1
ATOM 2967 O O . CYS A 1 394 ? 7.780 -13.179 4.625 1.00 69.25 394 CYS A O 1
ATOM 2969 N N . GLY A 1 395 ? 6.871 -12.977 6.689 1.00 59.25 395 GLY A N 1
ATOM 2970 C CA . GLY A 1 395 ? 6.225 -11.684 6.472 1.00 59.25 395 GLY A CA 1
ATOM 2971 C C . GLY A 1 395 ? 5.110 -11.710 5.428 1.00 59.25 395 GLY A C 1
ATOM 2972 O O . GLY A 1 395 ? 4.740 -10.659 4.895 1.00 59.25 395 GLY A O 1
ATOM 2973 N N . ASN A 1 396 ? 4.586 -12.889 5.083 1.00 62.94 396 ASN A N 1
ATOM 2974 C CA . ASN A 1 396 ? 3.436 -12.998 4.196 1.00 62.94 396 ASN A CA 1
ATOM 2975 C C . ASN A 1 396 ? 2.096 -12.975 4.957 1.00 62.94 396 ASN A C 1
ATOM 2977 O O . ASN A 1 396 ? 1.051 -12.949 4.293 1.00 62.94 396 ASN A O 1
ATOM 2981 N N . GLY A 1 397 ? 2.127 -12.935 6.292 1.00 61.56 397 GLY A N 1
ATOM 2982 C CA . GLY A 1 397 ? 0.984 -12.865 7.195 1.00 61.56 397 GLY A CA 1
ATOM 2983 C C . GLY A 1 397 ? 0.191 -14.160 7.346 1.00 61.56 397 GLY A C 1
ATOM 2984 O O . GLY A 1 397 ? -0.943 -14.114 7.826 1.00 61.56 397 GLY A O 1
ATOM 2985 N N . ILE A 1 398 ? 0.740 -15.278 6.888 1.00 72.50 398 ILE A N 1
ATOM 2986 C CA . ILE A 1 398 ? 0.196 -16.620 7.042 1.00 72.50 398 ILE A CA 1
ATOM 2987 C C . ILE A 1 398 ? 1.196 -17.374 7.923 1.00 72.50 398 ILE A C 1
ATOM 2989 O O . ILE A 1 398 ? 2.386 -17.361 7.664 1.00 72.50 398 ILE A O 1
ATOM 2993 N N . ASP A 1 399 ? 0.707 -17.983 8.996 1.00 77.62 399 ASP A N 1
ATOM 2994 C CA . ASP A 1 399 ? 1.485 -18.905 9.827 1.00 77.62 399 ASP A CA 1
ATOM 2995 C C . ASP A 1 399 ? 1.405 -20.280 9.150 1.00 77.62 399 ASP A C 1
ATOM 2997 O O . ASP A 1 399 ? 0.458 -21.030 9.396 1.00 77.62 399 ASP A O 1
ATOM 3001 N N . GLU A 1 400 ? 2.289 -20.550 8.180 1.00 90.31 400 GLU A N 1
ATOM 3002 C CA . GLU A 1 400 ? 2.251 -21.807 7.430 1.00 90.31 400 GLU A CA 1
ATOM 3003 C C . GLU A 1 400 ? 2.623 -22.994 8.309 1.00 90.31 400 GLU A C 1
ATOM 3005 O O . GLU A 1 400 ? 2.056 -24.071 8.132 1.00 90.31 400 GLU A O 1
ATOM 3010 N N . ASP A 1 401 ? 3.569 -22.827 9.233 1.00 88.62 401 ASP A N 1
ATOM 3011 C CA . ASP A 1 401 ? 4.065 -23.914 10.074 1.00 88.62 401 ASP A CA 1
ATOM 3012 C C . ASP A 1 401 ? 3.297 -24.110 11.397 1.00 88.62 401 ASP A C 1
ATOM 3014 O O . ASP A 1 401 ? 3.571 -25.060 12.150 1.00 88.62 401 ASP A O 1
ATOM 3018 N N . CYS A 1 402 ? 2.272 -23.286 11.620 1.00 86.12 402 CYS A N 1
ATOM 3019 C CA . CYS A 1 402 ? 1.351 -23.323 12.748 1.00 86.12 402 CYS A CA 1
ATOM 3020 C C . CYS A 1 402 ? 2.045 -23.188 14.117 1.00 86.12 402 CYS A C 1
ATOM 3022 O O . CYS A 1 402 ? 1.590 -23.781 15.112 1.00 86.12 402 CYS A O 1
ATOM 3024 N N . ASP A 1 403 ? 3.158 -22.451 14.202 1.00 87.12 403 ASP A N 1
ATOM 3025 C CA . ASP A 1 403 ? 3.863 -22.197 15.464 1.00 87.12 403 ASP A CA 1
ATOM 3026 C C . ASP A 1 403 ? 3.204 -21.106 16.334 1.00 87.12 403 ASP A C 1
ATOM 3028 O O . ASP A 1 403 ? 3.530 -20.954 17.523 1.00 87.12 403 ASP A O 1
ATOM 3032 N N . GLY A 1 404 ? 2.186 -20.438 15.784 1.00 78.62 404 GLY A N 1
ATOM 3033 C CA . GLY A 1 404 ? 1.416 -19.373 16.412 1.00 78.62 404 GLY A CA 1
ATOM 3034 C C . GLY A 1 404 ? 1.876 -17.970 16.021 1.00 78.62 404 GLY A C 1
ATOM 3035 O O . GLY A 1 404 ? 1.324 -16.998 16.558 1.00 78.62 404 GLY A O 1
ATOM 3036 N N . THR A 1 405 ? 2.862 -17.852 15.132 1.00 74.88 405 THR A N 1
ATOM 3037 C CA . THR A 1 405 ? 3.386 -16.599 14.594 1.00 74.88 405 THR A CA 1
ATOM 3038 C C . THR A 1 405 ? 3.892 -16.799 13.167 1.00 74.88 405 THR A C 1
ATOM 3040 O O . THR A 1 405 ? 4.730 -17.647 12.948 1.00 74.88 405 THR A O 1
ATOM 3043 N N . ASP A 1 406 ? 3.486 -15.955 12.212 1.00 72.62 406 ASP A N 1
ATOM 3044 C CA . ASP A 1 406 ? 4.227 -15.866 10.939 1.00 72.62 406 ASP A CA 1
ATOM 3045 C C . ASP A 1 406 ? 5.691 -15.517 11.249 1.00 72.62 406 ASP A C 1
ATOM 3047 O O . ASP A 1 406 ? 5.961 -14.585 12.030 1.00 72.62 406 ASP A O 1
ATOM 3051 N N . LEU A 1 407 ? 6.625 -16.268 10.662 1.00 74.12 407 LEU A N 1
ATOM 3052 C CA . LEU A 1 407 ? 8.048 -15.994 10.732 1.00 74.12 407 LEU A CA 1
ATOM 3053 C C . LEU A 1 407 ? 8.315 -14.512 10.449 1.00 74.12 407 LEU A C 1
ATOM 3055 O O . LEU A 1 407 ? 8.240 -14.016 9.324 1.00 74.12 407 LEU A O 1
ATOM 3059 N N . ILE A 1 408 ? 8.700 -13.783 11.497 1.00 62.31 408 ILE A N 1
ATOM 3060 C CA . ILE A 1 408 ? 9.138 -12.397 11.361 1.00 62.31 408 ILE A CA 1
ATOM 3061 C C . ILE A 1 408 ? 10.401 -12.419 10.509 1.00 62.31 408 ILE A C 1
ATOM 3063 O O . ILE A 1 408 ? 11.426 -12.962 10.933 1.00 62.31 408 ILE A O 1
ATOM 3067 N N . CYS A 1 409 ? 10.347 -11.804 9.326 1.00 60.09 409 CYS A N 1
ATOM 3068 C CA . CYS A 1 409 ? 11.551 -11.590 8.540 1.00 60.09 409 CYS A CA 1
ATOM 3069 C C . CYS A 1 409 ? 12.557 -10.844 9.421 1.00 60.09 409 CYS A C 1
ATOM 3071 O O . CYS A 1 409 ? 12.316 -9.707 9.835 1.00 60.09 409 CYS A O 1
ATOM 3073 N N . THR A 1 410 ? 13.680 -11.486 9.749 1.00 60.44 410 THR A N 1
ATOM 3074 C CA . THR A 1 410 ? 14.790 -10.782 10.383 1.00 60.44 410 THR A CA 1
ATOM 3075 C C . THR A 1 410 ? 15.233 -9.713 9.408 1.00 60.44 410 THR A C 1
ATOM 3077 O O . THR A 1 410 ? 15.787 -10.050 8.361 1.00 60.44 410 THR A O 1
ATOM 3080 N N . VAL A 1 411 ? 14.954 -8.450 9.739 1.00 57.50 411 VAL A N 1
ATOM 3081 C CA . VAL A 1 411 ? 15.414 -7.305 8.957 1.00 57.50 411 VAL A CA 1
ATOM 3082 C C . VAL A 1 411 ? 16.923 -7.469 8.805 1.00 57.50 411 VAL A C 1
ATOM 3084 O O . VAL A 1 411 ? 17.625 -7.497 9.821 1.00 57.50 411 VAL A O 1
ATOM 3087 N N . PRO A 1 412 ? 17.435 -7.674 7.584 1.00 62.28 412 PRO A N 1
ATOM 3088 C CA . PRO A 1 412 ? 18.858 -7.873 7.413 1.00 62.28 412 PRO A CA 1
ATOM 3089 C C . PRO A 1 412 ? 19.574 -6.577 7.809 1.00 62.28 412 PRO A C 1
ATOM 3091 O O . PRO A 1 412 ? 19.210 -5.500 7.342 1.00 62.28 412 PRO A O 1
ATOM 3094 N N . ASP A 1 413 ? 20.613 -6.682 8.647 1.00 62.59 413 ASP A N 1
ATOM 3095 C CA . ASP A 1 413 ? 21.448 -5.536 9.061 1.00 62.59 413 ASP A CA 1
ATOM 3096 C C . ASP A 1 413 ? 22.040 -4.787 7.847 1.00 62.59 413 ASP A C 1
ATOM 3098 O O . ASP A 1 413 ? 22.402 -3.613 7.928 1.00 62.59 413 ASP A O 1
ATOM 3102 N N . THR A 1 414 ? 22.140 -5.483 6.710 1.00 69.56 414 THR A N 1
ATOM 3103 C CA . THR A 1 414 ? 22.603 -4.973 5.421 1.00 69.56 414 THR A CA 1
ATOM 3104 C C . THR A 1 414 ? 21.764 -5.551 4.282 1.00 69.56 414 THR A C 1
ATOM 3106 O O . THR A 1 414 ? 21.683 -6.770 4.136 1.00 69.56 414 THR A O 1
ATOM 3109 N N . ILE A 1 415 ? 21.199 -4.685 3.440 1.00 81.19 415 ILE A N 1
ATOM 3110 C CA . ILE A 1 415 ? 20.530 -5.063 2.187 1.00 81.19 415 ILE A CA 1
ATOM 3111 C C . ILE A 1 415 ? 21.546 -4.952 1.051 1.00 81.19 415 ILE A C 1
ATOM 3113 O O . ILE A 1 415 ? 22.213 -3.921 0.917 1.00 81.19 415 ILE A O 1
ATOM 3117 N N . THR A 1 416 ? 21.666 -5.992 0.227 1.00 81.50 416 THR A N 1
ATOM 3118 C CA . THR A 1 416 ? 22.587 -5.985 -0.909 1.00 81.50 416 THR A CA 1
ATOM 3119 C C . THR A 1 416 ? 22.173 -4.916 -1.924 1.00 81.50 416 THR A C 1
ATOM 3121 O O . THR A 1 416 ? 21.052 -4.908 -2.440 1.00 81.50 416 THR A O 1
ATOM 3124 N N . SER A 1 417 ? 23.106 -4.009 -2.217 1.00 82.94 417 SER A N 1
ATOM 3125 C CA . SER A 1 417 ? 22.965 -3.042 -3.309 1.00 82.94 417 SER A CA 1
ATOM 3126 C C . SER A 1 417 ? 23.170 -3.731 -4.656 1.00 82.94 417 SER A C 1
ATOM 3128 O O . SER A 1 417 ? 24.015 -4.611 -4.769 1.00 82.94 417 SER A O 1
ATOM 3130 N N . GLY A 1 418 ? 22.428 -3.314 -5.676 1.00 80.62 418 GLY A N 1
ATOM 3131 C CA . GLY A 1 418 ? 22.488 -3.903 -7.012 1.00 80.62 418 GLY A CA 1
ATOM 3132 C C . GLY A 1 418 ? 21.108 -4.093 -7.622 1.00 80.62 418 GLY A C 1
ATOM 3133 O O . GLY A 1 418 ? 20.108 -3.583 -7.108 1.00 80.62 418 GLY A O 1
ATOM 3134 N N . ASP A 1 419 ? 21.064 -4.829 -8.727 1.00 84.81 419 ASP A N 1
ATOM 3135 C CA . ASP A 1 419 ? 19.824 -5.151 -9.419 1.00 84.81 419 ASP A CA 1
ATOM 3136 C C . ASP A 1 419 ? 19.151 -6.384 -8.809 1.00 84.81 419 ASP A C 1
ATOM 3138 O O . ASP A 1 419 ? 19.770 -7.398 -8.472 1.00 84.81 419 ASP A O 1
ATOM 3142 N N . TRP A 1 420 ? 17.840 -6.274 -8.674 1.00 89.00 420 TRP A N 1
ATOM 3143 C CA . TRP A 1 420 ? 16.939 -7.282 -8.154 1.00 89.00 420 TRP A CA 1
ATOM 3144 C C . TRP A 1 420 ? 15.934 -7.623 -9.239 1.00 89.00 420 TRP A C 1
ATOM 3146 O O . TRP A 1 420 ? 15.393 -6.743 -9.914 1.00 89.00 420 TRP A O 1
ATOM 3156 N N . SER A 1 421 ? 15.654 -8.909 -9.410 1.00 88.81 421 SER A N 1
ATOM 3157 C CA . SER A 1 421 ? 14.670 -9.362 -10.387 1.00 88.81 421 SER A CA 1
ATOM 3158 C C . SER A 1 421 ? 13.889 -10.561 -9.879 1.00 88.81 421 SER A C 1
ATOM 3160 O O . SER A 1 421 ? 14.339 -11.311 -9.012 1.00 88.81 421 SER A O 1
ATOM 3162 N N . GLY A 1 422 ? 12.688 -10.732 -10.413 1.00 87.81 422 GLY A N 1
ATOM 3163 C CA . GLY A 1 422 ? 11.857 -11.879 -10.115 1.00 87.81 422 GLY A CA 1
ATOM 3164 C C . GLY A 1 422 ? 10.519 -11.829 -10.825 1.00 87.81 422 GLY A C 1
ATOM 3165 O O . GLY A 1 422 ? 10.373 -11.209 -11.881 1.00 87.81 422 GLY A O 1
ATOM 3166 N N . GLU A 1 423 ? 9.537 -12.507 -10.247 1.00 88.44 423 GLU A N 1
ATOM 3167 C CA . GLU A 1 423 ? 8.224 -12.694 -10.852 1.00 88.44 423 GLU A CA 1
ATOM 3168 C C . GLU A 1 423 ? 7.109 -12.417 -9.845 1.00 88.44 423 GLU A C 1
ATOM 3170 O O . GLU A 1 423 ? 7.242 -12.658 -8.641 1.00 88.44 423 GLU A O 1
ATOM 3175 N N . THR A 1 424 ? 5.977 -11.952 -10.362 1.00 84.81 424 THR A N 1
ATOM 3176 C CA . THR A 1 424 ? 4.701 -12.004 -9.658 1.00 84.81 424 THR A CA 1
ATOM 3177 C C . THR A 1 424 ? 4.137 -13.426 -9.667 1.00 84.81 424 THR A C 1
ATOM 3179 O O . THR A 1 424 ? 4.493 -14.271 -10.496 1.00 84.81 424 THR A O 1
ATOM 3182 N N . ASP A 1 425 ? 3.174 -13.670 -8.788 1.00 81.50 425 ASP A N 1
ATOM 3183 C CA . ASP A 1 425 ? 2.282 -14.832 -8.801 1.00 81.50 425 ASP A CA 1
ATOM 3184 C C . ASP A 1 425 ? 1.621 -15.093 -10.169 1.00 81.50 425 ASP A C 1
ATOM 3186 O O . ASP A 1 425 ? 1.354 -16.238 -10.536 1.00 81.50 425 ASP A O 1
ATOM 3190 N N . GLN A 1 426 ? 1.431 -14.044 -10.973 1.00 79.50 426 GLN A N 1
ATOM 3191 C CA . GLN A 1 426 ? 0.893 -14.110 -12.336 1.00 79.50 426 GLN A CA 1
ATOM 3192 C C . GLN A 1 426 ? 1.956 -14.317 -13.427 1.00 79.50 426 GLN A C 1
ATOM 3194 O O . GLN A 1 426 ? 1.670 -14.117 -14.613 1.00 79.50 426 GLN A O 1
ATOM 3199 N N . LYS A 1 427 ? 3.178 -14.720 -13.056 1.00 81.56 427 LYS A N 1
ATOM 3200 C CA . LYS A 1 427 ? 4.301 -14.951 -13.984 1.00 81.56 427 LYS A CA 1
ATOM 3201 C C . LYS A 1 427 ? 4.687 -13.721 -14.795 1.00 81.56 427 LYS A C 1
ATOM 3203 O O . LYS A 1 427 ? 5.118 -13.823 -15.942 1.00 81.56 427 LYS A O 1
ATOM 3208 N N . GLN A 1 428 ? 4.518 -12.554 -14.184 1.00 80.62 428 GLN A N 1
ATOM 3209 C CA . GLN A 1 428 ? 4.908 -11.283 -14.766 1.00 80.62 428 GLN A CA 1
ATOM 3210 C C . GLN A 1 428 ? 6.225 -10.800 -14.152 1.00 80.62 428 GLN A C 1
ATOM 3212 O O . GLN A 1 428 ? 6.403 -10.956 -12.946 1.00 80.62 428 GLN A O 1
ATOM 3217 N N . PRO A 1 429 ? 7.157 -10.222 -14.928 1.00 80.88 429 PRO A N 1
ATOM 3218 C CA . PRO A 1 429 ? 8.457 -9.845 -14.395 1.00 80.88 429 PRO A CA 1
ATOM 3219 C C . PRO A 1 429 ? 8.377 -8.570 -13.545 1.00 80.88 429 PRO A C 1
ATOM 3221 O O . PRO A 1 429 ? 7.782 -7.563 -13.951 1.00 80.88 429 PRO A O 1
ATOM 3224 N N . ILE A 1 430 ? 9.051 -8.615 -12.397 1.00 85.69 430 ILE A N 1
ATOM 3225 C CA . ILE A 1 430 ? 9.374 -7.469 -11.544 1.00 85.69 430 ILE A CA 1
ATOM 3226 C C . ILE A 1 430 ? 10.893 -7.292 -11.516 1.00 85.69 430 ILE A C 1
ATOM 3228 O O . ILE A 1 430 ? 11.638 -8.268 -11.432 1.00 85.69 430 ILE A O 1
ATOM 3232 N N . SER A 1 431 ? 11.363 -6.053 -11.588 1.00 84.69 431 SER A N 1
ATOM 3233 C CA . SER A 1 431 ? 12.776 -5.726 -11.413 1.00 84.69 431 SER A CA 1
ATOM 3234 C C . SER A 1 431 ? 12.944 -4.380 -10.728 1.00 84.69 431 SER A C 1
ATOM 3236 O O . SER A 1 431 ? 12.193 -3.447 -11.015 1.00 84.69 431 SER A O 1
ATOM 3238 N N . PHE A 1 432 ? 13.937 -4.255 -9.859 1.00 86.69 432 PHE A N 1
ATOM 3239 C CA . PHE A 1 432 ? 14.262 -2.999 -9.196 1.00 86.69 432 PHE A CA 1
ATOM 3240 C C . PHE A 1 432 ? 15.742 -2.906 -8.835 1.00 86.69 432 PHE A C 1
ATOM 3242 O O . PHE A 1 432 ? 16.421 -3.920 -8.772 1.00 86.69 432 PHE A O 1
ATOM 3249 N N . THR A 1 433 ? 16.241 -1.699 -8.584 1.00 83.56 433 THR A N 1
ATOM 3250 C CA . THR A 1 433 ? 17.650 -1.464 -8.227 1.00 83.56 433 THR A CA 1
ATOM 3251 C C . THR A 1 433 ? 17.736 -0.881 -6.827 1.00 83.56 433 THR A C 1
ATOM 3253 O O . THR A 1 433 ? 17.088 0.130 -6.552 1.00 83.56 433 THR A O 1
ATOM 3256 N N . VAL A 1 434 ? 18.552 -1.477 -5.956 1.00 84.81 434 VAL A N 1
ATOM 3257 C CA . VAL A 1 434 ? 18.830 -0.974 -4.603 1.00 84.81 434 VAL A CA 1
ATOM 3258 C C . VAL A 1 434 ? 20.173 -0.252 -4.587 1.00 84.81 434 VAL A C 1
ATOM 3260 O O . VAL A 1 434 ? 21.194 -0.820 -4.970 1.00 84.81 434 VAL A O 1
ATOM 3263 N N . LYS A 1 435 ? 20.185 0.998 -4.124 1.00 81.12 435 LYS A N 1
ATOM 3264 C CA . LYS A 1 435 ? 21.390 1.811 -3.947 1.00 81.12 435 LYS A CA 1
ATOM 3265 C C . LYS A 1 435 ? 21.210 2.755 -2.762 1.00 81.12 435 LYS A C 1
ATOM 3267 O O . LYS A 1 435 ? 20.156 3.359 -2.628 1.00 81.12 435 LYS A O 1
ATOM 3272 N N . ASP A 1 436 ? 22.230 2.883 -1.913 1.00 77.69 436 ASP A N 1
ATOM 3273 C CA . ASP A 1 436 ? 22.236 3.818 -0.774 1.00 77.69 436 ASP A CA 1
ATOM 3274 C C . ASP A 1 436 ? 20.997 3.681 0.143 1.00 77.69 436 ASP A C 1
ATOM 3276 O O . ASP A 1 436 ? 20.417 4.670 0.588 1.00 77.69 436 ASP A O 1
ATOM 3280 N N . ASN A 1 437 ? 20.576 2.437 0.420 1.00 75.25 437 ASN A N 1
ATOM 3281 C CA . ASN A 1 437 ? 19.366 2.109 1.192 1.00 75.25 437 ASN A CA 1
ATOM 3282 C C . ASN A 1 437 ? 18.057 2.655 0.577 1.00 75.25 437 ASN A C 1
ATOM 3284 O O . ASN A 1 437 ? 17.081 2.951 1.270 1.00 75.25 437 ASN A O 1
ATOM 3288 N N . GLN A 1 438 ? 18.038 2.796 -0.746 1.00 80.94 438 GLN A N 1
ATOM 3289 C CA . GLN A 1 438 ? 16.881 3.219 -1.518 1.00 80.94 438 GLN A CA 1
ATOM 3290 C C . GLN A 1 438 ? 16.668 2.255 -2.680 1.00 80.94 438 GLN A C 1
ATOM 3292 O O . GLN A 1 438 ? 17.620 1.834 -3.335 1.00 80.94 438 GLN A O 1
ATOM 3297 N N . VAL A 1 439 ? 15.415 1.934 -2.983 1.00 80.81 439 VAL A N 1
ATOM 3298 C CA . VAL A 1 439 ? 15.078 1.470 -4.330 1.00 80.81 439 VAL A CA 1
ATOM 3299 C C . VAL A 1 439 ? 15.156 2.703 -5.226 1.00 80.81 439 VAL A C 1
ATOM 3301 O O . VAL A 1 439 ? 14.618 3.734 -4.844 1.00 80.81 439 VAL A O 1
ATOM 3304 N N . THR A 1 440 ? 15.871 2.643 -6.349 1.00 74.00 440 THR A N 1
ATOM 3305 C CA . THR A 1 440 ? 16.126 3.801 -7.240 1.00 74.00 440 THR A CA 1
ATOM 3306 C C . THR A 1 440 ? 15.510 3.645 -8.630 1.00 74.00 440 THR A C 1
ATOM 3308 O O . THR A 1 440 ? 15.248 4.633 -9.315 1.00 74.00 440 THR A O 1
ATOM 3311 N N . ALA A 1 441 ? 15.216 2.409 -9.026 1.00 69.44 441 ALA A N 1
ATOM 3312 C CA . ALA A 1 441 ? 14.450 2.074 -10.215 1.00 69.44 441 ALA A CA 1
ATOM 3313 C C . ALA A 1 441 ? 13.503 0.933 -9.856 1.00 69.44 441 ALA A C 1
ATOM 3315 O O . ALA A 1 441 ? 13.930 -0.023 -9.217 1.00 69.44 441 ALA A O 1
ATOM 3316 N N . LEU A 1 442 ? 12.236 1.014 -10.258 1.00 77.06 442 LEU A N 1
ATOM 3317 C CA . LEU A 1 442 ? 11.266 -0.071 -10.097 1.00 77.06 442 LEU A CA 1
ATOM 3318 C C . LEU A 1 442 ? 10.495 -0.240 -11.400 1.00 77.06 442 LEU A C 1
ATOM 3320 O O . LEU A 1 442 ? 9.902 0.708 -11.925 1.00 77.06 442 LEU A O 1
ATOM 3324 N N . THR A 1 443 ? 10.518 -1.464 -11.915 1.00 74.25 443 THR A N 1
ATOM 3325 C CA . THR A 1 443 ? 9.777 -1.878 -13.094 1.00 74.25 443 THR A CA 1
ATOM 3326 C C . THR A 1 443 ? 8.903 -3.075 -12.776 1.00 74.25 443 THR A C 1
ATOM 3328 O O . THR A 1 443 ? 9.401 -4.131 -12.396 1.00 74.25 443 THR A O 1
ATOM 3331 N N . ILE A 1 444 ? 7.601 -2.935 -13.009 1.00 68.75 444 ILE A N 1
ATOM 3332 C CA . ILE A 1 444 ? 6.700 -4.082 -13.122 1.00 68.75 444 ILE A CA 1
ATOM 3333 C C . ILE A 1 444 ? 6.061 -4.027 -14.500 1.00 68.75 444 ILE A C 1
ATOM 3335 O O . ILE A 1 444 ? 5.461 -3.021 -14.891 1.00 68.75 444 ILE A O 1
ATOM 3339 N N . LYS A 1 445 ? 6.190 -5.122 -15.245 1.00 67.25 445 LYS A N 1
ATOM 3340 C CA . LYS A 1 445 ? 5.343 -5.365 -16.414 1.00 67.25 445 LYS A CA 1
ATOM 3341 C C . LYS A 1 445 ? 4.163 -6.171 -15.926 1.00 67.25 445 LYS A C 1
ATOM 3343 O O . LYS A 1 445 ? 4.386 -7.201 -15.322 1.00 67.25 445 LYS A O 1
ATOM 3348 N N . MET A 1 446 ? 2.939 -5.724 -16.160 1.00 61.91 446 MET A N 1
ATOM 3349 C CA . MET A 1 446 ? 1.758 -6.556 -15.937 1.00 61.91 446 MET A CA 1
ATOM 3350 C C . MET A 1 446 ? 0.988 -6.685 -17.247 1.00 61.91 446 MET A C 1
ATOM 3352 O O . MET A 1 446 ? 0.358 -5.729 -17.710 1.00 61.91 446 MET A O 1
ATOM 3356 N N . ASP A 1 447 ? 1.023 -7.878 -17.833 1.00 56.88 447 ASP A N 1
ATOM 3357 C CA . ASP A 1 447 ? 0.112 -8.279 -18.900 1.00 56.88 447 ASP A CA 1
ATOM 3358 C C . ASP A 1 447 ? -1.183 -8.795 -18.260 1.00 56.88 447 ASP A C 1
ATOM 3360 O O . ASP A 1 447 ? -1.342 -9.983 -17.982 1.00 56.88 447 ASP A O 1
ATOM 3364 N N . TYR A 1 448 ? -2.125 -7.895 -17.976 1.00 53.44 448 TYR A N 1
ATOM 3365 C CA . TYR A 1 448 ? -3.381 -8.301 -17.347 1.00 53.44 448 TYR A CA 1
ATOM 3366 C C . TYR A 1 448 ? -4.314 -9.023 -18.335 1.00 53.44 448 TYR A C 1
ATOM 3368 O O . TYR A 1 448 ? -4.611 -8.527 -19.428 1.00 53.44 448 TYR A O 1
ATOM 3376 N N . VAL A 1 449 ? -4.827 -10.183 -17.909 1.00 43.84 449 VAL A N 1
ATOM 3377 C CA . VAL A 1 449 ? -5.809 -11.012 -18.628 1.00 43.84 449 VAL A CA 1
ATOM 3378 C C . VAL A 1 449 ? -7.036 -11.253 -17.734 1.00 43.84 449 VAL A C 1
ATOM 3380 O O . VAL A 1 449 ? -7.332 -12.382 -17.363 1.00 43.84 449 VAL A O 1
ATOM 3383 N N . GLY A 1 450 ? -7.740 -10.194 -17.333 1.00 44.25 450 GLY A N 1
ATOM 3384 C CA . GLY A 1 450 ? -9.066 -10.318 -16.706 1.00 44.25 450 GLY A CA 1
ATOM 3385 C C . GLY A 1 450 ? -10.200 -10.203 -17.721 1.00 44.25 450 GLY A C 1
ATOM 3386 O O . GLY A 1 450 ? -9.984 -9.763 -18.852 1.00 44.25 450 GLY A O 1
ATOM 3387 N N . GLU A 1 451 ? -11.412 -10.603 -17.322 1.00 40.75 451 GLU A N 1
ATOM 3388 C CA . GLU A 1 451 ? -12.635 -10.414 -18.111 1.00 40.75 451 GLU A CA 1
ATOM 3389 C C . GLU A 1 451 ? -12.848 -8.920 -18.376 1.00 40.75 451 GLU A C 1
ATOM 3391 O O . GLU A 1 451 ? -13.345 -8.167 -17.541 1.00 40.75 451 GLU A O 1
ATOM 3396 N N . PHE A 1 452 ? -12.418 -8.470 -19.552 1.00 42.66 452 PHE A N 1
ATOM 3397 C CA . PHE A 1 452 ? -12.676 -7.121 -20.013 1.00 42.66 452 PHE A CA 1
ATOM 3398 C C . PHE A 1 452 ? -14.190 -6.942 -20.149 1.00 42.66 452 PHE A C 1
ATOM 3400 O O . PHE A 1 452 ? -14.843 -7.672 -20.895 1.00 42.66 452 PHE A O 1
ATOM 3407 N N . SER A 1 453 ? -14.746 -5.923 -19.489 1.00 42.78 453 SER A N 1
ATOM 3408 C CA . SER A 1 453 ? -15.948 -5.300 -20.038 1.00 42.78 453 SER A CA 1
ATOM 3409 C C . SER A 1 453 ? -15.611 -4.812 -21.455 1.00 42.78 453 SER A C 1
ATOM 3411 O O . SER A 1 453 ? -14.464 -4.444 -21.723 1.00 42.78 453 SER A O 1
ATOM 3413 N N . ASP A 1 454 ? -16.588 -4.785 -22.367 1.00 49.19 454 ASP A N 1
ATOM 3414 C CA . ASP A 1 454 ? -16.421 -4.452 -23.800 1.00 49.19 454 ASP A CA 1
ATOM 3415 C C . ASP A 1 454 ? -15.736 -3.087 -24.095 1.00 49.19 454 ASP A C 1
ATOM 3417 O O . ASP A 1 454 ? -15.591 -2.687 -25.251 1.00 49.19 454 ASP A O 1
ATOM 3421 N N . LYS A 1 455 ? -15.340 -2.336 -23.059 1.00 47.69 455 LYS A N 1
ATOM 3422 C CA . LYS A 1 455 ? -14.728 -1.006 -23.095 1.00 47.69 455 LYS A CA 1
ATOM 3423 C C . LYS A 1 455 ? -13.195 -0.990 -23.044 1.00 47.69 455 LYS A C 1
ATOM 3425 O O . LYS A 1 455 ? -12.638 0.070 -23.319 1.00 47.69 455 LYS A O 1
ATOM 3430 N N . CYS A 1 456 ? -12.507 -2.093 -22.725 1.00 43.34 456 CYS A N 1
ATOM 3431 C CA . CYS A 1 456 ? -11.043 -2.089 -22.585 1.00 43.34 456 CYS A CA 1
ATOM 3432 C C . CYS A 1 456 ? -10.332 -3.102 -23.502 1.00 43.34 456 CYS A C 1
ATOM 3434 O O . CYS A 1 456 ? -10.690 -4.272 -23.585 1.00 43.34 456 CYS A O 1
ATOM 3436 N N . VAL A 1 457 ? -9.310 -2.619 -24.218 1.00 42.03 457 VAL A N 1
ATOM 3437 C CA . VAL A 1 457 ? -8.367 -3.415 -25.025 1.00 42.03 457 VAL A CA 1
ATOM 3438 C C . VAL A 1 457 ? -7.180 -3.774 -24.128 1.00 42.03 457 VAL A C 1
ATOM 3440 O O . VAL A 1 457 ? -6.806 -2.946 -23.300 1.00 42.03 457 VAL A O 1
ATOM 3443 N N . LYS A 1 458 ? -6.579 -4.966 -24.296 1.00 46.16 458 LYS A N 1
ATOM 3444 C CA . LYS A 1 458 ? -5.332 -5.392 -23.623 1.00 46.16 458 LYS A CA 1
ATOM 3445 C C . LYS A 1 458 ? -4.356 -4.219 -23.474 1.00 46.16 458 LYS A C 1
ATOM 3447 O O . LYS A 1 458 ? -3.785 -3.769 -24.466 1.00 46.16 458 LYS A O 1
ATOM 3452 N N . SER A 1 459 ? -4.182 -3.728 -22.253 1.00 43.28 459 SER A N 1
ATOM 3453 C CA . SER A 1 459 ? -3.198 -2.701 -21.937 1.00 43.28 459 SER A CA 1
ATOM 3454 C C . SER A 1 459 ? -2.024 -3.371 -21.239 1.00 43.28 459 SER A C 1
ATOM 3456 O O . SER A 1 459 ? -2.178 -3.842 -20.114 1.00 43.28 459 SER A O 1
ATOM 3458 N N . ASN A 1 460 ? -0.867 -3.408 -21.897 1.00 46.81 460 ASN A N 1
ATOM 3459 C CA . ASN A 1 460 ? 0.387 -3.766 -21.244 1.00 46.81 460 ASN A CA 1
ATOM 3460 C C . ASN A 1 460 ? 0.702 -2.640 -20.259 1.00 46.81 460 ASN A C 1
ATOM 3462 O O . ASN A 1 460 ? 1.053 -1.532 -20.682 1.00 46.81 460 ASN A O 1
ATOM 3466 N N . LEU A 1 461 ? 0.524 -2.883 -18.962 1.00 50.84 461 LEU A N 1
ATOM 3467 C CA . LEU A 1 461 ? 0.899 -1.902 -17.956 1.00 50.84 461 LEU A CA 1
ATOM 3468 C C . LEU A 1 461 ? 2.403 -2.055 -17.724 1.00 50.84 461 LEU A C 1
ATOM 3470 O O . LEU A 1 461 ? 2.844 -2.888 -16.938 1.00 50.84 461 LEU A O 1
ATOM 3474 N N . LEU A 1 462 ? 3.192 -1.291 -18.478 1.00 46.38 462 LEU A N 1
ATOM 3475 C CA . LEU A 1 462 ? 4.611 -1.108 -18.202 1.00 46.38 462 LEU A CA 1
ATOM 3476 C C . LEU A 1 462 ? 4.730 0.043 -17.209 1.00 46.38 462 LEU A C 1
ATOM 3478 O O . LEU A 1 462 ? 4.571 1.207 -17.575 1.00 46.38 462 LEU A O 1
ATOM 3482 N N . MET A 1 463 ? 4.972 -0.288 -15.948 1.00 53.31 463 MET A N 1
ATOM 3483 C CA . MET A 1 463 ? 5.250 0.711 -14.930 1.00 53.31 463 MET A CA 1
ATOM 3484 C C . MET A 1 463 ? 6.747 0.804 -14.764 1.00 53.31 463 MET A C 1
ATOM 3486 O O . MET A 1 463 ? 7.344 -0.104 -14.209 1.00 53.31 463 MET A O 1
ATOM 3490 N N . THR A 1 464 ? 7.334 1.883 -15.263 1.00 47.59 464 THR A N 1
ATOM 3491 C CA . THR A 1 464 ? 8.716 2.276 -14.990 1.00 47.59 464 THR A CA 1
ATOM 3492 C C . THR A 1 464 ? 8.668 3.579 -14.210 1.00 47.59 464 THR A C 1
ATOM 3494 O O . THR A 1 464 ? 8.005 4.533 -14.634 1.00 47.59 464 THR A O 1
ATOM 3497 N N . GLY A 1 465 ? 9.339 3.629 -13.069 1.00 47.47 465 GLY A N 1
ATOM 3498 C CA . GLY A 1 465 ? 9.577 4.873 -12.356 1.00 47.47 465 GLY A CA 1
ATOM 3499 C C . GLY A 1 465 ? 11.024 4.939 -11.905 1.00 47.47 465 GLY A C 1
ATOM 3500 O O . GLY A 1 465 ? 11.506 3.986 -11.292 1.00 47.47 465 GLY A O 1
ATOM 3501 N N . ASP A 1 466 ? 11.668 6.077 -12.165 1.00 46.25 466 ASP A N 1
ATOM 3502 C CA . ASP A 1 466 ? 12.811 6.549 -11.382 1.00 46.25 466 ASP A CA 1
ATOM 3503 C C . ASP A 1 466 ? 12.266 6.872 -9.985 1.00 46.25 466 ASP A C 1
ATOM 3505 O O . ASP A 1 466 ? 11.895 8.003 -9.665 1.00 46.25 466 ASP A O 1
ATOM 3509 N N . ALA A 1 467 ? 12.021 5.829 -9.202 1.00 52.09 467 ALA A N 1
ATOM 3510 C CA . ALA A 1 467 ? 11.424 5.939 -7.891 1.00 52.09 467 ALA A CA 1
ATOM 3511 C C . ALA A 1 467 ? 12.574 5.878 -6.904 1.00 52.09 467 ALA A C 1
ATOM 3513 O O . ALA A 1 467 ? 13.154 4.816 -6.754 1.00 52.09 467 ALA A O 1
ATOM 3514 N N . VAL A 1 468 ? 12.902 7.000 -6.263 1.00 60.66 468 VAL A N 1
ATOM 3515 C CA . VAL A 1 468 ? 13.754 7.005 -5.072 1.00 60.66 468 VAL A CA 1
ATOM 3516 C C . VAL A 1 468 ? 12.858 6.673 -3.882 1.00 60.66 468 VAL A C 1
ATOM 3518 O O . VAL A 1 468 ? 12.177 7.546 -3.341 1.00 60.66 468 VAL A O 1
ATOM 3521 N N . ILE A 1 469 ? 12.784 5.391 -3.534 1.00 70.19 469 ILE A N 1
ATOM 3522 C CA . ILE A 1 469 ? 11.972 4.873 -2.432 1.00 70.19 469 ILE A CA 1
ATOM 3523 C C . ILE A 1 469 ? 12.918 4.526 -1.296 1.00 70.19 469 ILE A C 1
ATOM 3525 O O . ILE A 1 469 ? 13.758 3.641 -1.428 1.00 70.19 469 ILE A O 1
ATOM 3529 N N . GLU A 1 470 ? 12.780 5.225 -0.179 1.00 72.25 470 GLU A N 1
ATOM 3530 C CA . GLU A 1 470 ? 13.547 4.930 1.024 1.00 72.25 470 GLU A CA 1
ATOM 3531 C C . GLU A 1 470 ? 13.168 3.550 1.573 1.00 72.25 470 GLU A C 1
ATOM 3533 O O . GLU A 1 470 ? 11.982 3.233 1.693 1.00 72.25 470 GLU A O 1
ATOM 3538 N N . ILE A 1 471 ? 14.173 2.738 1.902 1.00 75.56 471 ILE A N 1
ATOM 3539 C CA . ILE A 1 471 ? 13.962 1.458 2.570 1.00 75.56 471 ILE A CA 1
ATOM 3540 C C . ILE A 1 471 ? 14.018 1.698 4.079 1.00 75.56 471 ILE A C 1
ATOM 3542 O O . ILE A 1 471 ? 15.043 2.134 4.608 1.00 75.56 471 ILE A O 1
ATOM 3546 N N . LYS A 1 472 ? 12.921 1.411 4.782 1.00 72.25 472 LYS A N 1
ATOM 3547 C CA . LYS A 1 472 ? 12.815 1.549 6.242 1.00 72.25 472 LYS A CA 1
ATOM 3548 C C . LYS A 1 472 ? 12.510 0.204 6.855 1.00 72.25 472 LYS A C 1
ATOM 3550 O O . LYS A 1 472 ? 11.573 -0.458 6.426 1.00 72.25 472 LYS A O 1
ATOM 3555 N N . ASP A 1 473 ? 13.336 -0.206 7.813 1.00 73.69 473 ASP A N 1
ATOM 3556 C CA . ASP A 1 473 ? 13.202 -1.488 8.511 1.00 73.69 473 ASP A CA 1
ATOM 3557 C C . ASP A 1 473 ? 13.051 -2.678 7.545 1.00 73.69 473 ASP A C 1
ATOM 3559 O O . ASP A 1 473 ? 12.235 -3.574 7.738 1.00 73.69 473 ASP A O 1
ATOM 3563 N N . GLY A 1 474 ? 13.820 -2.661 6.448 1.00 76.94 474 GLY A N 1
ATOM 3564 C CA . GLY A 1 474 ? 13.763 -3.701 5.418 1.00 76.94 474 GLY A CA 1
ATOM 3565 C C . GLY A 1 474 ? 12.484 -3.703 4.581 1.00 76.94 474 GLY A C 1
ATOM 3566 O O . GLY A 1 474 ? 12.259 -4.661 3.849 1.00 76.94 474 GLY A O 1
ATOM 3567 N N . LYS A 1 475 ? 11.652 -2.659 4.644 1.00 79.88 475 LYS A N 1
ATOM 3568 C CA . LYS A 1 475 ? 10.435 -2.514 3.838 1.00 79.88 475 LYS A CA 1
ATOM 3569 C C . LYS A 1 475 ? 10.512 -1.307 2.909 1.00 79.88 475 LYS A C 1
ATOM 3571 O O . LYS A 1 475 ? 11.115 -0.283 3.232 1.00 79.88 475 LYS A O 1
ATOM 3576 N N . PHE A 1 476 ? 9.866 -1.414 1.754 1.00 80.44 476 PHE A N 1
ATOM 3577 C CA . PHE A 1 476 ? 9.644 -0.295 0.841 1.00 80.44 476 PHE A CA 1
ATOM 3578 C C . PHE A 1 476 ? 8.210 -0.310 0.314 1.00 80.44 476 PHE A C 1
ATOM 3580 O O . PHE A 1 476 ? 7.603 -1.366 0.130 1.00 80.44 476 PHE A O 1
ATOM 3587 N N . VAL A 1 477 ? 7.666 0.877 0.044 1.00 77.62 477 VAL A N 1
ATOM 3588 C CA . VAL A 1 477 ? 6.323 1.032 -0.522 1.00 77.62 477 VAL A CA 1
ATOM 3589 C C . VAL A 1 477 ? 6.382 1.973 -1.713 1.00 77.62 477 VAL A C 1
ATOM 3591 O O . VAL A 1 477 ? 6.804 3.121 -1.603 1.00 77.62 477 VAL A O 1
ATOM 3594 N N . PHE A 1 478 ? 5.920 1.488 -2.857 1.00 76.88 478 PHE A N 1
ATOM 3595 C CA . PHE A 1 478 ? 5.693 2.283 -4.051 1.00 76.88 478 PHE A CA 1
ATOM 3596 C C . PHE A 1 478 ? 4.195 2.477 -4.252 1.00 76.88 478 PHE A C 1
ATOM 3598 O O . PHE A 1 478 ? 3.455 1.507 -4.382 1.00 76.88 478 PHE A O 1
ATOM 3605 N N . SER A 1 479 ? 3.736 3.721 -4.344 1.00 71.44 479 SER A N 1
ATOM 3606 C CA . SER A 1 479 ? 2.341 4.034 -4.666 1.00 71.44 479 SER A CA 1
ATOM 3607 C C . SER A 1 479 ? 2.291 5.068 -5.784 1.00 71.44 479 SER A C 1
ATOM 3609 O O . SER A 1 479 ? 2.873 6.146 -5.662 1.00 71.44 479 SER A O 1
ATOM 3611 N N . LYS A 1 480 ? 1.589 4.757 -6.877 1.00 65.75 480 LYS A N 1
ATOM 3612 C CA . LYS A 1 480 ? 1.385 5.680 -7.999 1.00 65.75 480 LYS A CA 1
ATOM 3613 C C . LYS A 1 480 ? 0.011 5.495 -8.624 1.00 65.75 480 LYS A C 1
ATOM 3615 O O . LYS A 1 480 ? -0.198 4.497 -9.312 1.00 65.75 480 LYS A O 1
ATOM 3620 N N . SER A 1 481 ? -0.865 6.486 -8.428 1.00 63.38 481 SER A N 1
ATOM 3621 C CA . SER A 1 481 ? -2.249 6.634 -8.931 1.00 63.38 481 SER A CA 1
ATOM 3622 C C . SER A 1 481 ? -3.132 5.391 -8.764 1.00 63.38 481 SER A C 1
ATOM 3624 O O . SER A 1 481 ? -4.061 5.373 -7.971 1.00 63.38 481 SER A O 1
ATOM 3626 N N . ASN A 1 482 ? -2.811 4.344 -9.514 1.00 67.19 482 ASN A N 1
ATOM 3627 C CA . ASN A 1 482 ? -3.599 3.153 -9.748 1.00 67.19 482 ASN A CA 1
ATOM 3628 C C . ASN A 1 482 ? -2.865 1.877 -9.320 1.00 67.19 482 ASN A C 1
ATOM 3630 O O . ASN A 1 482 ? -3.448 0.806 -9.425 1.00 67.19 482 ASN A O 1
ATOM 3634 N N . VAL A 1 483 ? -1.601 1.958 -8.890 1.00 72.06 483 VAL A N 1
ATOM 3635 C CA . VAL A 1 483 ? -0.813 0.812 -8.415 1.00 72.06 483 VAL A CA 1
ATOM 3636 C C . VAL A 1 483 ? -0.154 1.105 -7.084 1.00 72.06 483 VAL A C 1
ATOM 3638 O O . VAL A 1 483 ? 0.329 2.210 -6.838 1.00 72.06 483 VAL A O 1
ATOM 3641 N N . GLU A 1 484 ? -0.108 0.072 -6.258 1.00 77.56 484 GLU A N 1
ATOM 3642 C CA . GLU A 1 484 ? 0.610 0.038 -4.996 1.00 77.56 484 GLU A CA 1
ATOM 3643 C C . GLU A 1 484 ? 1.434 -1.254 -4.949 1.00 77.56 484 GLU A C 1
ATOM 3645 O O . GLU A 1 484 ? 0.912 -2.329 -5.234 1.00 77.56 484 GLU A O 1
ATOM 3650 N N . ILE A 1 485 ? 2.726 -1.155 -4.649 1.00 81.12 485 ILE A N 1
ATOM 3651 C CA . ILE A 1 485 ? 3.649 -2.283 -4.502 1.00 81.12 485 ILE A CA 1
ATOM 3652 C C . ILE A 1 485 ? 4.295 -2.138 -3.136 1.00 81.12 485 ILE A C 1
ATOM 3654 O O . ILE A 1 485 ? 4.854 -1.091 -2.815 1.00 81.12 485 ILE A O 1
ATOM 3658 N N . ILE A 1 486 ? 4.214 -3.191 -2.344 1.00 82.62 486 ILE A N 1
ATOM 3659 C CA . ILE A 1 486 ? 4.791 -3.267 -1.008 1.00 82.62 486 ILE A CA 1
ATOM 3660 C C . ILE A 1 486 ? 5.820 -4.382 -1.063 1.00 82.62 486 ILE A C 1
ATOM 3662 O O . ILE A 1 486 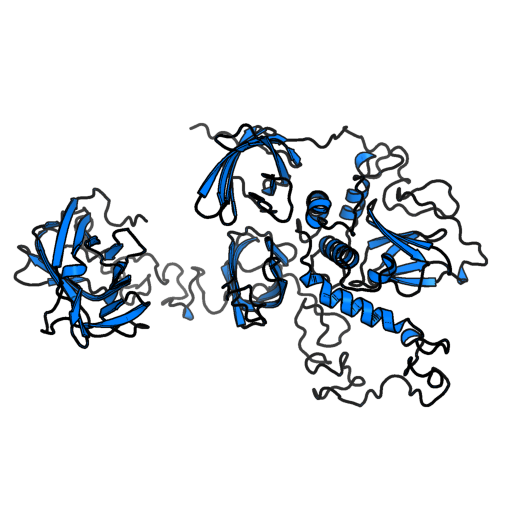? 5.498 -5.468 -1.548 1.00 82.62 486 ILE A O 1
ATOM 3666 N N . GLY A 1 487 ? 7.040 -4.107 -0.616 1.00 84.94 487 GLY A N 1
ATOM 3667 C CA . GLY A 1 487 ? 8.129 -5.073 -0.582 1.00 84.94 487 GLY A CA 1
ATOM 3668 C C . GLY A 1 487 ? 8.790 -5.156 0.779 1.00 84.94 487 GLY A C 1
ATOM 3669 O O . GLY A 1 487 ? 8.958 -4.137 1.447 1.00 84.94 487 GLY A O 1
ATOM 3670 N N . THR A 1 488 ? 9.201 -6.365 1.138 1.00 85.31 488 THR A N 1
ATOM 3671 C CA . THR A 1 488 ? 9.966 -6.692 2.338 1.00 85.31 488 THR A CA 1
ATOM 3672 C C . THR A 1 488 ? 11.213 -7.463 1.917 1.00 85.31 488 THR A C 1
ATOM 3674 O O . THR A 1 488 ? 11.133 -8.447 1.180 1.00 85.31 488 THR A O 1
ATOM 3677 N N . PHE A 1 489 ? 12.379 -7.022 2.378 1.00 85.31 489 PHE A N 1
ATOM 3678 C CA . PHE A 1 489 ? 13.636 -7.750 2.246 1.00 85.31 489 PHE A CA 1
ATOM 3679 C C . PHE A 1 489 ? 13.679 -8.842 3.315 1.00 85.31 489 PHE A C 1
ATOM 3681 O O . PHE A 1 489 ? 13.727 -8.560 4.511 1.00 85.31 489 PHE A O 1
ATOM 3688 N N . THR A 1 490 ? 13.631 -10.095 2.874 1.00 80.19 490 THR A N 1
ATOM 3689 C CA . THR A 1 490 ? 13.606 -11.280 3.742 1.00 80.19 490 THR A CA 1
ATOM 3690 C C . THR A 1 490 ? 15.013 -11.748 4.111 1.00 80.19 490 THR A C 1
ATOM 3692 O O . THR A 1 490 ? 15.212 -12.433 5.111 1.00 80.19 490 THR A O 1
ATOM 3695 N N . SER A 1 491 ? 16.009 -11.356 3.314 1.00 80.00 491 SER A N 1
ATOM 3696 C CA . SER A 1 491 ? 17.433 -11.514 3.600 1.00 80.00 491 SER A CA 1
ATOM 3697 C C . SER A 1 491 ? 18.238 -10.441 2.860 1.00 80.00 491 SER A C 1
ATOM 3699 O O . SER A 1 491 ? 17.674 -9.627 2.129 1.00 80.00 491 SER A O 1
ATOM 3701 N N . ALA A 1 492 ? 19.567 -10.459 2.997 1.00 79.62 492 ALA A N 1
ATOM 3702 C CA . ALA A 1 492 ? 20.434 -9.587 2.206 1.00 79.62 492 ALA A CA 1
ATOM 3703 C C . ALA A 1 492 ? 20.191 -9.735 0.690 1.00 79.62 492 ALA A C 1
ATOM 3705 O O . ALA A 1 492 ? 20.364 -8.756 -0.029 1.00 79.62 492 ALA A O 1
ATOM 3706 N N . ALA A 1 493 ? 19.748 -10.914 0.219 1.00 83.25 493 ALA A N 1
ATOM 3707 C CA . ALA A 1 493 ? 19.624 -11.231 -1.204 1.00 83.25 493 ALA A CA 1
ATOM 3708 C C . ALA A 1 493 ? 18.231 -11.694 -1.682 1.00 83.25 493 ALA A C 1
ATOM 3710 O O . ALA A 1 493 ? 18.048 -12.016 -2.859 1.00 83.25 493 ALA A O 1
ATOM 3711 N N . GLU A 1 494 ? 17.233 -11.720 -0.798 1.00 87.19 494 GLU A N 1
ATOM 3712 C CA . GLU A 1 494 ? 15.864 -12.127 -1.126 1.00 87.19 494 GLU A CA 1
ATOM 3713 C C . GLU A 1 494 ? 14.850 -11.088 -0.645 1.00 87.19 494 GLU A C 1
ATOM 3715 O O . GLU A 1 494 ? 15.015 -10.471 0.408 1.00 87.19 494 GLU A O 1
ATOM 3720 N N . ALA A 1 495 ? 13.821 -10.867 -1.459 1.00 88.81 495 ALA A N 1
ATOM 3721 C CA . ALA A 1 495 ? 12.735 -9.950 -1.179 1.00 88.81 495 ALA A CA 1
ATOM 3722 C C . ALA A 1 495 ? 11.423 -10.547 -1.683 1.00 88.81 495 ALA A C 1
ATOM 3724 O O . ALA A 1 495 ? 11.370 -11.214 -2.720 1.00 88.81 495 ALA A O 1
ATOM 3725 N N . ASN A 1 496 ? 10.344 -10.288 -0.967 1.00 87.88 496 ASN A N 1
ATOM 3726 C CA . ASN A 1 496 ? 9.000 -10.647 -1.381 1.00 87.88 496 ASN A CA 1
ATOM 3727 C C . ASN A 1 496 ? 8.068 -9.457 -1.170 1.00 87.88 496 ASN A C 1
ATOM 3729 O O . ASN A 1 496 ? 8.462 -8.417 -0.640 1.00 87.88 496 ASN A O 1
ATOM 3733 N N . GLY A 1 497 ? 6.832 -9.580 -1.628 1.00 86.56 497 GLY A N 1
ATOM 3734 C CA . GLY A 1 497 ? 5.883 -8.514 -1.409 1.00 86.56 497 GLY A CA 1
ATOM 3735 C C . GLY A 1 497 ? 4.517 -8.750 -2.008 1.00 86.56 497 GLY A C 1
ATOM 3736 O O . GLY A 1 497 ? 4.192 -9.826 -2.516 1.00 86.56 497 GLY A O 1
ATOM 3737 N N . THR A 1 498 ? 3.706 -7.702 -1.943 1.00 84.06 498 THR A N 1
ATOM 3738 C CA . THR A 1 498 ? 2.366 -7.657 -2.523 1.00 84.06 498 THR A CA 1
ATOM 3739 C C . THR A 1 498 ? 2.261 -6.525 -3.529 1.00 84.06 498 THR A C 1
ATOM 3741 O O . THR A 1 498 ? 2.976 -5.524 -3.457 1.00 84.06 498 THR A O 1
ATOM 3744 N N . TRP A 1 499 ? 1.375 -6.695 -4.499 1.00 83.88 499 TRP A N 1
ATOM 3745 C CA . TRP A 1 499 ? 1.028 -5.658 -5.455 1.00 83.88 499 TRP A CA 1
ATOM 3746 C C . TRP A 1 499 ? -0.491 -5.519 -5.525 1.00 83.88 499 TRP A C 1
ATOM 3748 O O . TRP A 1 499 ? -1.227 -6.494 -5.376 1.00 83.88 499 TRP A O 1
ATOM 3758 N N . PHE A 1 500 ? -0.954 -4.298 -5.763 1.00 79.31 500 PHE A N 1
ATOM 3759 C CA . PHE A 1 500 ? -2.353 -3.937 -5.941 1.00 79.31 500 PHE A CA 1
ATOM 3760 C C . PHE A 1 500 ? -2.484 -3.030 -7.160 1.00 79.31 500 PHE A C 1
ATOM 3762 O O . PHE A 1 500 ? -1.629 -2.186 -7.420 1.00 79.31 500 PHE A O 1
ATOM 3769 N N . TYR A 1 501 ? -3.581 -3.185 -7.891 1.00 76.81 501 TYR A N 1
ATOM 3770 C CA . TYR A 1 501 ? -3.935 -2.366 -9.039 1.00 76.81 501 TYR A CA 1
ATOM 3771 C C . TYR A 1 501 ? -5.418 -2.012 -9.011 1.00 76.81 501 TYR A C 1
ATOM 3773 O O . TYR A 1 501 ? -6.266 -2.850 -8.697 1.00 76.81 501 TYR A O 1
ATOM 3781 N N . GLN A 1 502 ? -5.738 -0.787 -9.401 1.00 71.81 502 GLN A N 1
ATOM 3782 C CA . GLN A 1 502 ? -7.093 -0.313 -9.616 1.00 71.81 502 GLN A CA 1
ATOM 3783 C C . GLN A 1 502 ? -7.140 0.573 -10.860 1.00 71.81 502 GLN A C 1
ATOM 3785 O O . GLN A 1 502 ? -6.421 1.557 -10.963 1.00 71.81 502 GLN A O 1
ATOM 3790 N N . ASN A 1 503 ? -8.024 0.257 -11.798 1.00 65.25 503 ASN A N 1
ATOM 3791 C CA . ASN A 1 503 ? -8.280 1.056 -12.985 1.00 65.25 503 ASN A CA 1
ATOM 3792 C C . ASN A 1 503 ? -9.727 1.516 -13.014 1.00 65.25 503 ASN A C 1
ATOM 3794 O O . ASN A 1 503 ? -10.621 0.754 -13.380 1.00 65.25 503 ASN A O 1
ATOM 3798 N N . ASP A 1 504 ? -9.934 2.790 -12.709 1.00 57.06 504 ASP A N 1
ATOM 3799 C CA . ASP A 1 504 ? -11.266 3.390 -12.702 1.00 57.06 504 ASP A CA 1
ATOM 3800 C C . ASP A 1 504 ? -11.884 3.500 -14.108 1.00 57.06 504 ASP A C 1
ATOM 3802 O O . ASP A 1 504 ? -13.104 3.542 -14.244 1.00 57.06 504 ASP A O 1
ATOM 3806 N N . VAL A 1 505 ? -11.070 3.493 -15.175 1.00 52.47 505 VAL A N 1
ATOM 3807 C CA . VAL A 1 505 ? -11.550 3.534 -16.571 1.00 52.47 505 VAL A CA 1
ATOM 3808 C C . VAL A 1 505 ? -12.139 2.187 -16.997 1.00 52.47 505 VAL A C 1
ATOM 3810 O O . VAL A 1 505 ? -13.108 2.148 -17.756 1.00 52.47 505 VAL A O 1
ATOM 3813 N N . CYS A 1 506 ? -11.562 1.087 -16.507 1.00 49.28 506 CYS A N 1
ATOM 3814 C CA . CYS A 1 506 ? -11.963 -0.275 -16.867 1.00 49.28 506 CYS A CA 1
ATOM 3815 C C . CYS A 1 506 ? -12.754 -1.003 -15.768 1.00 49.28 506 CYS A C 1
ATOM 3817 O O . CYS A 1 506 ? -13.120 -2.156 -15.982 1.00 49.28 506 CYS A O 1
ATOM 3819 N N . GLU A 1 507 ? -12.959 -0.381 -14.600 1.00 57.62 507 GLU A N 1
ATOM 3820 C CA . GLU A 1 507 ? -13.430 -1.025 -13.355 1.00 57.62 507 GLU A CA 1
ATOM 3821 C C . GLU A 1 507 ? -12.574 -2.241 -12.929 1.00 57.62 507 GLU A C 1
ATOM 3823 O O . GLU A 1 507 ? -12.973 -3.051 -12.092 1.00 57.62 507 GLU A O 1
ATOM 3828 N N . GLY A 1 508 ? -11.376 -2.378 -13.505 1.00 60.78 508 GLY A N 1
ATOM 3829 C CA . GLY A 1 508 ? -10.485 -3.509 -13.284 1.00 60.78 508 GLY A CA 1
ATOM 3830 C C . GLY A 1 508 ? -9.707 -3.332 -11.990 1.00 60.78 508 GLY A C 1
ATOM 3831 O O . GLY A 1 508 ? -9.072 -2.299 -11.790 1.00 60.78 508 GLY A O 1
ATOM 3832 N N . LYS A 1 509 ? -9.726 -4.342 -11.122 1.00 70.81 509 LYS A N 1
ATOM 3833 C CA . LYS A 1 509 ? -8.896 -4.397 -9.915 1.00 70.81 509 LYS A CA 1
ATOM 3834 C C . LYS A 1 509 ? -8.050 -5.662 -9.937 1.00 70.81 509 LYS A C 1
ATOM 3836 O O . LYS A 1 509 ? -8.491 -6.696 -10.436 1.00 70.81 509 LYS A O 1
ATOM 3841 N N . GLY A 1 510 ? -6.838 -5.571 -9.410 1.00 71.38 510 GLY A N 1
ATOM 3842 C CA . GLY A 1 510 ? -5.910 -6.689 -9.309 1.00 71.38 510 GLY A CA 1
ATOM 3843 C C . GLY A 1 510 ? -5.158 -6.646 -7.991 1.00 71.38 510 GLY A C 1
ATOM 3844 O O . GLY A 1 510 ? -4.939 -5.574 -7.431 1.00 71.38 510 GLY A O 1
ATOM 3845 N N . LYS A 1 511 ? -4.780 -7.821 -7.504 1.00 79.44 511 LYS A N 1
ATOM 3846 C CA . LYS A 1 511 ? -3.837 -7.987 -6.407 1.00 79.44 511 LYS A CA 1
ATOM 3847 C C . LYS A 1 511 ? -3.088 -9.295 -6.585 1.00 79.44 511 LYS A C 1
ATOM 3849 O O . LYS A 1 511 ? -3.611 -10.203 -7.236 1.00 79.44 511 LYS A O 1
ATOM 3854 N N . GLY A 1 512 ? -1.924 -9.387 -5.970 1.00 79.94 512 GLY A N 1
ATOM 3855 C CA . GLY A 1 512 ? -1.138 -10.607 -5.950 1.00 79.94 512 GLY A CA 1
ATOM 3856 C C . GLY A 1 512 ? 0.125 -10.451 -5.123 1.00 79.94 512 GLY A C 1
ATOM 3857 O O . GLY A 1 512 ? 0.345 -9.424 -4.472 1.00 79.94 512 GLY A O 1
ATOM 3858 N N . THR A 1 513 ? 0.955 -11.484 -5.153 1.00 85.50 513 THR A N 1
ATOM 3859 C CA . THR A 1 513 ? 2.273 -11.494 -4.513 1.00 85.50 513 THR A CA 1
ATOM 3860 C C . THR A 1 513 ? 3.384 -11.446 -5.550 1.00 85.50 513 THR A C 1
ATOM 3862 O O . THR A 1 513 ? 3.172 -11.662 -6.746 1.00 85.50 513 THR A O 1
ATOM 3865 N N . TRP A 1 514 ? 4.588 -11.123 -5.102 1.00 88.88 514 TRP A N 1
ATOM 3866 C CA . TRP A 1 514 ? 5.788 -11.203 -5.917 1.00 88.88 514 TRP A CA 1
ATOM 3867 C C . TRP A 1 514 ? 6.976 -11.643 -5.075 1.00 88.88 514 TRP A C 1
ATOM 3869 O O . TRP A 1 514 ? 6.999 -11.474 -3.856 1.00 88.88 514 TRP A O 1
ATOM 3879 N N . THR A 1 515 ? 7.968 -12.211 -5.749 1.00 90.00 515 THR A N 1
ATOM 3880 C CA . THR A 1 515 ? 9.261 -12.566 -5.161 1.00 90.00 515 THR A CA 1
ATOM 3881 C C . THR A 1 515 ? 10.359 -12.055 -6.071 1.00 90.00 515 THR A C 1
ATOM 3883 O O . THR A 1 515 ? 10.235 -12.181 -7.290 1.00 90.00 515 THR A O 1
ATOM 3886 N N . ALA A 1 516 ? 11.426 -11.523 -5.493 1.00 90.19 516 ALA A N 1
ATOM 3887 C CA . ALA A 1 516 ? 12.625 -11.112 -6.197 1.00 90.19 516 ALA A CA 1
ATOM 3888 C C . ALA A 1 516 ? 13.863 -11.595 -5.447 1.00 90.19 516 ALA A C 1
ATOM 3890 O O . ALA A 1 516 ? 13.870 -11.735 -4.223 1.00 90.19 516 ALA A O 1
ATOM 3891 N N . LYS A 1 517 ? 14.924 -11.835 -6.202 1.00 88.06 517 LYS A N 1
ATOM 3892 C CA . LYS A 1 517 ? 16.246 -12.115 -5.659 1.00 88.06 517 LYS A CA 1
ATOM 3893 C C . LYS A 1 517 ? 17.248 -11.190 -6.318 1.00 88.06 517 LYS A C 1
ATOM 3895 O O . LYS A 1 517 ? 17.050 -10.749 -7.455 1.00 88.06 517 LYS A O 1
ATOM 3900 N N . THR A 1 518 ? 18.327 -10.926 -5.608 1.00 81.94 518 THR A N 1
ATOM 3901 C CA . THR A 1 518 ? 19.560 -10.439 -6.216 1.00 81.94 518 THR A CA 1
ATOM 3902 C C . THR A 1 518 ? 20.554 -11.590 -6.281 1.00 81.94 518 THR A C 1
ATOM 3904 O O . THR A 1 518 ? 20.496 -12.532 -5.489 1.00 81.94 518 THR A O 1
ATOM 3907 N N . THR A 1 519 ? 21.442 -11.551 -7.262 1.00 60.72 519 THR A N 1
ATOM 3908 C CA . THR A 1 519 ? 22.429 -12.606 -7.508 1.00 60.72 519 THR A CA 1
ATOM 3909 C C . THR A 1 519 ? 23.769 -12.350 -6.827 1.00 60.72 519 THR A C 1
ATOM 3911 O O . THR A 1 519 ? 24.749 -12.990 -7.194 1.00 60.72 519 THR A O 1
ATOM 3914 N N . ALA A 1 520 ? 23.838 -11.493 -5.805 1.00 49.91 520 ALA A N 1
ATOM 3915 C CA . ALA A 1 520 ? 25.069 -11.305 -5.033 1.00 49.91 520 ALA A CA 1
ATOM 3916 C C . ALA A 1 520 ? 25.318 -12.474 -4.057 1.00 49.91 520 ALA A C 1
ATOM 3918 O O . ALA A 1 520 ? 25.059 -12.379 -2.859 1.00 49.91 520 ALA A O 1
ATOM 3919 N N . ASP A 1 521 ? 25.659 -13.628 -4.626 1.00 50.75 521 ASP A N 1
ATOM 3920 C CA . ASP A 1 521 ? 26.852 -14.436 -4.329 1.00 50.75 521 ASP A CA 1
ATOM 3921 C C . ASP A 1 521 ? 26.701 -15.808 -5.006 1.00 50.75 521 ASP A C 1
ATOM 3923 O O . ASP A 1 521 ? 26.651 -16.875 -4.387 1.00 50.75 521 ASP A O 1
ATOM 3927 N N . ALA A 1 522 ? 26.641 -15.788 -6.334 1.00 44.78 522 ALA A N 1
ATOM 3928 C CA . ALA A 1 522 ? 27.208 -16.873 -7.114 1.00 44.78 522 ALA A CA 1
ATOM 3929 C C . ALA A 1 522 ? 28.259 -16.249 -8.034 1.00 44.78 522 ALA A C 1
ATOM 3931 O O . ALA A 1 522 ? 27.945 -15.884 -9.155 1.00 44.78 522 ALA A O 1
ATOM 3932 N N . SER A 1 523 ? 29.485 -16.140 -7.507 1.00 58.53 523 SER A N 1
ATOM 3933 C CA . SER A 1 523 ? 30.706 -15.850 -8.267 1.00 58.53 523 SER A CA 1
ATOM 3934 C C . SER A 1 523 ? 30.760 -14.440 -8.871 1.00 58.53 523 SER A C 1
ATOM 3936 O O . SER A 1 523 ? 30.693 -14.337 -10.073 1.00 58.53 523 SER A O 1
ATOM 3938 N N . ASP A 1 524 ? 30.823 -13.373 -8.069 1.00 65.31 524 ASP A N 1
ATOM 3939 C CA . ASP A 1 524 ? 31.512 -12.125 -8.472 1.00 65.31 524 ASP A CA 1
ATOM 3940 C C . ASP A 1 524 ? 32.634 -11.955 -7.440 1.00 65.31 524 ASP A C 1
ATOM 3942 O O . ASP A 1 524 ? 32.466 -11.312 -6.398 1.00 65.31 524 ASP A O 1
ATOM 3946 N N . ALA A 1 525 ? 33.710 -12.738 -7.590 1.00 69.56 525 ALA A N 1
ATOM 3947 C CA . ALA A 1 525 ? 34.694 -12.889 -6.515 1.00 69.56 525 ALA A CA 1
ATOM 3948 C C . ALA A 1 525 ? 35.623 -11.673 -6.357 1.00 69.56 525 ALA A C 1
ATOM 3950 O O . ALA A 1 525 ? 36.432 -11.645 -5.418 1.00 69.56 525 ALA A O 1
ATOM 3951 N N . ASP A 1 526 ? 35.508 -10.679 -7.233 1.00 70.25 526 ASP A N 1
ATOM 3952 C CA . ASP A 1 526 ? 36.348 -9.489 -7.255 1.00 70.25 526 ASP A CA 1
ATOM 3953 C C . ASP A 1 526 ? 35.589 -8.154 -7.137 1.00 70.25 526 ASP A C 1
ATOM 3955 O O . ASP A 1 526 ? 36.200 -7.158 -6.728 1.00 70.25 526 ASP A O 1
ATOM 3959 N N . GLY A 1 527 ? 34.267 -8.160 -7.318 1.00 72.56 527 GLY A N 1
ATOM 3960 C CA . GLY A 1 527 ? 33.358 -7.067 -7.000 1.00 72.56 527 GLY A CA 1
ATOM 3961 C C . GLY A 1 527 ? 33.216 -6.017 -8.099 1.00 72.56 527 GLY A C 1
ATOM 3962 O O . GLY A 1 527 ? 32.998 -4.842 -7.769 1.00 72.56 527 GLY A O 1
ATOM 3963 N N . ASP A 1 528 ? 33.361 -6.395 -9.369 1.00 70.56 528 ASP A N 1
ATOM 3964 C CA . ASP A 1 528 ? 33.170 -5.491 -10.510 1.00 70.56 528 ASP A CA 1
ATOM 3965 C C . ASP A 1 528 ? 31.729 -5.433 -11.053 1.00 70.56 528 ASP A C 1
ATOM 3967 O O . ASP A 1 528 ? 31.393 -4.546 -11.851 1.00 70.56 528 ASP A O 1
ATOM 3971 N N . GLY A 1 529 ? 30.844 -6.289 -10.535 1.00 72.62 529 GLY A N 1
ATOM 3972 C CA . GLY A 1 529 ? 29.430 -6.334 -10.889 1.00 72.62 529 GLY A CA 1
ATOM 3973 C C . GLY A 1 529 ? 29.079 -7.334 -11.991 1.00 72.62 529 GLY A C 1
ATOM 3974 O O . GLY A 1 529 ? 27.913 -7.359 -12.407 1.00 72.62 529 GLY A O 1
ATOM 3975 N N . PHE A 1 530 ? 30.029 -8.153 -12.450 1.00 71.06 530 PHE A N 1
ATOM 3976 C CA . PHE A 1 530 ? 29.797 -9.262 -13.368 1.00 71.06 530 PHE A CA 1
ATOM 3977 C C . PHE A 1 530 ? 30.182 -10.598 -12.725 1.00 71.06 530 PHE A C 1
ATOM 3979 O O . PHE A 1 530 ? 31.056 -10.687 -11.882 1.00 71.06 530 PHE A O 1
ATOM 3986 N N . THR A 1 531 ? 29.462 -11.653 -13.104 1.00 78.81 531 THR A N 1
ATOM 3987 C CA . THR A 1 531 ? 29.738 -13.024 -12.657 1.00 78.81 531 THR A CA 1
ATOM 3988 C C . THR A 1 531 ? 30.199 -13.891 -13.816 1.00 78.81 531 THR A C 1
ATOM 3990 O O . THR A 1 531 ? 29.868 -13.638 -14.987 1.00 78.81 531 THR A O 1
ATOM 3993 N N . LYS A 1 532 ? 30.850 -15.012 -13.509 1.00 76.62 532 LYS A N 1
ATOM 3994 C CA . LYS A 1 532 ? 31.221 -16.022 -14.506 1.00 76.62 532 LYS A CA 1
ATOM 3995 C C . LYS A 1 532 ? 30.036 -16.500 -15.351 1.00 76.62 532 LYS A C 1
ATOM 3997 O O . LYS A 1 532 ? 30.173 -16.737 -16.554 1.00 76.62 532 LYS A O 1
ATOM 4002 N N . GLU A 1 533 ? 28.855 -16.650 -14.753 1.00 70.69 533 GLU A N 1
ATOM 4003 C CA . GLU A 1 533 ? 27.619 -17.001 -15.462 1.00 70.69 533 GLU A CA 1
ATOM 4004 C C . GLU A 1 533 ? 27.090 -15.870 -16.366 1.00 70.69 533 GLU A C 1
ATOM 4006 O O . GLU A 1 533 ? 26.372 -16.151 -17.332 1.00 70.69 533 GLU A O 1
ATOM 4011 N N . GLN A 1 534 ? 27.451 -14.613 -16.088 1.00 70.88 534 GLN A N 1
ATOM 4012 C CA . GLN A 1 534 ? 27.103 -13.422 -16.877 1.00 70.88 534 GLN A CA 1
ATOM 4013 C C . GLN A 1 534 ? 28.132 -13.079 -17.965 1.00 70.88 534 GLN A C 1
ATOM 4015 O O . GLN A 1 534 ? 27.891 -12.169 -18.760 1.00 70.88 534 GLN A O 1
ATOM 4020 N N . GLY A 1 535 ? 29.215 -13.852 -18.069 1.00 74.31 535 GLY A N 1
ATOM 4021 C CA . GLY A 1 535 ? 30.211 -13.728 -19.131 1.00 74.31 535 GLY A CA 1
ATOM 4022 C C . GLY A 1 535 ? 31.579 -13.242 -18.668 1.00 74.31 535 GLY A C 1
ATOM 4023 O O . GLY A 1 535 ? 32.429 -13.049 -19.533 1.00 74.31 535 GLY A O 1
ATOM 4024 N N . ASP A 1 536 ? 31.799 -13.085 -17.359 1.00 86.25 536 ASP A N 1
ATOM 4025 C CA . ASP A 1 536 ? 33.123 -12.800 -16.814 1.00 86.25 536 ASP A CA 1
ATOM 4026 C C . ASP A 1 536 ? 34.080 -13.986 -17.032 1.00 86.25 536 ASP A C 1
ATOM 4028 O O . ASP A 1 536 ? 33.824 -15.151 -16.693 1.00 86.25 536 ASP A O 1
ATOM 4032 N N . CYS A 1 537 ? 35.181 -13.679 -17.705 1.00 87.56 537 CYS A N 1
ATOM 4033 C CA . CYS A 1 537 ? 36.212 -14.609 -18.100 1.00 87.56 537 CYS A CA 1
ATOM 4034 C C . CYS A 1 537 ? 37.310 -14.785 -17.033 1.00 87.56 537 CYS A C 1
ATOM 4036 O O . CYS A 1 537 ? 37.976 -15.831 -17.064 1.00 87.56 537 CYS A O 1
ATOM 4038 N N . ASP A 1 538 ? 37.456 -13.863 -16.073 1.00 83.06 538 ASP A N 1
ATOM 4039 C CA . ASP A 1 538 ? 38.333 -13.976 -14.898 1.00 83.06 538 ASP A CA 1
ATOM 4040 C C . ASP A 1 538 ? 37.737 -13.298 -13.654 1.00 83.06 538 ASP A C 1
ATOM 4042 O O . ASP A 1 538 ? 38.250 -12.297 -13.172 1.00 83.06 538 ASP A O 1
ATOM 4046 N N . ASP A 1 539 ? 36.760 -13.997 -13.082 1.00 82.06 539 ASP A N 1
ATOM 4047 C CA . ASP A 1 539 ? 35.987 -13.711 -11.861 1.00 82.06 539 ASP A CA 1
ATOM 4048 C C . ASP A 1 539 ? 36.784 -13.545 -10.548 1.00 82.06 539 ASP A C 1
ATOM 4050 O O . ASP A 1 539 ? 36.284 -13.796 -9.455 1.00 82.06 539 ASP A O 1
ATOM 4054 N N . THR A 1 540 ? 38.086 -13.284 -10.626 1.00 81.81 540 THR A N 1
ATOM 4055 C CA . THR A 1 540 ? 38.962 -13.014 -9.479 1.00 81.81 540 THR A CA 1
ATOM 4056 C C . THR A 1 540 ? 39.773 -11.727 -9.638 1.00 81.81 540 THR A C 1
ATOM 4058 O O . THR A 1 540 ? 40.637 -11.435 -8.798 1.00 81.81 540 THR A O 1
ATOM 4061 N N . ASN A 1 541 ? 39.520 -10.970 -10.702 1.00 79.56 541 ASN A N 1
ATOM 4062 C CA . ASN A 1 541 ? 40.184 -9.738 -11.062 1.00 79.56 541 ASN A CA 1
ATOM 4063 C C . ASN A 1 541 ? 39.175 -8.668 -11.553 1.00 79.56 541 ASN A C 1
ATOM 4065 O O . ASN A 1 541 ? 38.801 -8.701 -12.719 1.00 79.56 541 ASN A O 1
ATOM 4069 N N . PRO A 1 542 ? 38.901 -7.609 -10.763 1.00 85.50 542 PRO A N 1
ATOM 4070 C CA . PRO A 1 542 ? 37.802 -6.664 -11.022 1.00 85.50 542 PRO A CA 1
ATOM 4071 C C . PRO A 1 542 ? 38.061 -5.689 -12.187 1.00 85.50 542 PRO A C 1
ATOM 4073 O O . PRO A 1 542 ? 37.330 -4.724 -12.407 1.00 85.50 542 PRO A O 1
ATOM 4076 N N . ASP A 1 543 ? 39.187 -5.871 -12.877 1.00 86.31 543 ASP A N 1
ATOM 4077 C CA . ASP A 1 543 ? 39.549 -5.161 -14.099 1.00 86.31 543 ASP A CA 1
ATOM 4078 C C . ASP A 1 543 ? 39.245 -6.014 -15.357 1.00 86.31 543 ASP A C 1
ATOM 4080 O O . ASP A 1 543 ? 39.592 -5.589 -16.462 1.00 86.31 543 ASP A O 1
ATOM 4084 N N . VAL A 1 544 ? 38.647 -7.207 -15.207 1.00 89.06 544 VAL A N 1
ATOM 4085 C CA . VAL A 1 544 ? 38.327 -8.163 -16.281 1.00 89.06 544 VAL A CA 1
ATOM 4086 C C . VAL A 1 544 ? 36.849 -8.552 -16.199 1.00 89.06 544 VAL A C 1
ATOM 4088 O O . VAL A 1 544 ? 36.482 -9.362 -15.374 1.00 89.06 544 VAL A O 1
ATOM 4091 N N . TYR A 1 545 ? 36.010 -8.001 -17.074 1.00 87.88 545 TYR A N 1
ATOM 4092 C CA . TYR A 1 545 ? 34.568 -8.257 -17.125 1.00 87.88 545 TYR A CA 1
ATOM 4093 C C . TYR A 1 545 ? 33.969 -7.857 -18.481 1.00 87.88 545 TYR A C 1
ATOM 4095 O O . TYR A 1 545 ? 34.546 -7.033 -19.190 1.00 87.88 545 TYR A O 1
ATOM 4103 N N . PRO A 1 546 ? 32.767 -8.341 -18.859 1.00 89.06 546 PRO A N 1
ATOM 4104 C CA . PRO A 1 546 ? 32.096 -7.946 -20.095 1.00 89.06 546 PRO A CA 1
ATOM 4105 C C . PRO A 1 546 ? 31.988 -6.424 -20.287 1.00 89.06 546 PRO A C 1
ATOM 4107 O O . PRO A 1 546 ? 31.187 -5.744 -19.644 1.00 89.06 546 PRO A O 1
ATOM 4110 N N . GLY A 1 547 ? 32.756 -5.888 -21.240 1.00 77.56 547 GLY A N 1
ATOM 4111 C CA . GLY A 1 547 ? 32.810 -4.450 -21.531 1.00 77.56 547 GLY A CA 1
ATOM 4112 C C . GLY A 1 547 ? 33.817 -3.637 -20.705 1.00 77.56 547 GLY A C 1
ATOM 4113 O O . GLY A 1 547 ? 33.751 -2.402 -20.747 1.00 77.56 547 GLY A O 1
ATOM 4114 N N . ALA A 1 548 ? 34.738 -4.286 -19.981 1.00 83.50 548 ALA A N 1
ATOM 4115 C CA . ALA A 1 548 ? 35.866 -3.624 -19.329 1.00 83.50 548 ALA A CA 1
ATOM 4116 C C . ALA A 1 548 ? 36.779 -2.902 -20.336 1.00 83.50 548 ALA A C 1
ATOM 4118 O O . ALA A 1 548 ? 36.729 -3.101 -21.548 1.00 83.50 548 ALA A O 1
ATOM 4119 N N . SER A 1 549 ? 37.628 -2.002 -19.836 1.00 84.44 549 SER A N 1
ATOM 4120 C CA . SER A 1 549 ? 38.600 -1.316 -20.693 1.00 84.44 549 SER A CA 1
ATOM 4121 C C . SER A 1 549 ? 39.825 -2.189 -20.948 1.00 84.44 549 SER A C 1
ATOM 4123 O O . SER A 1 549 ? 40.630 -2.411 -20.050 1.00 84.44 549 SER A O 1
ATOM 4125 N N . GLU A 1 550 ? 40.008 -2.581 -22.203 1.00 80.69 550 GLU A N 1
ATOM 4126 C CA . GLU A 1 550 ? 41.153 -3.364 -22.663 1.00 80.69 550 GLU A CA 1
ATOM 4127 C C . GLU A 1 550 ? 42.520 -2.670 -22.471 1.00 80.69 550 GLU A C 1
ATOM 4129 O O . GLU A 1 550 ? 42.718 -1.498 -22.834 1.00 80.69 550 GLU A O 1
ATOM 4134 N N . ILE A 1 551 ? 43.513 -3.422 -21.979 1.00 79.31 551 ILE A N 1
ATOM 4135 C CA . ILE A 1 551 ? 44.920 -3.002 -21.915 1.00 79.31 551 ILE A CA 1
ATOM 4136 C C . ILE A 1 551 ? 45.680 -3.650 -23.064 1.00 79.31 551 ILE A C 1
ATOM 4138 O O . ILE A 1 551 ? 46.248 -4.731 -22.961 1.00 79.31 551 ILE A O 1
ATOM 4142 N N . ALA A 1 552 ? 45.790 -2.901 -24.155 1.00 71.94 552 ALA A N 1
ATOM 4143 C CA . ALA A 1 552 ? 46.175 -3.496 -25.418 1.00 71.94 552 ALA A CA 1
ATOM 4144 C C . ALA A 1 552 ? 47.520 -4.279 -25.418 1.00 71.94 552 ALA A C 1
ATOM 4146 O O . ALA A 1 552 ? 48.608 -3.704 -25.215 1.00 71.94 552 ALA A O 1
ATOM 4147 N N . GLY A 1 553 ? 47.448 -5.575 -25.747 1.00 72.75 553 GLY A N 1
ATOM 4148 C CA . GLY A 1 553 ? 48.538 -6.522 -25.981 1.00 72.75 553 GLY A CA 1
ATOM 4149 C C . GLY A 1 553 ? 49.357 -6.858 -24.745 1.00 72.75 553 GLY A C 1
ATOM 4150 O O . GLY A 1 553 ? 50.576 -7.066 -24.853 1.00 72.75 553 GLY A O 1
ATOM 4151 N N . ASP A 1 554 ? 48.718 -6.857 -23.580 1.00 80.19 554 ASP A N 1
ATOM 4152 C CA . ASP A 1 554 ? 49.265 -7.453 -22.365 1.00 80.19 554 ASP A CA 1
ATOM 4153 C C . ASP A 1 554 ? 48.985 -8.967 -22.259 1.00 80.19 554 ASP A C 1
ATOM 4155 O O . ASP A 1 554 ? 49.601 -9.647 -21.432 1.00 80.19 554 ASP A O 1
ATOM 4159 N N . GLY A 1 555 ? 48.192 -9.518 -23.184 1.00 81.56 555 GLY A N 1
ATOM 4160 C CA . GLY A 1 555 ? 47.839 -10.931 -23.268 1.00 81.56 555 GLY A CA 1
ATOM 4161 C C . GLY A 1 555 ? 46.602 -11.312 -22.459 1.00 81.56 555 GLY A C 1
ATOM 4162 O O . GLY A 1 555 ? 46.331 -12.512 -22.359 1.00 81.56 555 GLY A O 1
ATOM 4163 N N . ILE A 1 556 ? 45.908 -10.341 -21.865 1.00 82.56 556 ILE A N 1
ATOM 4164 C CA . ILE A 1 556 ? 44.698 -10.522 -21.065 1.00 82.56 556 ILE A CA 1
ATOM 4165 C C . ILE A 1 556 ? 43.526 -9.948 -21.873 1.00 82.56 556 ILE A C 1
ATOM 4167 O O . ILE A 1 556 ? 43.658 -8.905 -22.488 1.00 82.56 556 ILE A O 1
ATOM 4171 N N . ASP A 1 557 ? 42.422 -10.684 -21.918 1.00 86.75 557 ASP A N 1
ATOM 4172 C CA . ASP A 1 557 ? 41.150 -10.288 -22.536 1.00 86.75 557 ASP A CA 1
ATOM 4173 C C . ASP A 1 557 ? 40.305 -9.699 -21.403 1.00 86.75 557 ASP A C 1
ATOM 4175 O O . ASP A 1 557 ? 39.711 -10.458 -20.640 1.00 86.75 557 ASP A O 1
ATOM 4179 N N . GLN A 1 558 ? 40.412 -8.386 -21.179 1.00 92.25 558 GLN A N 1
ATOM 4180 C CA . GLN A 1 558 ? 39.726 -7.700 -20.084 1.00 92.25 558 GLN A CA 1
ATOM 4181 C C . GLN A 1 558 ? 38.228 -7.579 -20.343 1.00 92.25 558 GLN A C 1
ATOM 4183 O O . GLN A 1 558 ? 37.463 -7.643 -19.393 1.00 92.25 558 GLN A O 1
ATOM 4188 N N . ASP A 1 559 ? 37.790 -7.397 -21.589 1.00 89.38 559 ASP A N 1
ATOM 4189 C CA . ASP A 1 559 ? 36.377 -7.174 -21.909 1.00 89.38 559 ASP A CA 1
ATOM 4190 C C . ASP A 1 559 ? 35.585 -8.454 -22.224 1.00 89.38 559 ASP A C 1
ATOM 4192 O O . ASP A 1 559 ? 34.373 -8.397 -22.472 1.00 89.38 559 ASP A O 1
ATOM 4196 N N . CYS A 1 560 ? 36.265 -9.603 -22.175 1.00 89.19 560 CYS A N 1
ATOM 4197 C CA . CYS A 1 560 ? 35.740 -10.944 -22.396 1.00 89.19 560 CYS A CA 1
ATOM 4198 C C . CYS A 1 560 ? 35.081 -11.140 -23.776 1.00 89.19 560 CYS A C 1
ATOM 4200 O O . CYS A 1 560 ? 34.200 -11.999 -23.939 1.00 89.19 560 CYS A O 1
ATOM 4202 N N . ASP A 1 561 ? 35.505 -10.387 -24.800 1.00 87.81 561 ASP A N 1
ATOM 4203 C CA . ASP A 1 561 ? 35.012 -10.530 -26.176 1.00 87.81 561 ASP A CA 1
ATOM 4204 C C . ASP A 1 561 ? 35.617 -11.733 -26.932 1.00 87.81 561 ASP A C 1
ATOM 4206 O O . ASP A 1 561 ? 35.169 -12.095 -28.036 1.00 87.81 561 ASP A O 1
ATOM 4210 N N . GLY A 1 562 ? 36.585 -12.411 -26.306 1.00 85.50 562 GLY A N 1
ATOM 4211 C CA . GLY A 1 562 ? 37.304 -13.563 -26.836 1.00 85.50 562 GLY A CA 1
ATOM 4212 C C . GLY A 1 562 ? 38.639 -13.208 -27.495 1.00 85.50 562 GLY A C 1
ATOM 4213 O O . GLY A 1 562 ? 39.224 -14.074 -28.171 1.00 85.50 562 GLY A O 1
ATOM 4214 N N . SER A 1 563 ? 39.117 -11.969 -27.350 1.00 80.12 563 SER A N 1
ATOM 4215 C CA . SER A 1 563 ? 40.402 -11.510 -27.868 1.00 80.12 563 SER A CA 1
ATOM 4216 C C . SER A 1 563 ? 40.979 -10.295 -27.130 1.00 80.12 563 SER A C 1
ATOM 4218 O O . SER A 1 563 ? 40.451 -9.207 -27.258 1.00 80.12 563 SER A O 1
ATOM 4220 N N . ASP A 1 564 ? 42.186 -10.441 -26.564 1.00 79.38 564 ASP A N 1
ATOM 4221 C CA . ASP A 1 564 ? 43.018 -9.295 -26.140 1.00 79.38 564 ASP A CA 1
ATOM 4222 C C . ASP A 1 564 ? 43.168 -8.282 -27.288 1.00 79.38 564 ASP A C 1
ATOM 4224 O O . ASP A 1 564 ? 43.586 -8.621 -28.417 1.00 79.38 564 ASP A O 1
ATOM 4228 N N . LEU A 1 565 ? 42.832 -7.031 -26.985 1.00 73.19 565 LEU A N 1
ATOM 4229 C CA . LEU A 1 565 ? 43.005 -5.885 -27.852 1.00 73.19 565 LEU A CA 1
ATOM 4230 C C . LEU A 1 565 ? 44.475 -5.800 -28.250 1.00 73.19 565 LEU A C 1
ATOM 4232 O O . LEU A 1 565 ? 45.336 -5.372 -27.501 1.00 73.19 565 LEU A O 1
ATOM 4236 N N . VAL A 1 566 ? 44.816 -6.182 -29.476 1.00 65.94 566 VAL A N 1
ATOM 4237 C CA . VAL A 1 566 ? 46.219 -6.171 -29.913 1.00 65.94 566 VAL A CA 1
ATOM 4238 C C . VAL A 1 566 ? 46.821 -4.781 -29.706 1.00 65.94 566 VAL A C 1
ATOM 4240 O O . VAL A 1 566 ? 46.298 -3.813 -30.252 1.00 65.94 566 VAL A O 1
ATOM 4243 N N . LYS A 1 567 ? 47.942 -4.699 -28.964 1.00 46.94 567 LYS A N 1
ATOM 4244 C CA . LYS A 1 567 ? 48.711 -3.460 -28.769 1.00 46.94 567 LYS A CA 1
ATOM 4245 C C . LYS A 1 567 ? 48.875 -2.747 -30.090 1.00 46.94 567 LYS A C 1
ATOM 4247 O O . LYS A 1 567 ? 49.691 -3.142 -30.930 1.00 46.94 567 LYS A O 1
ATOM 4252 N N . ASP A 1 568 ? 48.099 -1.691 -30.249 1.00 42.62 568 ASP A N 1
ATOM 4253 C CA . ASP A 1 568 ? 48.243 -0.840 -31.394 1.00 42.62 568 ASP A CA 1
ATOM 4254 C C . ASP A 1 568 ? 49.619 -0.183 -31.294 1.00 42.62 568 ASP A C 1
ATOM 4256 O O . ASP A 1 568 ? 49.985 0.479 -30.317 1.00 42.62 568 ASP A O 1
ATOM 4260 N N . ASP A 1 569 ? 50.418 -0.458 -32.322 1.00 44.84 569 ASP A N 1
ATOM 4261 C CA . ASP A 1 569 ? 51.625 0.275 -32.666 1.00 44.84 569 ASP A CA 1
ATOM 4262 C C . ASP A 1 569 ? 51.360 1.775 -32.407 1.00 44.84 569 ASP A C 1
ATOM 4264 O O . ASP A 1 569 ? 50.345 2.280 -32.902 1.00 44.84 569 ASP A O 1
ATOM 4268 N N . PRO A 1 570 ? 52.195 2.500 -31.632 1.00 42.09 570 PRO A N 1
ATOM 4269 C CA . PRO A 1 570 ? 51.962 3.891 -31.203 1.00 42.09 570 PRO A CA 1
ATOM 4270 C C . PRO A 1 570 ? 51.760 4.931 -32.330 1.00 42.09 570 PRO A C 1
ATOM 4272 O O . PRO A 1 570 ? 51.655 6.131 -32.072 1.00 42.09 570 PRO A O 1
ATOM 4275 N N . ASP A 1 571 ? 51.633 4.484 -33.574 1.00 49.16 571 ASP A N 1
ATOM 4276 C CA . ASP A 1 571 ? 51.078 5.209 -34.708 1.00 49.16 571 ASP A CA 1
ATOM 4277 C C . ASP A 1 571 ? 49.524 5.258 -34.762 1.00 49.16 571 ASP A C 1
ATOM 4279 O O . ASP A 1 571 ? 48.993 5.887 -35.685 1.00 49.16 571 ASP A O 1
ATOM 4283 N N . ASP A 1 572 ? 48.770 4.662 -33.819 1.00 47.03 572 ASP A N 1
ATOM 4284 C CA . ASP A 1 572 ? 47.291 4.553 -33.912 1.00 47.03 572 ASP A CA 1
ATOM 4285 C C . ASP A 1 572 ? 46.445 5.713 -33.342 1.00 47.03 572 ASP A C 1
ATOM 4287 O O . ASP A 1 572 ? 45.273 5.857 -33.679 1.00 47.03 572 ASP A O 1
ATOM 4291 N N . VAL A 1 573 ? 47.033 6.696 -32.647 1.00 46.09 573 VAL A N 1
ATOM 4292 C CA . VAL A 1 573 ? 46.328 7.958 -32.252 1.00 46.09 573 VAL A CA 1
ATOM 4293 C C . VAL A 1 573 ? 46.090 8.902 -33.450 1.00 46.09 573 VAL A C 1
ATOM 4295 O O . VAL A 1 573 ? 45.958 10.121 -33.362 1.00 46.09 573 VAL A O 1
ATOM 4298 N N . ASN A 1 574 ? 46.165 8.326 -34.635 1.00 47.53 574 ASN A N 1
ATOM 4299 C CA . ASN A 1 574 ? 46.559 8.955 -35.864 1.00 47.53 574 ASN A CA 1
ATOM 4300 C C . ASN A 1 574 ? 45.872 8.187 -37.007 1.00 47.53 574 ASN A C 1
ATOM 4302 O O . ASN A 1 574 ? 46.429 8.056 -38.083 1.00 47.53 574 ASN A O 1
ATOM 4306 N N . LYS A 1 575 ? 44.672 7.631 -36.836 1.00 59.31 575 LYS A N 1
ATOM 4307 C CA . LYS A 1 575 ? 43.938 6.980 -37.937 1.00 59.31 575 LYS A CA 1
ATOM 4308 C C . LYS A 1 575 ? 42.512 7.531 -38.010 1.00 59.31 575 LYS A C 1
ATOM 4310 O O . LYS A 1 575 ? 42.014 8.105 -37.052 1.00 59.31 575 LYS A O 1
ATOM 4315 N N . GLY A 1 576 ? 41.929 7.555 -39.209 1.00 58.00 576 GLY A N 1
ATOM 4316 C CA . GLY A 1 576 ? 40.595 8.129 -39.439 1.00 58.00 576 GLY A CA 1
ATOM 4317 C C . GLY A 1 576 ? 39.488 7.088 -39.291 1.00 58.00 576 GLY A C 1
ATOM 4318 O O . GLY A 1 576 ? 39.690 5.947 -39.706 1.00 58.00 576 GLY A O 1
ATOM 4319 N N . THR A 1 577 ? 38.337 7.491 -38.754 1.00 65.62 577 THR A N 1
ATOM 4320 C CA . THR A 1 577 ? 37.133 6.664 -38.534 1.00 65.62 577 THR A CA 1
ATOM 4321 C C . THR A 1 577 ? 36.027 7.025 -39.540 1.00 65.62 577 THR A C 1
ATOM 4323 O O . THR A 1 577 ? 36.083 8.058 -40.222 1.00 65.62 577 THR A O 1
ATOM 4326 N N . TRP A 1 578 ? 35.015 6.163 -39.694 1.00 72.19 578 TRP A N 1
ATOM 4327 C CA . TRP A 1 578 ? 33.912 6.368 -40.643 1.00 72.19 578 TRP A CA 1
ATOM 4328 C C . TRP A 1 578 ? 32.576 5.867 -40.095 1.00 72.19 578 TRP A C 1
ATOM 4330 O O . TRP A 1 578 ? 32.510 4.756 -39.576 1.00 72.19 578 TRP A O 1
ATOM 4340 N N . SER A 1 579 ? 31.516 6.657 -40.288 1.00 72.75 579 SER A N 1
ATOM 4341 C CA . SER A 1 579 ? 30.137 6.280 -39.958 1.00 72.75 579 SER A CA 1
ATOM 4342 C C . SER A 1 579 ? 29.211 6.405 -41.175 1.00 72.75 579 SER A C 1
ATOM 4344 O O . SER A 1 579 ? 29.428 7.227 -42.079 1.00 72.75 579 SER A O 1
ATOM 4346 N N . LEU A 1 580 ? 28.160 5.580 -41.208 1.00 73.62 580 LEU A N 1
ATOM 4347 C CA . LEU A 1 580 ? 27.151 5.573 -42.269 1.00 73.62 580 LEU A CA 1
ATOM 4348 C C . LEU A 1 580 ? 25.759 5.830 -41.691 1.00 73.62 580 LEU A C 1
ATOM 4350 O O . LEU A 1 580 ? 25.231 5.010 -40.944 1.00 73.62 580 LEU A O 1
ATOM 4354 N N . LEU A 1 581 ? 25.132 6.923 -42.124 1.00 74.06 581 LEU A N 1
ATOM 4355 C CA . LEU A 1 581 ? 23.724 7.215 -41.870 1.00 74.06 581 LEU A CA 1
ATOM 4356 C C . LEU A 1 581 ? 22.885 6.881 -43.106 1.00 74.06 581 LEU A C 1
ATOM 4358 O O . LEU A 1 581 ? 23.231 7.283 -44.224 1.00 74.06 581 LEU A O 1
ATOM 4362 N N . ILE A 1 582 ? 21.750 6.209 -42.911 1.00 73.62 582 ILE A N 1
ATOM 4363 C CA . ILE A 1 582 ? 20.760 5.982 -43.971 1.00 73.62 582 ILE A CA 1
ATOM 4364 C C . ILE A 1 582 ? 19.472 6.742 -43.661 1.00 73.62 582 ILE A C 1
ATOM 4366 O O . ILE A 1 582 ? 18.906 6.632 -42.579 1.00 73.62 582 ILE A O 1
ATOM 4370 N N . GLY A 1 583 ? 18.989 7.502 -44.641 1.00 72.88 583 GLY A N 1
ATOM 4371 C CA . GLY A 1 583 ? 17.616 8.001 -44.694 1.00 72.88 583 GLY A CA 1
ATOM 4372 C C . GLY A 1 583 ? 16.846 7.404 -45.873 1.00 72.88 583 GLY A C 1
ATOM 4373 O O . GLY A 1 583 ? 17.400 6.666 -46.689 1.00 72.88 583 GLY A O 1
ATOM 4374 N N . ALA A 1 584 ? 15.575 7.771 -46.014 1.00 79.00 584 ALA A N 1
ATOM 4375 C CA . ALA A 1 584 ? 14.753 7.365 -47.149 1.00 79.00 584 ALA A CA 1
ATOM 4376 C C . ALA A 1 584 ? 13.891 8.509 -47.689 1.00 79.00 584 ALA A C 1
ATOM 4378 O O . ALA A 1 584 ? 13.497 9.419 -46.963 1.00 79.00 584 ALA A O 1
ATOM 4379 N N . GLU A 1 585 ? 13.601 8.444 -48.983 1.00 84.25 585 GLU A N 1
ATOM 4380 C CA . GLU A 1 585 ? 12.717 9.349 -49.711 1.00 84.25 585 GLU A CA 1
ATOM 4381 C C . GLU A 1 585 ? 11.730 8.550 -50.575 1.00 84.25 585 GLU A C 1
ATOM 4383 O O . GLU A 1 585 ? 11.892 7.345 -50.786 1.00 84.25 585 GLU A O 1
ATOM 4388 N N . ASN A 1 586 ? 10.694 9.224 -51.086 1.00 84.44 586 ASN A N 1
ATOM 4389 C CA . ASN A 1 586 ? 9.656 8.617 -51.929 1.00 84.44 586 ASN A CA 1
ATOM 4390 C C . ASN A 1 586 ? 8.995 7.384 -51.274 1.00 84.44 586 ASN A C 1
ATOM 4392 O O . ASN A 1 586 ? 8.830 6.334 -51.895 1.00 84.44 586 ASN A O 1
ATOM 4396 N N . LEU A 1 587 ? 8.643 7.510 -49.990 1.00 84.38 587 LEU A N 1
ATOM 4397 C CA . LEU A 1 587 ? 7.950 6.478 -49.217 1.00 84.38 587 LEU A CA 1
ATOM 4398 C C . LEU A 1 587 ? 6.474 6.392 -49.640 1.00 84.38 587 LEU A C 1
ATOM 4400 O O . LEU A 1 587 ? 5.753 7.388 -49.571 1.00 84.38 587 LEU A O 1
ATOM 4404 N N . ASP A 1 588 ? 6.017 5.203 -50.042 1.00 84.31 588 ASP A N 1
ATOM 4405 C CA . ASP A 1 588 ? 4.619 4.932 -50.387 1.00 84.31 588 ASP A CA 1
ATOM 4406 C C . ASP A 1 588 ? 3.927 4.219 -49.218 1.00 84.31 588 ASP A C 1
ATOM 4408 O O . ASP A 1 588 ? 3.964 2.992 -49.099 1.00 84.31 588 ASP A O 1
ATOM 4412 N N . LYS A 1 589 ? 3.297 5.010 -48.337 1.00 83.56 589 LYS A N 1
ATOM 4413 C CA . LYS A 1 589 ? 2.618 4.499 -47.132 1.00 83.56 589 LYS A CA 1
ATOM 4414 C C . LYS A 1 589 ? 1.487 3.518 -47.442 1.00 83.56 589 LYS A C 1
ATOM 4416 O O . LYS A 1 589 ? 1.081 2.774 -46.559 1.00 83.56 589 LYS A O 1
ATOM 4421 N N . ALA A 1 590 ? 0.964 3.533 -48.669 1.00 84.31 590 ALA A N 1
ATOM 4422 C CA . ALA A 1 590 ? -0.083 2.611 -49.085 1.00 84.31 590 ALA A CA 1
ATOM 4423 C C . ALA A 1 590 ? 0.459 1.212 -49.427 1.00 84.31 590 ALA A C 1
ATOM 4425 O O . ALA A 1 590 ? -0.337 0.297 -49.612 1.00 84.31 590 ALA A O 1
ATOM 4426 N N . LYS A 1 591 ? 1.786 1.035 -49.531 1.00 82.88 591 LYS A N 1
ATOM 4427 C CA . LYS A 1 591 ? 2.406 -0.233 -49.949 1.00 82.88 591 LYS A CA 1
ATOM 4428 C C . LYS A 1 591 ? 3.236 -0.913 -48.873 1.00 82.88 591 LYS A C 1
ATOM 4430 O O . LYS A 1 591 ? 3.218 -2.135 -48.786 1.00 82.88 591 LYS A O 1
ATOM 4435 N N . TYR A 1 592 ? 3.982 -0.154 -48.079 1.00 86.69 592 TYR A N 1
ATOM 4436 C CA . TYR A 1 592 ? 4.889 -0.710 -47.076 1.00 86.69 592 TYR A CA 1
ATOM 4437 C C . TYR A 1 592 ? 4.999 0.207 -45.861 1.00 86.69 592 TYR A C 1
ATOM 4439 O O . TYR A 1 592 ? 4.850 1.416 -45.997 1.00 86.69 592 TYR A O 1
ATOM 4447 N N . LYS A 1 593 ? 5.284 -0.366 -44.688 1.00 88.25 593 LYS A N 1
ATOM 4448 C CA . LYS A 1 593 ? 5.578 0.354 -43.437 1.00 88.25 593 LYS A CA 1
ATOM 4449 C C . LYS A 1 593 ? 7.077 0.503 -43.187 1.00 88.25 593 LYS A C 1
ATOM 4451 O O . LYS A 1 593 ? 7.528 1.577 -42.804 1.00 88.25 593 LYS A O 1
ATOM 4456 N N . ALA A 1 594 ? 7.853 -0.549 -43.442 1.00 90.12 594 ALA A N 1
ATOM 4457 C CA . ALA A 1 594 ? 9.292 -0.576 -43.191 1.00 90.12 594 ALA A CA 1
ATOM 4458 C C . ALA A 1 594 ? 9.996 -1.605 -44.086 1.00 90.12 594 ALA A C 1
ATOM 4460 O O . ALA A 1 594 ? 9.360 -2.522 -44.607 1.00 90.12 594 ALA A O 1
ATOM 4461 N N . ALA A 1 595 ? 11.313 -1.488 -44.237 1.00 89.81 595 ALA A N 1
ATOM 4462 C CA . ALA A 1 595 ? 12.144 -2.518 -44.860 1.00 89.81 595 ALA A CA 1
ATOM 4463 C C . ALA A 1 595 ? 13.436 -2.728 -44.071 1.00 89.81 595 ALA A C 1
ATOM 4465 O O . ALA A 1 595 ? 13.980 -1.781 -43.509 1.00 89.81 595 ALA A O 1
ATOM 4466 N N . PHE A 1 596 ? 13.936 -3.960 -44.065 1.00 90.06 596 PHE A N 1
ATOM 4467 C CA . PHE A 1 596 ? 15.085 -4.408 -43.283 1.00 90.06 596 PHE A CA 1
ATOM 4468 C C . PHE A 1 596 ? 16.037 -5.236 -44.150 1.00 90.06 596 PHE A C 1
ATOM 4470 O O . PHE A 1 596 ? 15.605 -5.993 -45.026 1.00 90.06 596 PHE A O 1
ATOM 4477 N N . ILE A 1 597 ? 17.337 -5.098 -43.891 1.00 87.94 597 ILE A N 1
ATOM 4478 C CA . ILE A 1 597 ? 18.408 -5.849 -44.551 1.00 87.94 597 ILE A CA 1
ATOM 4479 C C . ILE A 1 597 ? 19.432 -6.337 -43.525 1.00 87.94 597 ILE A C 1
ATOM 4481 O O . ILE A 1 597 ? 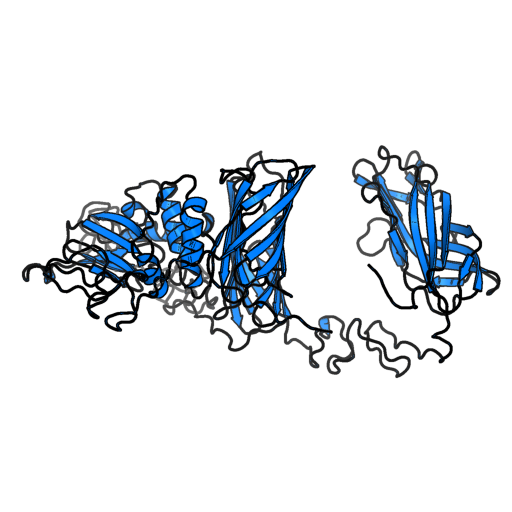19.878 -5.571 -42.678 1.00 87.94 597 ILE A O 1
ATOM 4485 N N . THR A 1 598 ? 19.873 -7.587 -43.610 1.00 87.00 598 THR A N 1
ATOM 4486 C CA . THR A 1 598 ? 20.993 -8.075 -42.796 1.00 87.00 598 THR A CA 1
ATOM 4487 C C . THR A 1 598 ? 22.304 -7.809 -43.521 1.00 87.00 598 THR A C 1
ATOM 4489 O O . THR A 1 598 ? 22.558 -8.362 -44.593 1.00 87.00 598 THR A O 1
ATOM 4492 N N . VAL A 1 599 ? 23.172 -6.980 -42.936 1.00 85.06 599 VAL A N 1
ATOM 4493 C CA . VAL A 1 599 ? 24.504 -6.685 -43.480 1.00 85.06 599 VAL A CA 1
ATOM 4494 C C . VAL A 1 599 ? 25.517 -7.624 -42.840 1.00 85.06 599 VAL A C 1
ATOM 4496 O O . VAL A 1 599 ? 25.803 -7.548 -41.649 1.00 85.06 599 VAL A O 1
ATOM 4499 N N . ARG A 1 600 ? 26.098 -8.510 -43.650 1.00 84.69 600 ARG A N 1
ATOM 4500 C CA . ARG A 1 600 ? 27.151 -9.430 -43.209 1.00 84.69 600 ARG A CA 1
ATOM 4501 C C . ARG A 1 600 ? 28.491 -8.718 -43.072 1.00 84.69 600 ARG A C 1
ATOM 4503 O O . ARG A 1 600 ? 29.215 -8.962 -42.117 1.00 84.69 600 ARG A O 1
ATOM 4510 N N . ALA A 1 601 ? 28.831 -7.885 -44.052 1.00 82.81 601 ALA A N 1
ATOM 4511 C CA . ALA A 1 601 ? 30.124 -7.218 -44.127 1.00 82.81 601 ALA A CA 1
ATOM 4512 C C . ALA A 1 601 ? 30.045 -5.902 -44.904 1.00 82.81 601 ALA A C 1
ATOM 4514 O O . ALA A 1 601 ? 29.219 -5.755 -45.803 1.00 82.81 601 ALA A O 1
ATOM 4515 N N . VAL A 1 602 ? 30.947 -4.970 -44.613 1.00 83.88 602 VAL A N 1
ATOM 4516 C CA . VAL A 1 602 ? 31.154 -3.748 -45.397 1.00 83.88 602 VAL A CA 1
ATOM 4517 C C . VAL A 1 602 ? 32.518 -3.800 -46.048 1.00 83.88 602 VAL A C 1
ATOM 4519 O O . VAL A 1 602 ? 33.514 -4.100 -45.394 1.00 83.88 602 VAL A O 1
ATOM 4522 N N . ALA A 1 603 ? 32.565 -3.500 -47.343 1.00 85.69 603 ALA A N 1
ATOM 4523 C CA . ALA A 1 603 ? 33.799 -3.439 -48.103 1.00 85.69 603 ALA A CA 1
ATOM 4524 C C . ALA A 1 603 ? 33.951 -2.107 -48.840 1.00 85.69 603 ALA A C 1
ATOM 4526 O O . ALA A 1 603 ? 32.972 -1.537 -49.322 1.00 85.69 603 ALA A O 1
ATOM 4527 N N . VAL A 1 604 ? 35.191 -1.650 -48.983 1.00 86.25 604 VAL A N 1
ATOM 4528 C CA . VAL A 1 604 ? 35.557 -0.450 -49.747 1.00 86.25 604 VAL A CA 1
ATOM 4529 C C . VAL A 1 604 ? 36.488 -0.801 -50.898 1.00 86.25 604 VAL A C 1
ATOM 4531 O O . VAL A 1 604 ? 37.172 -1.829 -50.882 1.00 86.25 604 VAL A O 1
ATOM 4534 N N . HIS A 1 605 ? 36.508 0.070 -51.900 1.00 86.75 605 HIS A N 1
ATOM 4535 C CA . HIS A 1 605 ? 37.438 0.034 -53.019 1.00 86.75 605 HIS A CA 1
ATOM 4536 C C . HIS A 1 605 ? 38.014 1.437 -53.233 1.00 86.75 605 HIS A C 1
ATOM 4538 O O . HIS A 1 605 ? 37.268 2.418 -53.302 1.00 86.75 605 HIS A O 1
ATOM 4544 N N . GLY A 1 606 ? 39.336 1.549 -53.348 1.00 84.06 606 GLY A N 1
ATOM 4545 C CA . GLY A 1 606 ? 40.010 2.844 -53.399 1.00 84.06 606 GLY A CA 1
ATOM 4546 C C . GLY A 1 606 ? 41.473 2.762 -53.801 1.00 84.06 606 GLY A C 1
ATOM 4547 O O . GLY A 1 606 ? 41.991 1.689 -54.090 1.00 84.06 606 GLY A O 1
ATOM 4548 N N . GLU A 1 607 ? 42.149 3.907 -53.790 1.00 77.31 607 GLU A N 1
ATOM 4549 C CA . GLU A 1 607 ? 43.551 4.027 -54.213 1.00 77.31 607 GLU A CA 1
ATOM 4550 C C . GLU A 1 607 ? 44.513 3.299 -53.262 1.00 77.31 607 GLU A C 1
ATOM 4552 O O . GLU A 1 607 ? 45.570 2.838 -53.689 1.00 77.31 607 GLU A O 1
ATOM 4557 N N . LYS A 1 608 ? 44.138 3.167 -51.980 1.00 68.25 608 LYS A N 1
ATOM 4558 C CA . LYS A 1 608 ? 44.978 2.547 -50.942 1.00 68.25 608 LYS A CA 1
ATOM 4559 C C . LYS A 1 608 ? 45.199 1.050 -51.181 1.00 68.25 608 LYS A C 1
ATOM 4561 O O . LYS A 1 608 ? 46.269 0.540 -50.863 1.00 68.25 608 LYS A O 1
ATOM 4566 N N . TRP A 1 609 ? 44.209 0.346 -51.736 1.00 70.25 609 TRP A N 1
ATOM 4567 C CA . TRP A 1 609 ? 44.222 -1.111 -51.876 1.00 70.25 609 TRP A CA 1
ATOM 4568 C C . TRP A 1 609 ? 43.777 -1.542 -53.275 1.00 70.25 609 TRP A C 1
ATOM 4570 O O . TRP A 1 609 ? 42.718 -1.148 -53.756 1.00 70.25 609 TRP A O 1
ATOM 4580 N N . HIS A 1 610 ? 44.552 -2.414 -53.923 1.00 68.56 610 HIS A N 1
ATOM 4581 C CA . HIS A 1 610 ? 44.160 -3.004 -55.203 1.00 68.56 610 HIS A CA 1
ATOM 4582 C C . HIS A 1 610 ? 43.066 -4.066 -54.998 1.00 68.56 610 HIS A C 1
ATOM 4584 O O . HIS A 1 610 ? 43.362 -5.237 -54.771 1.00 68.56 610 HIS A O 1
ATOM 4590 N N . GLY A 1 611 ? 41.799 -3.653 -55.086 1.00 77.69 611 GLY A N 1
ATOM 4591 C CA . GLY A 1 611 ? 40.631 -4.533 -54.996 1.00 77.69 611 GLY A CA 1
ATOM 4592 C C . GLY A 1 611 ? 39.674 -4.171 -53.859 1.00 77.69 611 GLY A C 1
ATOM 4593 O O . GLY A 1 611 ? 39.799 -3.131 -53.220 1.00 77.69 611 GLY A O 1
ATOM 4594 N N . TRP A 1 612 ? 38.670 -5.024 -53.637 1.00 83.44 612 TRP A N 1
ATOM 4595 C CA . TRP A 1 612 ? 37.728 -4.862 -52.526 1.00 83.44 612 TRP A CA 1
ATOM 4596 C C . TRP A 1 612 ? 38.367 -5.318 -51.223 1.00 83.44 612 TRP A C 1
ATOM 4598 O O . TRP A 1 612 ? 38.895 -6.428 -51.151 1.00 83.44 612 TRP A O 1
ATOM 4608 N N . LYS A 1 613 ? 38.243 -4.508 -50.176 1.00 84.62 613 LYS A N 1
ATOM 4609 C CA . LYS A 1 613 ? 38.679 -4.875 -48.831 1.00 84.62 613 LYS A CA 1
ATOM 4610 C C . LYS A 1 613 ? 37.523 -4.743 -47.863 1.00 84.62 613 LYS A C 1
ATOM 4612 O O . LYS A 1 613 ? 36.879 -3.699 -47.812 1.00 84.62 613 LYS A O 1
ATOM 4617 N N . ILE A 1 614 ? 37.272 -5.814 -47.119 1.00 82.38 614 ILE A N 1
ATOM 4618 C CA . ILE A 1 614 ? 36.320 -5.818 -46.011 1.00 82.38 614 ILE A CA 1
ATOM 4619 C C . ILE A 1 614 ? 36.916 -4.983 -44.878 1.00 82.38 614 ILE A C 1
ATOM 4621 O O . ILE A 1 614 ? 38.053 -5.225 -44.470 1.00 82.38 614 ILE A O 1
ATOM 4625 N N . ILE A 1 615 ? 36.149 -3.998 -44.424 1.00 74.94 615 ILE A N 1
ATOM 4626 C CA . ILE A 1 615 ? 36.506 -3.071 -43.346 1.00 74.94 615 ILE A CA 1
ATOM 4627 C C . ILE A 1 615 ? 35.677 -3.309 -42.083 1.00 74.94 615 ILE A C 1
ATOM 4629 O O . ILE A 1 615 ? 36.071 -2.865 -41.015 1.00 74.94 615 ILE A O 1
ATOM 4633 N N . ALA A 1 616 ? 34.567 -4.048 -42.194 1.00 76.31 616 ALA A N 1
ATOM 4634 C CA . ALA A 1 616 ? 33.722 -4.417 -41.065 1.00 76.31 616 ALA A CA 1
ATOM 4635 C C . ALA A 1 616 ? 32.889 -5.663 -41.348 1.00 76.31 616 ALA A C 1
ATOM 4637 O O . ALA A 1 616 ? 32.528 -5.913 -42.500 1.00 76.31 616 ALA A O 1
ATOM 4638 N N . GLU A 1 617 ? 32.517 -6.388 -40.295 1.00 80.75 617 GLU A N 1
ATOM 4639 C CA . GLU A 1 617 ? 31.626 -7.552 -40.355 1.00 80.75 617 GLU A CA 1
ATOM 4640 C C . GLU A 1 617 ? 30.529 -7.465 -39.286 1.00 80.75 617 GLU A C 1
ATOM 4642 O O . GLU A 1 617 ? 30.526 -8.253 -38.345 1.00 80.75 617 GLU A O 1
ATOM 4647 N N . PRO A 1 618 ? 29.592 -6.506 -39.408 1.00 74.19 618 PRO A N 1
ATOM 4648 C CA . PRO A 1 618 ? 28.629 -6.219 -38.348 1.00 74.19 618 PRO A CA 1
ATOM 4649 C C . PRO A 1 618 ? 27.659 -7.370 -38.081 1.00 74.19 618 PRO A C 1
ATOM 4651 O O . PRO A 1 618 ? 27.171 -7.486 -36.969 1.00 74.19 618 PRO A O 1
ATOM 4654 N N . LYS A 1 619 ? 27.355 -8.205 -39.088 1.00 79.94 619 LYS A N 1
ATOM 4655 C CA . LYS A 1 619 ? 26.424 -9.350 -38.991 1.00 79.94 619 LYS A CA 1
ATOM 4656 C C . LYS A 1 619 ? 25.058 -8.992 -38.369 1.00 79.94 619 LYS A C 1
ATOM 4658 O O . LYS A 1 619 ? 24.404 -9.847 -37.784 1.00 79.94 619 LYS A O 1
ATOM 4663 N N . LYS A 1 620 ? 24.606 -7.745 -38.538 1.00 77.81 620 LYS A N 1
ATOM 4664 C CA . LYS A 1 620 ? 23.382 -7.193 -37.930 1.00 77.81 620 LYS A CA 1
ATOM 4665 C C . LYS A 1 620 ? 22.273 -6.989 -38.961 1.00 77.81 620 LYS A C 1
ATOM 4667 O O . LYS A 1 620 ? 22.540 -6.669 -40.125 1.00 77.81 620 LYS A O 1
ATOM 4672 N N . THR A 1 621 ? 21.024 -7.148 -38.522 1.00 84.12 621 THR A N 1
ATOM 4673 C CA . THR A 1 621 ? 19.830 -6.731 -39.270 1.00 84.12 621 THR A CA 1
ATOM 4674 C C . THR A 1 621 ? 19.596 -5.248 -39.048 1.00 84.12 621 THR A C 1
ATOM 4676 O O . THR A 1 621 ? 19.409 -4.801 -37.924 1.00 84.12 621 THR A O 1
ATOM 4679 N N . LEU A 1 622 ? 19.630 -4.486 -40.133 1.00 81.69 622 LEU A N 1
ATOM 4680 C CA . LEU A 1 622 ? 19.538 -3.037 -40.135 1.00 81.69 622 LEU A CA 1
ATOM 4681 C C . LEU A 1 622 ? 18.230 -2.626 -40.802 1.00 81.69 622 LEU A C 1
ATOM 4683 O O . LEU A 1 622 ? 17.844 -3.165 -41.845 1.00 81.69 622 LEU A O 1
ATOM 4687 N N . LYS A 1 623 ? 17.544 -1.656 -40.206 1.00 84.12 623 LYS A N 1
ATOM 4688 C CA . LYS A 1 623 ? 16.325 -1.093 -40.775 1.00 84.12 623 LYS A CA 1
ATOM 4689 C C . LYS A 1 623 ? 16.715 -0.115 -41.889 1.00 84.12 623 LYS A C 1
ATOM 4691 O O . LYS A 1 623 ? 17.402 0.875 -41.666 1.00 84.12 623 LYS A O 1
ATOM 4696 N N . LEU A 1 624 ? 16.314 -0.428 -43.118 1.00 82.31 624 LEU A N 1
ATOM 4697 C CA . LEU A 1 624 ? 16.610 0.363 -44.313 1.00 82.31 624 LEU A CA 1
ATOM 4698 C C . LEU A 1 624 ? 15.760 1.639 -44.368 1.00 82.31 624 LEU A C 1
ATOM 4700 O O . LEU A 1 624 ? 16.232 2.671 -44.840 1.00 82.31 624 LEU A O 1
ATOM 4704 N N . PHE A 1 625 ? 14.509 1.550 -43.907 1.00 82.31 625 PHE A N 1
ATOM 4705 C CA . PHE A 1 625 ? 13.629 2.685 -43.639 1.00 82.31 625 PHE A CA 1
ATOM 4706 C C . PHE A 1 625 ? 12.454 2.277 -42.746 1.00 82.31 625 PHE A C 1
ATOM 4708 O O . PHE A 1 625 ? 12.052 1.111 -42.725 1.00 82.31 625 PHE A O 1
ATOM 4715 N N . ASP A 1 626 ? 11.866 3.273 -42.089 1.00 81.69 626 ASP A N 1
ATOM 4716 C CA . ASP A 1 626 ? 10.597 3.201 -41.368 1.00 81.69 626 ASP A CA 1
ATOM 4717 C C . ASP A 1 626 ? 9.752 4.421 -41.741 1.00 81.69 626 ASP A C 1
ATOM 4719 O O . ASP A 1 626 ? 10.270 5.535 -41.833 1.00 81.69 626 ASP A O 1
ATOM 4723 N N . ILE A 1 627 ? 8.457 4.238 -41.966 1.00 73.88 627 ILE A N 1
ATOM 4724 C CA . ILE A 1 627 ? 7.549 5.352 -42.250 1.00 73.88 627 ILE A CA 1
ATOM 4725 C C . ILE A 1 627 ? 7.137 6.101 -40.973 1.00 73.88 627 ILE A C 1
ATOM 4727 O O . ILE A 1 627 ? 6.720 7.266 -41.063 1.00 73.88 627 ILE A O 1
ATOM 4731 N N . GLU A 1 628 ? 7.258 5.468 -39.804 1.00 66.88 628 GLU A N 1
ATOM 4732 C CA . GLU A 1 628 ? 6.909 6.057 -38.507 1.00 66.88 628 GLU A CA 1
ATOM 4733 C C . GLU A 1 628 ? 8.079 6.862 -37.918 1.00 66.88 628 GLU A C 1
ATOM 4735 O O . GLU A 1 628 ? 7.872 7.990 -37.466 1.00 66.88 628 GLU A O 1
ATOM 4740 N N . SER A 1 629 ? 9.321 6.370 -38.034 1.00 57.75 629 SER A N 1
ATOM 4741 C CA . SER A 1 629 ? 10.521 7.117 -37.627 1.00 57.75 629 SER A CA 1
ATOM 4742 C C . SER A 1 629 ? 11.029 8.001 -38.775 1.00 57.75 629 SER A C 1
ATOM 4744 O O . SER A 1 629 ? 11.695 7.526 -39.692 1.00 57.75 629 SER A O 1
ATOM 4746 N N . LYS A 1 630 ? 10.732 9.306 -38.750 1.00 51.38 630 LYS A N 1
ATOM 4747 C CA . LYS A 1 630 ? 11.139 10.268 -39.801 1.00 51.38 630 LYS A CA 1
ATOM 4748 C C . LYS A 1 630 ? 12.638 10.636 -39.804 1.00 51.38 630 LYS A C 1
ATOM 4750 O O . LYS A 1 630 ? 13.026 11.548 -40.534 1.00 51.38 630 LYS A O 1
ATOM 4755 N N . GLU A 1 631 ? 13.473 9.969 -39.013 1.00 53.88 631 GLU A N 1
ATOM 4756 C CA . GLU A 1 631 ? 14.886 10.320 -38.827 1.00 53.88 631 GLU A CA 1
ATOM 4757 C C . GLU A 1 631 ? 15.836 9.350 -39.539 1.00 53.88 631 GLU A C 1
ATOM 4759 O O . GLU A 1 631 ? 15.507 8.190 -39.790 1.00 53.88 631 GLU A O 1
ATOM 4764 N N . ALA A 1 632 ? 17.015 9.853 -39.922 1.00 55.12 632 ALA A N 1
ATOM 4765 C CA . ALA A 1 632 ? 18.061 9.027 -40.516 1.00 55.12 632 ALA A CA 1
ATOM 4766 C C . ALA A 1 632 ? 18.693 8.161 -39.424 1.00 55.12 632 ALA A C 1
ATOM 4768 O O . ALA A 1 632 ? 19.104 8.691 -38.398 1.00 55.12 632 ALA A O 1
ATOM 4769 N N . GLN A 1 633 ? 18.787 6.856 -39.654 1.00 60.91 633 GLN A N 1
ATOM 4770 C CA . GLN A 1 633 ? 19.314 5.919 -38.667 1.00 60.91 633 GLN A CA 1
ATOM 4771 C C . GLN A 1 633 ? 20.816 5.724 -38.874 1.00 60.91 633 GLN A C 1
ATOM 4773 O O . GLN A 1 633 ? 21.291 5.597 -40.012 1.00 60.91 633 GLN A O 1
ATOM 4778 N N . LEU A 1 634 ? 21.559 5.724 -37.768 1.00 57.25 634 LEU A N 1
ATOM 4779 C CA . LEU A 1 634 ? 22.971 5.367 -37.732 1.00 57.25 634 LEU A CA 1
ATOM 4780 C C . LEU A 1 634 ? 23.079 3.856 -37.937 1.00 57.25 634 LEU A C 1
ATOM 4782 O O . LEU A 1 634 ? 22.528 3.075 -37.167 1.00 57.25 634 LEU A O 1
ATOM 4786 N N . LEU A 1 635 ? 23.698 3.437 -39.041 1.00 56.94 635 LEU A N 1
ATOM 4787 C CA . LEU A 1 635 ? 23.710 2.026 -39.416 1.00 56.94 635 LEU A CA 1
ATOM 4788 C C . LEU A 1 635 ? 24.907 1.262 -38.862 1.00 56.94 635 LEU A C 1
ATOM 4790 O O . LEU A 1 635 ? 24.791 0.057 -38.650 1.00 56.94 635 LEU A O 1
ATOM 4794 N N . LEU A 1 636 ? 26.062 1.924 -38.737 1.00 60.66 636 LEU A N 1
ATOM 4795 C CA . LEU A 1 636 ? 27.342 1.318 -38.371 1.00 60.66 636 LEU A CA 1
ATOM 4796 C C . LEU A 1 636 ? 28.261 2.354 -37.713 1.00 60.66 636 LEU A C 1
ATOM 4798 O O . LEU A 1 636 ? 28.473 3.429 -38.285 1.00 60.66 636 LEU A O 1
ATOM 4802 N N . GLU A 1 637 ? 28.835 1.974 -36.574 1.00 58.81 637 GLU A N 1
ATOM 4803 C CA . GLU A 1 637 ? 29.832 2.719 -35.792 1.00 58.81 637 GLU A CA 1
ATOM 4804 C C . GLU A 1 637 ? 31.149 1.922 -35.734 1.00 58.81 637 GLU A C 1
ATOM 4806 O O . GLU A 1 637 ? 31.143 0.705 -35.932 1.00 58.81 637 GLU A O 1
ATOM 4811 N N . ASP A 1 638 ? 32.270 2.625 -35.548 1.00 53.38 638 ASP A N 1
ATOM 4812 C CA . ASP A 1 638 ? 33.608 2.079 -35.252 1.00 53.38 638 ASP A CA 1
ATOM 4813 C C . ASP A 1 638 ? 34.137 0.965 -36.171 1.00 53.38 638 ASP A C 1
ATOM 4815 O O . ASP A 1 638 ? 34.737 -0.030 -35.759 1.00 53.38 638 ASP A O 1
ATOM 4819 N N . LEU A 1 639 ? 33.995 1.155 -37.486 1.00 54.47 639 LEU A N 1
ATOM 4820 C CA . LEU A 1 639 ? 34.640 0.270 -38.456 1.00 54.47 639 LEU A CA 1
ATOM 4821 C C . LEU A 1 639 ? 36.164 0.508 -38.462 1.00 54.47 639 LEU A C 1
ATOM 4823 O O . LEU A 1 639 ? 36.604 1.465 -39.088 1.00 54.47 639 LEU A O 1
ATOM 4827 N N . LYS A 1 640 ? 36.913 -0.362 -37.760 1.00 55.62 640 LYS A N 1
ATOM 4828 C CA . LYS A 1 640 ? 38.386 -0.586 -37.685 1.00 55.62 640 LYS A CA 1
ATOM 4829 C C . LYS A 1 640 ? 39.331 0.584 -38.019 1.00 55.62 640 LYS A C 1
ATOM 4831 O O . LYS A 1 640 ? 39.272 1.186 -39.087 1.00 55.62 640 LYS A O 1
ATOM 4836 N N . SER A 1 641 ? 40.340 0.792 -37.169 1.00 53.59 641 SER A N 1
ATOM 4837 C CA . SER A 1 641 ? 41.419 1.765 -37.382 1.00 53.59 641 SER A CA 1
ATOM 4838 C C . SER A 1 641 ? 42.192 1.539 -38.706 1.00 53.59 641 SER A C 1
ATOM 4840 O O . SER A 1 641 ? 42.282 0.440 -39.259 1.00 53.59 641 SER A O 1
ATOM 4842 N N . GLY A 1 642 ? 42.742 2.619 -39.276 1.00 60.19 642 GLY A N 1
ATOM 4843 C CA . GLY A 1 642 ? 43.607 2.581 -40.472 1.00 60.19 642 GLY A CA 1
ATOM 4844 C C . GLY A 1 642 ? 42.921 2.707 -41.825 1.00 60.19 642 GLY A C 1
ATOM 4845 O O . GLY A 1 642 ? 43.503 2.352 -42.857 1.00 60.19 642 GLY A O 1
ATOM 4846 N N . LEU A 1 643 ? 41.717 3.275 -41.849 1.00 68.12 643 LEU A N 1
ATOM 4847 C CA . LEU A 1 643 ? 40.977 3.563 -43.075 1.00 68.12 643 LEU A CA 1
ATOM 4848 C C . LEU A 1 643 ? 41.340 4.901 -43.726 1.00 68.12 643 LEU A C 1
ATOM 4850 O O . LEU A 1 643 ? 40.741 5.242 -44.740 1.00 68.12 643 LEU A O 1
ATOM 4854 N N . ASP A 1 644 ? 42.323 5.651 -43.228 1.00 75.94 644 ASP A N 1
ATOM 4855 C CA . ASP A 1 644 ? 42.747 6.912 -43.842 1.00 75.94 644 ASP A CA 1
ATOM 4856 C C . ASP A 1 644 ? 43.150 6.709 -45.315 1.00 75.94 644 ASP A C 1
ATOM 4858 O O . ASP A 1 644 ? 43.946 5.829 -45.647 1.00 75.94 644 ASP A O 1
ATOM 4862 N N . GLY A 1 645 ? 42.561 7.473 -46.231 1.00 78.06 645 GLY A N 1
ATOM 4863 C CA . GLY A 1 645 ? 42.769 7.258 -47.661 1.00 78.06 645 GLY A CA 1
ATOM 4864 C C . GLY A 1 645 ? 41.603 7.698 -48.534 1.00 78.06 645 GLY A C 1
ATOM 4865 O O . GLY A 1 645 ? 40.570 8.164 -48.052 1.00 78.06 645 GLY A O 1
ATOM 4866 N N . LYS A 1 646 ? 41.795 7.564 -49.849 1.00 83.50 646 LYS A N 1
ATOM 4867 C CA . LYS A 1 646 ? 40.803 7.907 -50.872 1.00 83.50 646 LYS A CA 1
ATOM 4868 C C . LYS A 1 646 ? 40.123 6.656 -51.403 1.00 83.50 646 LYS A C 1
ATOM 4870 O O . LYS A 1 646 ? 40.792 5.713 -51.835 1.00 83.50 646 LYS A O 1
ATOM 4875 N N . TYR A 1 647 ? 38.800 6.698 -51.432 1.00 86.69 647 TYR A N 1
ATOM 4876 C CA . TYR A 1 647 ? 37.951 5.606 -51.885 1.00 86.69 647 TYR A CA 1
ATOM 4877 C C . TYR A 1 647 ? 37.005 6.087 -52.973 1.00 86.69 647 TYR A C 1
ATOM 4879 O O . TYR A 1 647 ? 36.567 7.237 -52.962 1.00 86.69 647 TYR A O 1
ATOM 4887 N N . ASP A 1 648 ? 36.689 5.193 -53.906 1.00 86.31 648 ASP A N 1
ATOM 4888 C CA . ASP A 1 648 ? 35.784 5.465 -55.023 1.00 86.31 648 ASP A CA 1
ATOM 4889 C C . ASP A 1 648 ? 34.450 4.709 -54.895 1.00 86.31 648 ASP A C 1
ATOM 4891 O O . ASP A 1 648 ? 33.455 5.108 -55.508 1.00 86.31 648 ASP A O 1
ATOM 4895 N N . GLU A 1 649 ? 34.412 3.598 -54.146 1.00 87.00 649 GLU A N 1
ATOM 4896 C CA . GLU A 1 649 ? 33.212 2.769 -54.007 1.00 87.00 649 GLU A CA 1
ATOM 4897 C C . GLU A 1 649 ? 33.097 2.111 -52.620 1.00 87.00 649 GLU A C 1
ATOM 4899 O O . GLU A 1 649 ? 34.096 1.718 -52.013 1.00 87.00 649 GLU A O 1
ATOM 4904 N N . ILE A 1 650 ? 31.853 1.923 -52.166 1.00 85.31 650 ILE A N 1
ATOM 4905 C CA . ILE A 1 650 ? 31.476 1.161 -50.965 1.00 85.31 650 ILE A CA 1
ATOM 4906 C C . ILE A 1 650 ? 30.533 0.030 -51.371 1.00 85.31 650 ILE A C 1
ATOM 4908 O O . ILE A 1 650 ? 29.762 0.145 -52.331 1.00 85.31 650 ILE A O 1
ATOM 4912 N N . ARG A 1 651 ? 30.582 -1.075 -50.631 1.00 86.38 651 ARG A N 1
ATOM 4913 C CA . ARG A 1 651 ? 29.667 -2.200 -50.765 1.00 86.38 651 ARG A CA 1
ATOM 4914 C C . ARG A 1 651 ? 29.193 -2.691 -49.403 1.00 86.38 651 ARG A C 1
ATOM 4916 O O . ARG A 1 651 ? 30.008 -3.132 -48.600 1.00 86.38 651 ARG A O 1
ATOM 4923 N N . LEU A 1 652 ? 27.876 -2.704 -49.201 1.00 86.75 652 LEU A N 1
ATOM 4924 C CA . LEU A 1 652 ? 27.231 -3.401 -48.084 1.00 86.75 652 LEU A CA 1
ATOM 4925 C C . LEU A 1 652 ? 26.901 -4.823 -48.530 1.00 86.75 652 LEU A C 1
ATOM 4927 O O . LEU A 1 652 ? 26.003 -5.016 -49.343 1.00 86.75 652 LEU A O 1
ATOM 4931 N N . ILE A 1 653 ? 27.652 -5.811 -48.064 1.00 86.62 653 ILE A N 1
ATOM 4932 C CA . ILE A 1 653 ? 27.470 -7.222 -48.409 1.00 86.62 653 ILE A CA 1
ATOM 4933 C C . ILE A 1 653 ? 26.324 -7.773 -47.561 1.00 86.62 653 ILE A C 1
ATOM 4935 O O . ILE A 1 653 ? 26.446 -7.851 -46.339 1.00 86.62 653 ILE A O 1
ATOM 4939 N N . LEU A 1 654 ? 25.223 -8.153 -48.209 1.00 87.56 654 LEU A N 1
ATOM 4940 C CA . LEU A 1 654 ? 24.025 -8.636 -47.525 1.00 87.56 654 LEU A CA 1
ATOM 4941 C C . LEU A 1 654 ? 24.132 -10.128 -47.191 1.00 87.56 654 LEU A C 1
ATOM 4943 O O . LEU A 1 654 ? 24.798 -10.889 -47.896 1.00 87.56 654 LEU A O 1
ATOM 4947 N N . SER A 1 655 ? 23.490 -10.536 -46.100 1.00 84.25 655 SER A N 1
ATOM 4948 C CA . SER A 1 655 ? 23.347 -11.936 -45.705 1.00 84.25 655 SER A CA 1
ATOM 4949 C C . SER A 1 655 ? 22.115 -12.556 -46.364 1.00 84.25 655 SER A C 1
ATOM 4951 O O . SER A 1 655 ? 21.084 -11.904 -46.520 1.00 84.25 655 SER A O 1
ATOM 4953 N N . GLU A 1 656 ? 22.209 -13.838 -46.711 1.00 80.50 656 GLU A N 1
ATOM 4954 C CA . GLU A 1 656 ? 21.052 -14.671 -47.071 1.00 80.50 656 GLU A CA 1
ATOM 4955 C C . GLU A 1 656 ? 20.474 -15.409 -45.852 1.00 80.50 656 GLU A C 1
ATOM 4957 O O . GLU A 1 656 ? 19.364 -15.932 -45.917 1.00 80.50 656 GLU A O 1
ATOM 4962 N N . LYS A 1 657 ? 21.213 -15.434 -44.734 1.00 81.25 657 LYS A N 1
ATOM 4963 C CA . LYS A 1 657 ? 20.773 -16.015 -43.463 1.00 81.25 657 LYS A CA 1
ATOM 4964 C C . LYS A 1 657 ? 20.236 -14.923 -42.533 1.00 81.25 657 LYS A C 1
ATOM 4966 O O . LYS A 1 657 ? 20.920 -13.900 -42.411 1.00 81.25 657 LYS A O 1
ATOM 4971 N N . PRO A 1 658 ? 19.060 -15.121 -41.910 1.00 79.06 658 PRO A N 1
ATOM 4972 C CA . PRO A 1 658 ? 18.561 -14.205 -40.894 1.00 79.06 658 PRO A CA 1
ATOM 4973 C C . PRO A 1 658 ? 19.514 -14.142 -39.700 1.00 79.06 658 PRO A C 1
ATOM 4975 O O . PRO A 1 658 ? 20.244 -15.099 -39.438 1.00 79.06 658 PRO A O 1
ATOM 4978 N N . ALA A 1 659 ? 19.517 -12.999 -39.015 1.00 73.12 659 ALA A N 1
ATOM 4979 C CA . ALA A 1 659 ? 20.078 -12.898 -37.672 1.00 73.12 659 ALA A CA 1
ATOM 4980 C C . ALA A 1 659 ? 19.189 -13.668 -36.675 1.00 73.12 659 ALA A C 1
ATOM 4982 O O . ALA A 1 659 ? 18.023 -13.940 -36.980 1.00 73.12 659 ALA A O 1
ATOM 4983 N N . ASP A 1 660 ? 19.729 -14.024 -35.508 1.00 67.81 660 ASP A N 1
ATOM 4984 C CA . ASP A 1 660 ? 18.998 -14.796 -34.497 1.00 67.81 660 ASP A CA 1
ATOM 4985 C C . ASP A 1 660 ? 17.674 -14.108 -34.123 1.00 67.81 660 ASP A C 1
ATOM 4987 O O . ASP A 1 660 ? 17.626 -12.905 -33.870 1.00 67.81 660 ASP A O 1
ATOM 4991 N N . GLY A 1 661 ? 16.579 -14.873 -34.152 1.00 67.38 661 GLY A N 1
ATOM 4992 C CA . GLY A 1 661 ? 15.229 -14.382 -33.854 1.00 67.38 661 GLY A CA 1
ATOM 4993 C C . GLY A 1 661 ? 14.431 -13.810 -35.037 1.00 67.38 661 GLY A C 1
ATOM 4994 O O . GLY A 1 661 ? 13.248 -13.522 -34.865 1.00 67.38 661 GLY A O 1
ATOM 4995 N N . GLU A 1 662 ? 15.003 -13.685 -36.243 1.00 74.88 662 GLU A N 1
ATOM 4996 C CA . GLU A 1 662 ? 14.288 -13.160 -37.422 1.00 74.88 662 GLU A CA 1
ATOM 4997 C C . GLU A 1 662 ? 13.870 -14.243 -38.433 1.00 74.88 662 GLU A C 1
ATOM 4999 O O . GLU A 1 662 ? 14.601 -15.190 -38.717 1.00 74.88 662 GLU A O 1
ATOM 5004 N N . GLU A 1 663 ? 12.691 -14.074 -39.045 1.00 83.31 663 GLU A N 1
ATOM 5005 C CA . GLU A 1 663 ? 12.138 -15.024 -40.031 1.00 83.31 663 GLU A CA 1
ATOM 5006 C C . GLU A 1 663 ? 12.873 -14.961 -41.387 1.00 83.31 663 GLU A C 1
ATOM 5008 O O . GLU A 1 663 ? 13.045 -15.973 -42.068 1.00 83.31 663 GLU A O 1
ATOM 5013 N N . TYR A 1 664 ? 13.344 -13.772 -41.782 1.00 87.81 664 TYR A N 1
ATOM 5014 C CA . TYR A 1 664 ? 14.005 -13.525 -43.067 1.00 87.81 664 TYR A CA 1
ATOM 5015 C C . TYR A 1 664 ? 15.240 -12.631 -42.895 1.00 87.81 664 TYR A C 1
ATOM 5017 O O . TYR A 1 664 ? 15.220 -11.679 -42.124 1.00 87.81 664 TYR A O 1
ATOM 5025 N N . ALA A 1 665 ? 16.297 -12.878 -43.678 1.00 84.62 665 ALA A N 1
ATOM 5026 C CA . ALA A 1 665 ? 17.512 -12.046 -43.686 1.00 84.62 665 ALA A CA 1
ATOM 5027 C C . ALA A 1 665 ? 17.296 -10.645 -44.273 1.00 84.62 665 ALA A C 1
ATOM 5029 O O . ALA A 1 665 ? 17.933 -9.673 -43.900 1.00 84.62 665 ALA A O 1
ATOM 5030 N N . ASN A 1 666 ? 16.410 -10.529 -45.252 1.00 90.00 666 ASN A N 1
ATOM 5031 C CA . ASN A 1 666 ? 16.043 -9.248 -45.835 1.00 90.00 666 ASN A CA 1
ATOM 5032 C C . ASN A 1 666 ? 14.537 -9.304 -46.051 1.00 90.00 666 ASN A C 1
ATOM 5034 O O . ASN A 1 666 ? 14.040 -10.282 -46.623 1.00 90.00 666 ASN A O 1
ATOM 5038 N N . TYR A 1 667 ? 13.807 -8.300 -45.579 1.00 91.56 667 TYR A N 1
ATOM 5039 C CA . TYR A 1 667 ? 12.349 -8.307 -45.635 1.00 91.56 667 TYR A CA 1
ATOM 5040 C C . TYR A 1 667 ? 11.751 -6.909 -45.712 1.00 91.56 667 TYR A C 1
ATOM 5042 O O . TYR A 1 667 ? 12.366 -5.916 -45.331 1.00 91.56 667 TYR A O 1
ATOM 5050 N N . VAL A 1 668 ? 10.526 -6.846 -46.221 1.00 92.38 668 VAL A N 1
ATOM 5051 C CA . VAL A 1 668 ? 9.671 -5.659 -46.203 1.00 92.38 668 VAL A CA 1
ATOM 5052 C C . VAL A 1 668 ? 8.429 -5.965 -45.377 1.00 92.38 668 VAL A C 1
ATOM 5054 O O . VAL A 1 668 ? 7.905 -7.077 -45.420 1.00 92.38 668 VAL A O 1
ATOM 5057 N N . VAL A 1 669 ? 7.981 -4.984 -44.607 1.00 92.38 669 VAL A N 1
ATOM 5058 C CA . VAL A 1 669 ? 6.701 -5.007 -43.903 1.00 92.38 669 VAL A CA 1
ATOM 5059 C C . VAL A 1 669 ? 5.706 -4.254 -44.776 1.00 92.38 669 VAL A C 1
ATOM 5061 O O . VAL A 1 669 ? 5.918 -3.069 -45.051 1.00 92.38 669 VAL A O 1
ATOM 5064 N N . ASP A 1 670 ? 4.662 -4.931 -45.249 1.00 89.69 670 ASP A N 1
ATOM 5065 C CA . ASP A 1 670 ? 3.628 -4.297 -46.073 1.00 89.69 670 ASP A CA 1
ATOM 5066 C C . ASP A 1 670 ? 2.739 -3.334 -45.257 1.00 89.69 670 ASP A C 1
ATOM 5068 O O . ASP A 1 670 ? 2.922 -3.148 -44.049 1.00 89.69 670 ASP A O 1
ATOM 5072 N N . ALA A 1 671 ? 1.793 -2.669 -45.923 1.00 87.38 671 ALA A N 1
ATOM 5073 C CA . ALA A 1 671 ? 0.875 -1.727 -45.277 1.00 87.38 671 ALA A CA 1
ATOM 5074 C C . ALA A 1 671 ? 0.005 -2.374 -44.176 1.00 87.38 671 ALA A C 1
ATOM 5076 O O . ALA A 1 671 ? -0.359 -1.699 -43.210 1.00 87.38 671 ALA A O 1
ATOM 5077 N N . ASP A 1 672 ? -0.259 -3.679 -44.270 1.00 89.06 672 ASP A N 1
ATOM 5078 C CA . ASP A 1 672 ? -1.055 -4.441 -43.304 1.00 89.06 672 ASP A CA 1
ATOM 5079 C C . ASP A 1 672 ? -0.206 -4.985 -42.139 1.00 89.06 672 ASP A C 1
ATOM 5081 O O . ASP A 1 672 ? -0.737 -5.528 -41.172 1.00 89.06 672 ASP A O 1
ATOM 5085 N N . GLY A 1 673 ? 1.117 -4.786 -42.177 1.00 87.75 673 GLY A N 1
ATOM 5086 C CA . GLY A 1 673 ? 2.045 -5.237 -41.139 1.00 87.75 673 GLY A CA 1
ATOM 5087 C C . GLY A 1 673 ? 2.607 -6.643 -41.362 1.00 87.75 673 GLY A C 1
ATOM 5088 O O . GLY A 1 673 ? 3.301 -7.165 -40.490 1.00 87.75 673 GLY A O 1
ATOM 5089 N N . LYS A 1 674 ? 2.350 -7.270 -42.514 1.00 91.19 674 LYS A N 1
ATOM 5090 C CA . LYS A 1 674 ? 2.862 -8.606 -42.825 1.00 91.19 674 LYS A CA 1
ATOM 5091 C C . LYS A 1 674 ? 4.296 -8.527 -43.354 1.00 91.19 674 LYS A C 1
ATOM 5093 O O . LYS A 1 674 ? 4.604 -7.733 -44.246 1.00 91.19 674 LYS A O 1
ATOM 5098 N N . LYS A 1 675 ? 5.177 -9.382 -42.821 1.00 92.56 675 LYS A N 1
ATOM 5099 C CA . LYS A 1 675 ? 6.557 -9.541 -43.302 1.00 92.56 675 LYS A CA 1
ATOM 5100 C C . LYS A 1 675 ? 6.572 -10.348 -44.602 1.00 92.56 675 LYS A C 1
ATOM 5102 O O . LYS A 1 675 ? 6.000 -11.434 -44.681 1.00 92.56 675 LYS A O 1
ATOM 5107 N N . HIS A 1 676 ? 7.280 -9.839 -45.605 1.00 91.50 676 HIS A N 1
ATOM 5108 C CA . HIS A 1 676 ? 7.557 -10.542 -46.855 1.00 91.50 676 HIS A CA 1
ATOM 5109 C C . HIS A 1 676 ? 9.055 -10.580 -47.115 1.00 91.50 676 HIS A C 1
ATOM 5111 O O . HIS A 1 676 ? 9.733 -9.555 -47.017 1.00 91.50 676 HIS A O 1
ATOM 5117 N N . GLN A 1 677 ? 9.570 -11.746 -47.505 1.00 90.88 677 GLN A N 1
ATOM 5118 C CA . GLN A 1 677 ? 10.969 -11.880 -47.893 1.00 90.88 677 GLN A CA 1
ATOM 5119 C C . GLN A 1 677 ? 11.294 -10.951 -49.067 1.00 90.88 677 GLN A C 1
ATOM 5121 O O . GLN A 1 677 ? 10.645 -10.982 -50.118 1.00 90.88 677 GLN A O 1
ATOM 5126 N N . LEU A 1 678 ? 12.354 -10.169 -48.900 1.00 89.62 678 LEU A N 1
ATOM 5127 C CA . LEU A 1 678 ? 12.868 -9.263 -49.906 1.00 89.62 678 LEU A CA 1
ATOM 5128 C C . LEU A 1 678 ? 14.030 -9.940 -50.634 1.00 89.62 678 LEU A C 1
ATOM 5130 O O . LEU A 1 678 ? 15.141 -10.057 -50.115 1.00 89.62 678 LEU A O 1
ATOM 5134 N N . LYS A 1 679 ? 13.770 -10.422 -51.848 1.00 86.50 679 LYS A N 1
ATOM 5135 C CA . LYS A 1 679 ? 14.784 -11.095 -52.662 1.00 86.50 679 LYS A CA 1
ATOM 5136 C C . LYS A 1 679 ? 15.807 -10.094 -53.184 1.00 86.50 679 LYS A C 1
ATOM 5138 O O . LYS A 1 679 ? 15.452 -9.056 -53.743 1.00 86.50 679 LYS A O 1
ATOM 5143 N N . VAL A 1 680 ? 17.075 -10.460 -53.054 1.00 81.19 680 VAL A N 1
ATOM 5144 C CA . VAL A 1 680 ? 18.227 -9.728 -53.586 1.00 81.19 680 VAL A CA 1
ATOM 5145 C C . VAL A 1 680 ? 18.859 -10.610 -54.663 1.00 81.19 680 VAL A C 1
ATOM 5147 O O . VAL A 1 680 ? 18.991 -11.814 -54.457 1.00 81.19 680 VAL A O 1
ATOM 5150 N N . ASP A 1 681 ? 19.204 -10.052 -55.826 1.00 70.44 681 ASP A N 1
ATOM 5151 C CA . ASP A 1 681 ? 19.761 -10.848 -56.930 1.00 70.44 681 ASP A CA 1
ATOM 5152 C C . ASP A 1 681 ? 21.106 -11.483 -56.519 1.00 70.44 681 ASP A C 1
ATOM 5154 O O . ASP A 1 681 ? 22.098 -10.791 -56.288 1.00 70.44 681 ASP A O 1
ATOM 5158 N N . SER A 1 682 ? 21.118 -12.815 -56.418 1.00 53.44 682 SER A N 1
ATOM 5159 C CA . SER A 1 682 ? 22.165 -13.637 -55.805 1.00 53.44 682 SER A CA 1
ATOM 5160 C C . SER A 1 682 ? 23.330 -13.917 -56.760 1.00 53.44 682 SER A C 1
ATOM 5162 O O . SER A 1 682 ? 23.323 -14.889 -57.520 1.00 53.44 682 SER A O 1
ATOM 5164 N N . HIS A 1 683 ? 24.379 -13.106 -56.711 1.00 52.72 683 HIS A N 1
ATOM 5165 C CA . HIS A 1 683 ? 25.728 -13.541 -57.097 1.00 52.72 683 HIS A CA 1
ATOM 5166 C C . HIS A 1 683 ? 26.615 -13.374 -55.866 1.00 52.72 683 HIS A C 1
ATOM 5168 O O . HIS A 1 683 ? 26.365 -12.465 -55.092 1.00 52.72 683 HIS A O 1
ATOM 5174 N N . HIS A 1 684 ? 27.657 -14.194 -55.678 1.00 44.44 684 HIS A N 1
ATOM 5175 C CA . HIS A 1 684 ? 28.511 -14.273 -54.466 1.00 44.44 684 HIS A CA 1
ATOM 5176 C C . HIS A 1 684 ? 29.174 -12.956 -53.977 1.00 44.44 684 HIS A C 1
ATOM 5178 O O . HIS A 1 684 ? 29.946 -12.950 -53.024 1.00 44.44 684 HIS A O 1
ATOM 5184 N N . HIS A 1 685 ? 28.854 -11.832 -54.613 1.00 49.41 685 HIS A N 1
ATOM 5185 C CA . HIS A 1 685 ? 29.283 -10.467 -54.353 1.00 49.41 685 HIS A CA 1
ATOM 5186 C C . HIS A 1 685 ? 28.107 -9.454 -54.281 1.00 49.41 685 HIS A C 1
ATOM 5188 O O . HIS A 1 685 ? 28.357 -8.247 -54.373 1.00 49.41 685 HIS A O 1
ATOM 5194 N N . SER A 1 686 ? 26.849 -9.908 -54.167 1.00 60.28 686 SER A N 1
ATOM 5195 C CA . SER A 1 686 ? 25.606 -9.120 -54.244 1.00 60.28 686 SER A CA 1
ATOM 5196 C C . SER A 1 686 ? 25.362 -8.298 -52.983 1.00 60.28 686 SER A C 1
ATOM 5198 O O . SER A 1 686 ? 24.529 -8.606 -52.135 1.00 60.28 686 SER A O 1
ATOM 5200 N N . GLY A 1 687 ? 26.150 -7.241 -52.855 1.00 69.38 687 GLY A N 1
ATOM 5201 C CA . GLY A 1 687 ? 25.911 -6.179 -51.899 1.00 69.38 687 GLY A CA 1
ATOM 5202 C C . GLY A 1 687 ? 25.312 -4.936 -52.546 1.00 69.38 687 GLY A C 1
ATOM 5203 O O . GLY A 1 687 ? 25.387 -4.754 -53.764 1.00 69.38 687 GLY A O 1
ATOM 5204 N N . ILE A 1 688 ? 24.788 -4.033 -51.721 1.00 83.06 688 ILE A N 1
ATOM 5205 C CA . ILE A 1 688 ? 24.431 -2.678 -52.148 1.00 83.06 688 ILE A CA 1
ATOM 5206 C C . ILE A 1 688 ? 25.727 -1.948 -52.483 1.00 83.06 688 ILE A C 1
ATOM 5208 O O . ILE A 1 688 ? 26.541 -1.683 -51.600 1.00 83.06 688 ILE A O 1
ATOM 5212 N N . LYS A 1 689 ? 25.932 -1.650 -53.766 1.00 82.56 689 LYS A N 1
ATOM 5213 C CA . LYS A 1 689 ? 27.124 -0.959 -54.255 1.00 82.56 689 LYS A CA 1
ATOM 5214 C C . LYS A 1 689 ? 26.844 0.531 -54.417 1.00 82.56 689 LYS A C 1
ATOM 5216 O O . LYS A 1 689 ? 26.001 0.922 -55.219 1.00 82.56 689 LYS A O 1
ATOM 5221 N N . ILE A 1 690 ? 27.621 1.352 -53.726 1.00 83.69 690 ILE A N 1
ATOM 5222 C CA . ILE A 1 690 ? 27.537 2.810 -53.772 1.00 83.69 690 ILE A CA 1
ATOM 5223 C C . ILE A 1 690 ? 28.813 3.317 -54.436 1.00 83.69 690 ILE A C 1
ATOM 5225 O O . ILE A 1 690 ? 29.913 3.127 -53.922 1.00 83.69 690 ILE A O 1
ATOM 5229 N N . LYS A 1 691 ? 28.675 3.930 -55.614 1.00 84.19 691 LYS A N 1
ATOM 5230 C CA . LYS A 1 691 ? 29.791 4.565 -56.325 1.00 84.19 691 LYS A CA 1
ATOM 5231 C C . LYS A 1 691 ? 29.851 6.031 -55.924 1.00 84.19 691 LYS A C 1
ATOM 5233 O O . LYS A 1 691 ? 29.106 6.844 -56.468 1.00 84.19 691 LYS A O 1
ATOM 5238 N N . TYR A 1 692 ? 30.703 6.351 -54.963 1.00 83.81 692 TYR A N 1
ATOM 5239 C CA . TYR A 1 692 ? 30.860 7.706 -54.461 1.00 83.81 692 TYR A CA 1
ATOM 5240 C C . TYR A 1 692 ? 32.284 7.901 -53.967 1.00 83.81 692 TYR A C 1
ATOM 5242 O O . TYR A 1 692 ? 32.810 7.059 -53.243 1.00 83.81 692 TYR A O 1
ATOM 5250 N N . LYS A 1 693 ? 32.899 9.014 -54.366 1.00 84.88 693 LYS A N 1
ATOM 5251 C CA . LYS A 1 693 ? 34.267 9.332 -53.972 1.00 84.88 693 LYS A CA 1
ATOM 5252 C C . LYS A 1 693 ? 34.270 10.018 -52.618 1.00 84.88 693 LYS A C 1
ATOM 5254 O O . LYS A 1 693 ? 33.625 11.051 -52.465 1.00 84.88 693 LYS A O 1
ATOM 5259 N N . PHE A 1 694 ? 35.019 9.482 -51.667 1.00 83.19 694 PHE A N 1
ATOM 5260 C CA . PHE A 1 694 ? 35.167 10.065 -50.336 1.00 83.19 694 PHE A CA 1
ATOM 5261 C C . PHE A 1 694 ? 36.589 9.857 -49.818 1.00 83.19 694 PHE A C 1
ATOM 5263 O O . PHE A 1 694 ? 37.356 9.042 -50.334 1.00 83.19 694 PHE A O 1
ATOM 5270 N N . THR A 1 695 ? 36.968 10.660 -48.831 1.00 81.62 695 THR A N 1
ATOM 5271 C CA . THR A 1 695 ? 38.276 10.584 -48.183 1.00 81.62 695 THR A CA 1
ATOM 5272 C C . THR A 1 695 ? 38.053 10.424 -46.696 1.00 81.62 695 THR A C 1
ATOM 5274 O O . THR A 1 695 ? 37.339 11.233 -46.112 1.00 81.62 695 THR A O 1
ATOM 5277 N N . ILE A 1 696 ? 38.674 9.408 -46.108 1.00 78.25 696 ILE A N 1
ATOM 5278 C CA . ILE A 1 696 ? 38.762 9.280 -44.656 1.00 78.25 696 ILE A CA 1
ATOM 5279 C C . ILE A 1 696 ? 40.058 9.961 -44.234 1.00 78.25 696 ILE A C 1
ATOM 5281 O O . ILE A 1 696 ? 41.131 9.654 -44.763 1.00 78.25 696 ILE A O 1
ATOM 5285 N N . VAL A 1 697 ? 39.948 10.937 -43.337 1.00 74.88 697 VAL A N 1
ATOM 5286 C CA . VAL A 1 697 ? 41.081 11.750 -42.890 1.00 74.88 697 VAL A CA 1
ATOM 5287 C C . VAL A 1 697 ? 41.611 11.207 -41.574 1.00 74.88 697 VAL A C 1
ATOM 5289 O O . VAL A 1 697 ? 40.856 10.939 -40.648 1.00 74.88 697 VAL A O 1
ATOM 5292 N N . LYS A 1 698 ? 42.934 11.085 -41.505 1.00 72.12 698 LYS A N 1
ATOM 5293 C CA . LYS A 1 698 ? 43.701 10.738 -40.310 1.00 72.12 698 LYS A CA 1
ATOM 5294 C C . LYS A 1 698 ? 43.209 11.526 -39.077 1.00 72.12 698 LYS A C 1
ATOM 5296 O O . LYS A 1 698 ? 43.181 12.753 -39.135 1.00 72.12 698 LYS A O 1
ATOM 5301 N N . GLY A 1 699 ? 42.829 10.842 -37.995 1.00 66.38 699 GLY A N 1
ATOM 5302 C CA . GLY A 1 699 ? 42.395 11.458 -36.734 1.00 66.38 699 GLY A CA 1
ATOM 5303 C C . GLY A 1 699 ? 41.021 12.139 -36.763 1.00 66.38 699 GLY A C 1
ATOM 5304 O O . GLY A 1 699 ? 40.726 12.912 -35.858 1.00 66.38 699 GLY A O 1
ATOM 5305 N N . LYS A 1 700 ? 40.201 11.909 -37.800 1.00 69.81 700 LYS A N 1
ATOM 5306 C CA . LYS A 1 700 ? 38.844 12.467 -37.913 1.00 69.81 700 LYS A CA 1
ATOM 5307 C C . LYS A 1 700 ? 37.818 11.392 -38.243 1.00 69.81 700 LYS A C 1
ATOM 5309 O O . LYS A 1 700 ? 38.135 10.429 -38.945 1.00 69.81 700 LYS A O 1
ATOM 5314 N N . THR A 1 701 ? 36.575 11.650 -37.851 1.00 71.69 701 THR A N 1
ATOM 5315 C CA . THR A 1 701 ? 35.413 10.859 -38.261 1.00 71.69 701 THR A CA 1
ATOM 5316 C C . THR A 1 701 ? 34.827 11.405 -39.559 1.00 71.69 701 THR A C 1
ATOM 5318 O O . THR A 1 701 ? 34.519 12.592 -39.694 1.00 71.69 701 THR A O 1
ATOM 5321 N N . THR A 1 702 ? 34.683 10.532 -40.554 1.00 74.38 702 THR A N 1
ATOM 5322 C CA . THR A 1 702 ? 34.003 10.848 -41.815 1.00 74.38 702 THR A CA 1
ATOM 5323 C C . THR A 1 702 ? 32.582 10.305 -41.771 1.00 74.38 702 THR A C 1
ATOM 5325 O O . THR A 1 702 ? 32.395 9.091 -41.786 1.00 74.38 702 THR A O 1
ATOM 5328 N N . ASN A 1 703 ? 31.579 11.180 -41.781 1.00 74.12 703 ASN A N 1
ATOM 5329 C CA . ASN A 1 703 ? 30.180 10.758 -41.804 1.00 74.12 703 ASN A CA 1
ATOM 5330 C C . ASN A 1 703 ? 29.673 10.740 -43.244 1.00 74.12 703 ASN A C 1
ATOM 5332 O O . ASN A 1 703 ? 29.758 11.741 -43.963 1.00 74.12 703 ASN A O 1
ATOM 5336 N N . MET A 1 704 ? 29.123 9.607 -43.675 1.00 77.25 704 MET A N 1
ATOM 5337 C CA . MET A 1 704 ? 28.445 9.490 -44.961 1.00 77.25 704 MET A CA 1
ATOM 5338 C C . MET A 1 704 ? 26.947 9.342 -44.746 1.00 77.25 704 MET A C 1
ATOM 5340 O O . MET A 1 704 ? 26.507 8.409 -44.084 1.00 77.25 704 MET A O 1
ATOM 5344 N N . LYS A 1 705 ? 26.156 10.220 -45.366 1.00 79.31 705 LYS A N 1
ATOM 5345 C CA . LYS A 1 705 ? 24.698 10.094 -45.380 1.00 79.31 705 LYS A CA 1
ATOM 5346 C C . LYS A 1 705 ? 24.220 9.652 -46.753 1.00 79.31 705 LYS A C 1
ATOM 5348 O O . LYS A 1 705 ? 24.425 10.354 -47.750 1.00 79.31 705 LYS A O 1
ATOM 5353 N N . ILE A 1 706 ? 23.539 8.513 -46.806 1.00 80.38 706 ILE A N 1
ATOM 5354 C CA . ILE A 1 706 ? 22.865 8.029 -48.012 1.00 80.38 706 ILE A CA 1
ATOM 5355 C C . ILE A 1 706 ? 21.354 8.054 -47.819 1.00 80.38 706 ILE A C 1
ATOM 5357 O O . ILE A 1 706 ? 20.851 7.908 -46.712 1.00 80.38 706 ILE A O 1
ATOM 5361 N N . VAL A 1 707 ? 20.623 8.265 -48.904 1.00 81.19 707 VAL A N 1
ATOM 5362 C CA . VAL A 1 707 ? 19.164 8.250 -48.929 1.00 81.19 707 VAL A CA 1
ATOM 5363 C C . VAL A 1 707 ? 18.687 7.222 -49.943 1.00 81.19 707 VAL A C 1
ATOM 5365 O O . VAL A 1 707 ? 19.164 7.191 -51.079 1.00 81.19 707 VAL A O 1
ATOM 5368 N N . VAL A 1 708 ? 17.765 6.366 -49.513 1.00 85.19 708 VAL A N 1
ATOM 5369 C CA . VAL A 1 708 ? 17.133 5.331 -50.337 1.00 85.19 708 VAL A CA 1
ATOM 5370 C C . VAL A 1 708 ? 15.887 5.900 -50.998 1.00 85.19 708 VAL A C 1
ATOM 5372 O O . VAL A 1 708 ? 15.002 6.395 -50.306 1.00 85.19 708 VAL A O 1
ATOM 5375 N N . ASP A 1 709 ? 15.761 5.777 -52.317 1.00 89.00 709 ASP A N 1
ATOM 5376 C CA . ASP A 1 709 ? 14.473 5.984 -52.987 1.00 89.00 709 ASP A CA 1
ATOM 5377 C C . ASP A 1 709 ? 13.643 4.707 -52.812 1.00 89.00 709 ASP A C 1
ATOM 5379 O O . ASP A 1 709 ? 13.861 3.717 -53.519 1.00 89.00 709 ASP A O 1
ATOM 5383 N N . ALA A 1 710 ? 12.738 4.693 -51.833 1.00 86.88 710 ALA A N 1
ATOM 5384 C CA . ALA A 1 710 ? 12.028 3.481 -51.433 1.00 86.88 710 ALA A CA 1
ATOM 5385 C C . ALA A 1 710 ? 11.138 2.930 -52.562 1.00 86.88 710 ALA A C 1
ATOM 5387 O O . ALA A 1 710 ? 11.186 1.734 -52.851 1.00 86.88 710 ALA A O 1
ATOM 5388 N N . ALA A 1 711 ? 10.407 3.796 -53.275 1.00 85.88 711 ALA A N 1
ATOM 5389 C CA . ALA A 1 711 ? 9.517 3.390 -54.368 1.00 85.88 711 ALA A CA 1
ATOM 5390 C C . ALA A 1 711 ? 10.272 2.808 -55.578 1.00 85.88 711 ALA A C 1
ATOM 5392 O O . ALA A 1 711 ? 9.756 1.968 -56.334 1.00 85.88 711 ALA A O 1
ATOM 5393 N N . LYS A 1 712 ? 11.512 3.256 -55.805 1.00 87.75 712 LYS A N 1
ATOM 5394 C CA . LYS A 1 712 ? 12.382 2.648 -56.818 1.00 87.75 712 LYS A CA 1
ATOM 5395 C C . LYS A 1 712 ? 13.098 1.406 -56.309 1.00 87.75 712 LYS A C 1
ATOM 5397 O O . LYS A 1 712 ? 13.300 0.503 -57.113 1.00 87.75 712 LYS A O 1
ATOM 5402 N N . SER A 1 713 ? 13.420 1.357 -55.019 1.00 87.62 713 SER A N 1
ATOM 5403 C CA . SER A 1 713 ? 14.228 0.289 -54.432 1.00 87.62 713 SER A CA 1
ATOM 5404 C C . SER A 1 713 ? 13.445 -0.965 -54.085 1.00 87.62 713 SER A C 1
ATOM 5406 O O . SER A 1 713 ? 13.994 -2.058 -54.163 1.00 87.62 713 SER A O 1
ATOM 5408 N N . ILE A 1 714 ? 12.172 -0.836 -53.727 1.00 89.94 714 ILE A N 1
ATOM 5409 C CA . ILE A 1 714 ? 11.326 -1.961 -53.335 1.00 89.94 714 ILE A CA 1
ATOM 5410 C C . ILE A 1 714 ? 10.317 -2.236 -54.450 1.00 89.94 714 ILE A C 1
ATOM 5412 O O . ILE A 1 714 ? 9.451 -1.411 -54.749 1.00 89.94 714 ILE A O 1
ATOM 5416 N N . LYS A 1 715 ? 10.446 -3.398 -55.100 1.00 88.75 715 LYS A N 1
ATOM 5417 C CA . LYS A 1 715 ? 9.578 -3.824 -56.204 1.00 88.75 715 LYS A CA 1
ATOM 5418 C C . LYS A 1 715 ? 8.731 -5.018 -55.801 1.00 88.75 715 LYS A C 1
ATOM 5420 O O . LYS A 1 715 ? 9.247 -6.112 -55.594 1.00 88.75 715 LYS A O 1
ATOM 5425 N N . GLU A 1 716 ? 7.425 -4.807 -55.766 1.00 87.62 716 GLU A N 1
ATOM 5426 C CA . GLU A 1 716 ? 6.447 -5.885 -55.687 1.00 87.62 716 GLU A CA 1
ATOM 5427 C C . GLU A 1 716 ? 6.327 -6.569 -57.058 1.00 87.62 716 GLU A C 1
ATOM 5429 O O . GLU A 1 716 ? 6.094 -5.920 -58.082 1.00 87.62 716 GLU A O 1
ATOM 5434 N N . GLN A 1 717 ? 6.533 -7.881 -57.085 1.00 83.88 717 GLN A N 1
ATOM 5435 C CA . GLN A 1 717 ? 6.306 -8.751 -58.238 1.00 83.88 717 GLN A CA 1
ATOM 5436 C C . GLN A 1 717 ? 5.148 -9.697 -57.914 1.00 83.88 717 GLN A C 1
ATOM 5438 O O . GLN A 1 717 ? 4.831 -9.903 -56.748 1.00 83.88 717 GLN A O 1
ATOM 5443 N N . HIS A 1 718 ? 4.563 -10.339 -58.933 1.00 76.25 718 HIS A N 1
ATOM 5444 C CA . HIS A 1 718 ? 3.346 -11.160 -58.798 1.00 76.25 718 HIS A CA 1
ATOM 5445 C C . HIS A 1 718 ? 3.346 -12.163 -57.623 1.00 76.25 718 HIS A C 1
ATOM 5447 O O . HIS A 1 718 ? 2.269 -12.488 -57.147 1.00 76.25 718 HIS A O 1
ATOM 5453 N N . ASN A 1 719 ? 4.510 -12.653 -57.166 1.00 78.62 719 ASN A N 1
ATOM 5454 C CA . ASN A 1 719 ? 4.622 -13.634 -56.075 1.00 78.62 719 ASN A CA 1
ATOM 5455 C C . ASN A 1 719 ? 5.769 -13.364 -55.075 1.00 78.62 719 ASN A C 1
ATOM 5457 O O . ASN A 1 719 ? 6.088 -14.241 -54.274 1.00 78.62 719 ASN A O 1
ATOM 5461 N N . TYR A 1 720 ? 6.474 -12.232 -55.160 1.00 81.88 720 TYR A N 1
ATOM 5462 C CA . TYR A 1 720 ? 7.586 -11.927 -54.247 1.00 81.88 720 TYR A CA 1
ATOM 5463 C C . TYR A 1 720 ? 7.957 -10.447 -54.280 1.00 81.88 720 TYR A C 1
ATOM 5465 O O . TYR A 1 720 ? 7.668 -9.741 -55.244 1.00 81.88 720 TYR A O 1
ATOM 5473 N N . TRP A 1 721 ? 8.677 -10.002 -53.256 1.00 90.25 721 TRP A N 1
ATOM 5474 C CA . TRP A 1 721 ? 9.246 -8.663 -53.195 1.00 90.25 721 TRP A CA 1
ATOM 5475 C C . TRP A 1 721 ? 10.724 -8.705 -53.560 1.00 90.25 721 TRP A C 1
ATOM 5477 O O . TRP A 1 721 ? 11.438 -9.640 -53.195 1.00 90.25 721 TRP A O 1
ATOM 5487 N N . LYS A 1 722 ? 11.193 -7.701 -54.300 1.00 89.62 722 LYS A N 1
ATOM 5488 C CA . LYS A 1 722 ? 12.574 -7.602 -54.777 1.00 89.62 722 LYS A CA 1
ATOM 5489 C C . LYS A 1 722 ? 13.211 -6.282 -54.346 1.00 89.62 722 LYS A C 1
ATOM 5491 O O . LYS A 1 722 ? 12.586 -5.231 -54.487 1.00 89.62 722 LYS A O 1
ATOM 5496 N N . LEU A 1 723 ? 14.458 -6.342 -53.877 1.00 88.69 723 LEU A N 1
ATOM 5497 C CA . LEU A 1 723 ? 15.299 -5.166 -53.650 1.00 88.69 723 LEU A CA 1
ATOM 5498 C C . LEU A 1 723 ? 16.089 -4.838 -54.923 1.00 88.69 723 LEU A C 1
ATOM 5500 O O . LEU A 1 723 ? 16.972 -5.592 -55.328 1.00 88.69 723 LEU A O 1
ATOM 5504 N N . GLU A 1 724 ? 15.796 -3.691 -55.527 1.00 87.44 724 GLU A N 1
ATOM 5505 C CA . GLU A 1 724 ? 16.543 -3.104 -56.643 1.00 87.44 724 GLU A CA 1
ATOM 5506 C C . GLU A 1 724 ? 17.170 -1.779 -56.197 1.00 87.44 724 GLU A C 1
ATOM 5508 O O . GLU A 1 724 ? 16.616 -0.714 -56.442 1.00 87.44 724 GLU A O 1
ATOM 5513 N N . PRO A 1 725 ? 18.312 -1.821 -55.499 1.00 80.69 725 PRO A N 1
ATOM 5514 C CA . PRO A 1 725 ? 18.803 -0.705 -54.702 1.00 80.69 725 PRO A CA 1
ATOM 5515 C C . PRO A 1 725 ? 19.023 0.590 -55.506 1.00 80.69 725 PRO A C 1
ATOM 5517 O O . PRO A 1 725 ? 19.937 0.665 -56.330 1.00 80.69 725 PRO A O 1
ATOM 5520 N N . VAL A 1 726 ? 18.240 1.637 -55.215 1.00 84.25 726 VAL A N 1
ATOM 5521 C CA . VAL A 1 726 ? 18.408 2.992 -55.763 1.00 84.25 726 VAL A CA 1
ATOM 5522 C C . VAL A 1 726 ? 18.722 3.962 -54.629 1.00 84.25 726 VAL A C 1
ATOM 5524 O O . VAL A 1 726 ? 17.844 4.394 -53.885 1.00 84.25 726 VAL A O 1
ATOM 5527 N N . PHE A 1 727 ? 20.002 4.314 -54.521 1.00 81.00 727 PHE A N 1
ATOM 5528 C CA . PHE A 1 727 ? 20.534 5.176 -53.469 1.00 81.00 727 PHE A CA 1
ATOM 5529 C C . PHE A 1 727 ? 21.089 6.480 -54.032 1.00 81.00 727 PHE A C 1
ATOM 5531 O O . PHE A 1 727 ? 21.677 6.511 -55.117 1.00 81.00 727 PHE A O 1
ATOM 5538 N N . LYS A 1 728 ? 20.977 7.541 -53.237 1.00 78.75 728 LYS A N 1
ATOM 5539 C CA . LYS A 1 728 ? 21.619 8.832 -53.466 1.00 78.75 728 LYS A CA 1
ATOM 5540 C C . LYS A 1 728 ? 22.480 9.188 -52.262 1.00 78.75 728 LYS A C 1
ATOM 5542 O O . LYS A 1 728 ? 22.005 9.161 -51.134 1.00 78.75 728 LYS A O 1
ATOM 5547 N N . VAL A 1 729 ? 23.735 9.559 -52.489 1.00 73.25 729 VAL A N 1
ATOM 5548 C CA . VAL A 1 729 ? 24.560 10.147 -51.424 1.00 73.25 729 VAL A CA 1
ATOM 5549 C C . VAL A 1 729 ? 24.155 11.610 -51.261 1.00 73.25 729 VAL A C 1
ATOM 5551 O O . VAL A 1 729 ? 24.094 12.342 -52.251 1.00 73.25 729 VAL A O 1
ATOM 5554 N N . VAL A 1 730 ? 23.816 12.014 -50.036 1.00 67.44 730 VAL A N 1
ATOM 5555 C CA . VAL A 1 730 ? 23.292 13.356 -49.732 1.00 67.44 730 VAL A CA 1
ATOM 5556 C C . VAL A 1 730 ? 24.393 14.285 -49.241 1.00 67.44 730 VAL A C 1
ATOM 5558 O O . VAL A 1 730 ? 24.454 15.429 -49.684 1.00 67.44 730 VAL A O 1
ATOM 5561 N N . SER A 1 731 ? 25.287 13.790 -48.389 1.00 62.38 731 SER A N 1
ATOM 5562 C CA . SER A 1 731 ? 26.470 14.523 -47.943 1.00 62.38 731 SER A CA 1
ATOM 5563 C C . SER A 1 731 ? 27.579 13.566 -47.498 1.00 62.38 731 SER A C 1
ATOM 5565 O O . SER A 1 731 ? 27.337 12.411 -47.134 1.00 62.38 731 SER A O 1
ATOM 5567 N N . SER A 1 732 ? 28.810 14.069 -47.550 1.00 55.75 732 SER A N 1
ATOM 5568 C CA . SER A 1 732 ? 29.954 13.527 -46.821 1.00 55.75 732 SER A CA 1
ATOM 5569 C C . SER A 1 732 ? 30.572 14.689 -46.054 1.00 55.75 732 SER A C 1
ATOM 5571 O O . SER A 1 732 ? 31.151 15.580 -46.681 1.00 55.75 732 SER A O 1
ATOM 5573 N N . GLU A 1 733 ? 30.397 14.721 -44.738 1.00 56.97 733 GLU A N 1
ATOM 5574 C CA . GLU A 1 733 ? 30.906 15.798 -43.884 1.00 56.97 733 GLU A CA 1
ATOM 5575 C C . GLU A 1 733 ? 32.053 15.270 -43.018 1.00 56.97 733 GLU A C 1
ATOM 5577 O O . GLU A 1 733 ? 31.993 14.164 -42.479 1.00 56.97 733 GLU A O 1
ATOM 5582 N N . LEU A 1 734 ? 33.126 16.059 -42.933 1.00 53.34 734 LEU A N 1
ATOM 5583 C CA . LEU A 1 734 ? 34.204 15.846 -41.972 1.00 53.34 734 LEU A CA 1
ATOM 5584 C C . LEU A 1 734 ? 33.760 16.486 -40.662 1.00 53.34 734 LEU A C 1
ATOM 5586 O O . LEU A 1 734 ? 33.638 17.711 -40.609 1.00 53.34 734 LEU A O 1
ATOM 5590 N N . ILE A 1 735 ? 33.521 15.678 -39.634 1.00 54.06 735 ILE A N 1
ATOM 5591 C CA . ILE A 1 735 ? 33.191 16.190 -38.305 1.00 54.06 735 ILE A CA 1
ATOM 5592 C C . ILE A 1 735 ? 34.474 16.207 -37.475 1.00 54.06 735 ILE A C 1
ATOM 5594 O O . ILE A 1 735 ? 35.250 15.253 -37.490 1.00 54.06 735 ILE A O 1
ATOM 5598 N N . ASP A 1 736 ? 34.723 17.324 -36.793 1.00 47.19 736 ASP A N 1
ATOM 5599 C CA . ASP A 1 736 ? 35.866 17.498 -35.890 1.00 47.19 736 ASP A CA 1
ATOM 5600 C C . ASP A 1 736 ? 35.517 16.933 -34.503 1.00 47.19 736 ASP A C 1
ATOM 5602 O O . ASP A 1 736 ? 35.470 17.650 -33.509 1.00 47.19 736 ASP A O 1
ATOM 5606 N N . THR A 1 737 ? 35.184 15.643 -34.451 1.00 47.72 737 THR A N 1
ATOM 5607 C CA . THR A 1 737 ? 35.039 14.894 -33.199 1.00 47.72 737 THR A CA 1
ATOM 5608 C C . THR A 1 737 ? 36.290 14.042 -32.981 1.00 47.72 737 THR A C 1
ATOM 5610 O O . THR A 1 737 ? 36.739 13.385 -33.927 1.00 47.72 737 THR A O 1
ATOM 5613 N N . PRO A 1 738 ? 36.890 14.057 -31.774 1.00 42.75 738 PRO A N 1
ATOM 5614 C CA . PRO A 1 738 ? 37.956 13.123 -31.429 1.00 42.75 738 PRO A CA 1
ATOM 5615 C C . PRO A 1 738 ? 37.480 11.682 -31.649 1.00 42.75 738 PRO A C 1
ATOM 5617 O O . PRO A 1 738 ? 36.325 11.358 -31.371 1.00 42.75 738 PRO A O 1
ATOM 5620 N N . ALA A 1 739 ? 38.356 10.820 -32.164 1.00 39.56 739 ALA A N 1
ATOM 5621 C CA . ALA A 1 739 ? 38.055 9.397 -32.278 1.00 39.56 739 ALA A CA 1
ATOM 5622 C C . ALA A 1 739 ? 37.733 8.829 -30.878 1.00 39.56 739 ALA A C 1
ATOM 5624 O O . ALA A 1 739 ? 38.519 9.035 -29.956 1.00 39.56 739 ALA A O 1
ATOM 5625 N N . GLY A 1 740 ? 36.583 8.160 -30.724 1.00 41.25 740 GLY A N 1
ATOM 5626 C CA . GLY A 1 740 ? 36.188 7.475 -29.483 1.00 41.25 740 GLY A CA 1
ATOM 5627 C C . GLY A 1 740 ? 35.136 8.170 -28.608 1.00 41.25 740 GLY A C 1
ATOM 5628 O O . GLY A 1 740 ? 34.806 7.651 -27.550 1.00 41.25 740 GLY A O 1
ATOM 5629 N N . THR A 1 741 ? 34.569 9.313 -29.009 1.00 34.03 741 THR A N 1
ATOM 5630 C CA . THR A 1 741 ? 33.380 9.863 -28.327 1.00 34.03 741 THR A CA 1
ATOM 5631 C C . THR A 1 741 ? 32.106 9.467 -29.065 1.00 34.03 741 THR A C 1
ATOM 5633 O O . THR A 1 741 ? 31.749 10.104 -30.061 1.00 34.03 741 THR A O 1
ATOM 5636 N N . THR A 1 742 ? 31.405 8.450 -28.567 1.00 33.78 742 THR A N 1
ATOM 5637 C CA . THR A 1 742 ? 29.987 8.217 -28.870 1.00 33.78 742 THR A CA 1
ATOM 5638 C C . THR A 1 742 ? 29.182 9.405 -28.338 1.00 33.78 742 THR A C 1
ATOM 5640 O O . THR A 1 742 ? 29.271 9.746 -27.159 1.00 33.78 742 THR A O 1
ATOM 5643 N N . THR A 1 743 ? 28.432 10.086 -29.203 1.00 30.05 743 THR A N 1
ATOM 5644 C CA . THR A 1 743 ? 27.393 11.050 -28.788 1.00 30.05 743 THR A CA 1
ATOM 5645 C C . THR A 1 743 ? 26.028 10.485 -29.190 1.00 30.05 743 THR A C 1
ATOM 5647 O O . THR A 1 743 ? 25.985 9.757 -30.182 1.00 30.05 743 THR A O 1
ATOM 5650 N N . PRO A 1 744 ? 24.970 10.767 -28.405 1.00 32.19 744 PRO A N 1
ATOM 5651 C CA . PRO A 1 744 ? 23.715 10.011 -28.399 1.00 32.19 744 PRO A CA 1
ATOM 5652 C C . PRO A 1 744 ? 22.878 10.149 -29.673 1.00 32.19 744 PRO A C 1
ATOM 5654 O O . PRO A 1 744 ? 22.993 11.195 -30.360 1.00 32.19 744 PRO A O 1
#

Secondary structure (DSSP, 8-state):
---PPPP-PPSEEEEEEEEETT---EEEEEEEEETTEEEEEEE-SSS-TTS--SEEE---EE-BTTEEEEEETTEEEEEEEEETTEEEEEEEEEETTEEEEEEEEEEEE---------SS-SS--GGGT-S-TT-TTSSTTPPP-TT-SS-SSSSS---PPPPGGGGGG-EEEEE-STT-BT-EEE-SS-EEE--TT-EEEE-TT-EEEEEETTEEEEEEE--SEE-HHHHTT-S-TT-HHHHHHHHHHHHH-SSS-TTS--B--HHHHHHHHT------TT-TTHHHHTHHHHHHHGGGSTT-S-PPPPGGGHHHHHHHHHHHHTTS--SSSSS--GGGT-S-TT-TTSBTTBSS--SS--TT--SS-SS--TTTT-S-TT-TTSSTTPPP-TTSS--SS-SSS-------SSPPPEEEEEEETTS-EEEEEEETTEEEEEEEEEE--S---TT----EEEEEE---EE-BTTEEEEEETTEEEEEEE-SSSEEEEEEEEEETTTTEEEEEEEEEE--TTSS--SSSS--GGGT-S-TT-TT-STT----TTSS--SS-SSS------TT-TT--EEEEEEEEES--TTTEEEEEEEEEEEEEEETTEEEEEEEE---EEEEEEESS--S-EEEE----S---EEEEEEEEEE-SSPPTT-S-SEEEEETTS-EEEEE----TT-EEEEEEEEEE-TTSEEEEEEEEEHHHHEEEETTEEEE---EEEEEEEEE-PPTT----